Protein AF-A0A556TLK4-F1 (afdb_monomer_lite)

Foldseek 3Di:
DDPVVQLVCCLVVLDQEDAPAPVQDQADDLSVLVSQSHQYYHHHHHAHAEAHCSCLSNCNHAEDANANYAYLAHPQQNLSNLNHAYYHHEQYLPQAHHLNVLNNCNHAYDAHEQNQHQAYHLSVLSNQNHAEYHHEQYAHAAYHLSVLSNCNHAEEEHANYAHAAYHPSLLNNPNHQEYEHANYNHPDDYPSCVVPVVRYPYDYDDDDDDPPDDDDDDAFCDPCRRLVCCCVPQVCSQPQFADDAEAEPVQAAADQPFWFKDWAQPPWDFDDWDDPLQWTKIATDFPDQRGWIDTGPAPGTWHFGMKTKFAAAPVDATDQYHYVNHGAGMKMKGKTFDVVPDVDLSRLLQAQAGIEIEIAGEHEDDDDDDDDGCVSQDDPDQWWKWWQYFDQDPNGHSRYIYTYGPDHHYDYPVRSVVRQQDFSDDPPDPDTHTNHNSYHHHDDNNPIHIHTNDD

InterPro domains:
  IPR001148 Alpha carbonic anhydrase domain [PF00194] (226-363)
  IPR001148 Alpha carbonic anhydrase domain [PF00194] (367-454)
  IPR001148 Alpha carbonic anhydrase domain [PS51144] (217-454)
  IPR001148 Alpha carbonic anhydrase domain [SM01057] (219-454)
  IPR001611 Leucine-rich repeat [PS51450] (152-173)
  IPR003591 Leucine-rich repeat, typical subtype [SM00369] (35-57)
  IPR003591 Leucine-rich repeat, typical subtype [SM00369] (58-80)
  IPR003591 Leucine-rich repeat, typical subtype [SM00369] (81-104)
  IPR003591 Leucine-rich repeat, typical subtype [SM00369] (127-149)
  IPR003591 Leucine-rich repeat, typical subtype [SM00369] (150-172)
  IPR003591 Leucine-rich repeat, typical subtype [SM00369] (173-196)
  IPR018338 Carbonic anhydrase, alpha-class, conserved site [PS00162] (319-335)
  IPR023561 Carbonic anhydrase, alpha-class [PTHR18952] (217-449)
  IPR032675 Leucine-rich repeat domain superfamily [G3DSA:3.80.10.10] (2-214)
  IPR036398 Alpha carbonic anhydrase domain superfamily [G3DSA:3.10.200.10] (215-455)
  IPR036398 Alpha carbonic anhydrase domain superfamily [SSF51069] (217-454)
  IPR055414 Disease resistance R13L4/SHOC-2-like, LRR domain [PF23598] (123-191)

Secondary structure (DSSP, 8-state):
--HHHHHHHHHHTT-SEEE--SS--SS--GGGGG-TT-SEEE--S----S--GGGGG-TT--EEE--SS--SS--TTGGG-TT--EEE--S---SS--GGGGG-TT--EEE-TTS------GGGGG-TT--EEE--SS------GGGGG-TT--EEE--SS------GGGGG-TT--EEE--S---SS--HHHHTTTTS-EEE-----SS--SS------SSTTTSTTTGGGT-GGGG-TT-S--EE-GGG-EE-TT-PPEEEEETT--EEEEEE-SSSEEEEE--SSSSEEEEETT-SS-EEEEEEEEEE--TT----SSEETTB--SEEEEEEEE-TTT-SSHHHHHHSTTSEEEEEEEEEES-----S--GGGGS-S---EEEEEE--SSTT--S-EEEEEESSPEEE-HHHHHHHTT-BSS-TT-SS--B-----PPP---TTPPPEES--

Sequence (455 aa):
MNINDLLDKCQTKKWESLNISHRGLVILPARISQLTNLKKLLLNDNRLILPPEEILHLDQLEELILDQNQLTVLPGNISSLKHLTYLGVNHNPLSVLPDALGELRELRELWAINCGLTSVPASIGKLSKLHKLGLSSNCITTLPPQFGNLKSLQWLNLADNTIENVPENFKSLQSLVFINFNKNSFRKIPKQLTERAGRFSVQSSYCSEEKLRMTGHKWGYGEEDGPSAWHRSYPLAQGARQSPINIVPEEAVYDSRLPAITVSYDNCTSLTISNNGHSVVVEFEDMDDRSVIQGGPLENAYRLKQFHFHWGGKDCNGSEHTVSGKTFVSELHLVHWNAVRYRTFGEAAAAPDGLAVLGIFMEGSIANFKGFNPKCLLPPSLRFWTYPGSLTTPPLLESVTWIVLAEPITVSEKQMAKFRMLLFSAEEEEQRKRMENNFRPPQPLKGRTVRASFK

Structure (mmCIF, N/CA/C/O backbone):
data_AF-A0A556TLK4-F1
#
_entry.id   AF-A0A556TLK4-F1
#
loop_
_atom_site.group_PDB
_atom_site.id
_atom_site.type_symbol
_atom_site.label_atom_id
_atom_site.label_alt_id
_atom_site.label_comp_id
_atom_site.label_asym_id
_atom_site.label_entity_id
_atom_site.label_seq_id
_atom_site.pdbx_PDB_ins_code
_atom_site.Cartn_x
_atom_site.Cartn_y
_atom_site.Cartn_z
_atom_site.occupancy
_atom_site.B_iso_or_equiv
_atom_site.auth_seq_id
_atom_site.auth_comp_id
_atom_site.auth_asym_id
_atom_site.auth_atom_id
_atom_site.pdbx_PDB_model_num
ATOM 1 N N . MET A 1 1 ? -11.690 18.522 27.749 1.00 70.56 1 MET A N 1
ATOM 2 C CA . MET A 1 1 ? -11.682 17.708 28.984 1.00 70.56 1 MET A CA 1
ATOM 3 C C . MET A 1 1 ? -10.242 17.550 29.431 1.00 70.56 1 MET A C 1
ATOM 5 O O . MET A 1 1 ? -9.404 17.238 28.579 1.00 70.56 1 MET A O 1
ATOM 9 N N . ASN A 1 2 ? -9.955 17.849 30.699 1.00 88.56 2 ASN A N 1
ATOM 10 C CA . ASN A 1 2 ? -8.617 17.667 31.257 1.00 88.56 2 ASN A CA 1
ATOM 11 C C . ASN A 1 2 ? -8.307 16.158 31.345 1.00 88.56 2 ASN A C 1
ATOM 13 O O . ASN A 1 2 ? -9.226 15.338 31.362 1.00 88.56 2 ASN A O 1
ATOM 17 N N . ILE A 1 3 ? -7.027 15.780 31.348 1.00 92.38 3 ILE A N 1
ATOM 18 C CA . ILE A 1 3 ? -6.596 14.382 31.425 1.00 92.38 3 ILE A CA 1
ATOM 19 C C . ILE A 1 3 ? -7.119 13.694 32.687 1.00 92.38 3 ILE A C 1
ATOM 21 O O . ILE A 1 3 ? -7.591 12.569 32.595 1.00 92.38 3 ILE A O 1
ATOM 25 N N . ASN A 1 4 ? -7.142 14.384 33.830 1.00 91.81 4 ASN A N 1
ATOM 26 C CA . ASN A 1 4 ? -7.638 13.806 35.082 1.00 91.81 4 ASN A CA 1
ATOM 27 C C . ASN A 1 4 ? -9.108 13.376 34.972 1.00 91.81 4 ASN A C 1
ATOM 29 O O . ASN A 1 4 ? -9.418 12.226 35.268 1.00 91.81 4 ASN A O 1
ATOM 33 N N . ASP A 1 5 ? -9.976 14.228 34.417 1.00 93.69 5 ASP A N 1
ATOM 34 C CA . ASP A 1 5 ? -11.391 13.892 34.206 1.00 93.69 5 ASP A CA 1
ATOM 35 C C . ASP A 1 5 ? -11.570 12.702 33.246 1.00 93.69 5 ASP A C 1
ATOM 37 O O . ASP A 1 5 ? -12.514 11.920 33.375 1.00 93.69 5 ASP A O 1
ATOM 41 N N . LEU A 1 6 ? -10.689 12.571 32.245 1.00 94.69 6 LEU A N 1
ATOM 42 C CA . LEU A 1 6 ? -10.701 11.438 31.317 1.00 94.69 6 LEU A CA 1
ATOM 43 C C . LEU A 1 6 ? -10.299 10.144 32.014 1.00 94.69 6 LEU A C 1
ATOM 45 O O . LEU A 1 6 ? -10.969 9.133 31.820 1.00 94.69 6 LEU A O 1
ATOM 49 N N . LEU A 1 7 ? -9.249 10.178 32.836 1.00 95.75 7 LEU A N 1
ATOM 50 C CA . LEU A 1 7 ? -8.817 9.028 33.628 1.00 95.75 7 LEU A CA 1
ATOM 51 C C . LEU A 1 7 ? -9.905 8.623 34.636 1.00 95.75 7 LEU A C 1
ATOM 53 O O . LEU A 1 7 ? -10.208 7.438 34.756 1.00 95.75 7 LEU A O 1
ATOM 57 N N . ASP A 1 8 ? -10.568 9.589 35.281 1.00 95.06 8 ASP A N 1
ATOM 58 C CA . ASP A 1 8 ? -11.710 9.341 36.171 1.00 95.06 8 ASP A CA 1
ATOM 59 C C . ASP A 1 8 ? -12.872 8.666 35.441 1.00 95.06 8 ASP A C 1
ATOM 61 O O . ASP A 1 8 ? -13.434 7.675 35.915 1.00 95.06 8 ASP A O 1
ATOM 65 N N . LYS A 1 9 ? -13.230 9.162 34.253 1.00 95.50 9 LYS A N 1
ATOM 66 C CA . LYS A 1 9 ? -14.278 8.545 33.430 1.00 95.50 9 LYS A CA 1
ATOM 67 C C . LYS A 1 9 ? -13.886 7.156 32.956 1.00 95.50 9 LYS A C 1
ATOM 69 O O . LYS A 1 9 ? -14.721 6.259 33.005 1.00 95.50 9 LYS A O 1
ATOM 74 N N . CYS A 1 10 ? -12.638 6.974 32.541 1.00 95.81 10 CYS A N 1
ATOM 75 C CA . CYS A 1 10 ? -12.114 5.685 32.112 1.00 95.81 10 CYS A CA 1
ATOM 76 C C . CYS A 1 10 ? -12.209 4.653 33.239 1.00 95.81 10 CYS A C 1
ATOM 78 O O . CYS A 1 10 ? -12.700 3.548 33.015 1.00 95.81 10 CYS A O 1
ATOM 80 N N . GLN A 1 11 ? -11.820 5.037 34.459 1.00 94.50 11 GLN A N 1
ATOM 81 C CA . GLN A 1 11 ? -11.894 4.172 35.632 1.00 94.50 11 GLN A CA 1
ATOM 82 C C . GLN A 1 11 ? -13.344 3.859 36.018 1.00 94.50 11 GLN A C 1
ATOM 84 O O . GLN A 1 11 ? -13.716 2.696 36.165 1.00 94.50 11 GLN A O 1
ATOM 89 N N . THR A 1 12 ? -14.181 4.889 36.170 1.00 95.94 12 THR A N 1
ATOM 90 C CA . THR A 1 12 ? -15.571 4.736 36.640 1.00 95.94 12 THR A CA 1
ATOM 91 C C . THR A 1 12 ? -16.445 3.972 35.653 1.00 95.94 12 THR A C 1
ATOM 93 O O . THR A 1 12 ? -17.288 3.178 36.063 1.00 95.94 12 THR A O 1
ATOM 96 N N . LYS A 1 13 ? -16.232 4.176 34.349 1.00 96.38 13 LYS A N 1
ATOM 97 C CA . LYS A 1 13 ? -16.979 3.498 33.285 1.00 96.38 13 LYS A CA 1
ATOM 98 C C . LYS A 1 13 ? -16.309 2.222 32.779 1.00 96.38 13 LYS A C 1
ATOM 100 O O . LYS A 1 13 ? -16.858 1.608 31.869 1.00 96.38 13 LYS A O 1
ATOM 105 N N . LYS A 1 14 ? -15.155 1.837 33.339 1.00 95.56 14 LYS A N 1
ATOM 106 C CA . LYS A 1 14 ? -14.368 0.661 32.933 1.00 95.56 14 LYS A CA 1
ATOM 107 C C . LYS A 1 14 ? -14.149 0.595 31.419 1.00 95.56 14 LYS A C 1
ATOM 109 O O . LYS A 1 14 ? -14.480 -0.397 30.778 1.00 95.56 14 LYS A O 1
ATOM 114 N N . TRP A 1 15 ? -13.654 1.680 30.830 1.00 97.88 15 TRP A N 1
ATOM 115 C CA . TRP A 1 15 ? -13.387 1.685 29.393 1.00 97.88 15 TRP A CA 1
ATOM 116 C C . TRP A 1 15 ? -12.298 0.677 29.033 1.00 97.88 15 TRP A C 1
ATOM 118 O O . TRP A 1 15 ? -11.305 0.549 29.743 1.00 97.88 15 TRP A O 1
ATOM 128 N N . GLU A 1 16 ? -12.476 0.021 27.888 1.00 98.00 16 GLU A N 1
ATOM 129 C CA . GLU A 1 16 ? -11.464 -0.863 27.302 1.00 98.00 16 GLU A CA 1
ATOM 130 C C . GLU A 1 16 ? -10.518 -0.112 26.355 1.00 98.00 16 GLU A C 1
ATOM 132 O O . GLU A 1 16 ? -9.445 -0.607 26.030 1.00 98.00 16 GLU A O 1
ATOM 137 N N . SER A 1 17 ? -10.884 1.098 25.923 1.00 97.94 17 SER A N 1
ATOM 138 C CA . SER A 1 17 ? -10.077 1.920 25.021 1.00 97.94 17 SER A CA 1
ATOM 139 C C . SER A 1 17 ? -9.966 3.344 25.546 1.00 97.94 17 SER A C 1
ATOM 141 O O . SER A 1 17 ? -10.979 4.003 25.789 1.00 97.94 17 SER A O 1
ATOM 143 N N . LEU A 1 18 ? -8.738 3.845 25.652 1.00 97.69 18 LEU A N 1
ATOM 144 C CA . LEU A 1 18 ? -8.447 5.217 26.049 1.00 97.69 18 LEU A CA 1
ATOM 145 C C . LEU A 1 18 ? -7.561 5.896 25.006 1.00 97.69 18 LEU A C 1
ATOM 147 O O . LEU A 1 18 ? -6.472 5.425 24.688 1.00 97.69 18 LEU A O 1
ATOM 151 N N . ASN A 1 19 ? -8.025 7.045 24.509 1.00 95.94 19 ASN A N 1
ATOM 152 C CA . ASN A 1 19 ? -7.237 7.918 23.650 1.00 95.94 19 ASN A CA 1
ATOM 153 C C . ASN A 1 19 ? -6.859 9.205 24.387 1.00 95.94 19 ASN A C 1
ATOM 155 O O . ASN A 1 19 ? -7.713 10.039 24.699 1.00 95.94 19 ASN A O 1
ATOM 159 N N . ILE A 1 20 ? -5.564 9.363 24.634 1.00 95.81 20 ILE A N 1
ATOM 160 C CA . ILE A 1 20 ? -4.951 10.557 25.219 1.00 95.81 20 ILE A CA 1
ATOM 161 C C . ILE A 1 20 ? -3.826 11.102 24.323 1.00 95.81 20 ILE A C 1
ATOM 163 O O . ILE A 1 20 ? -2.900 11.758 24.798 1.00 95.81 20 ILE A O 1
ATOM 167 N N . SER A 1 21 ? -3.952 10.871 23.015 1.00 93.75 21 SER A N 1
ATOM 168 C CA . SER A 1 21 ? -3.090 11.430 21.968 1.00 93.75 21 SER A CA 1
ATOM 169 C C . SER A 1 21 ? -3.270 12.951 21.833 1.00 93.75 21 SER A C 1
ATOM 171 O O . SER A 1 21 ? -4.322 13.483 22.204 1.00 93.75 21 SER A O 1
ATOM 173 N N . HIS A 1 22 ? -2.275 13.651 21.278 1.00 93.44 22 HIS A N 1
ATOM 174 C CA . HIS A 1 22 ? -2.297 15.100 20.999 1.00 93.44 22 HIS A CA 1
ATOM 175 C C . HIS A 1 22 ? -2.513 15.990 22.235 1.00 93.44 22 HIS A C 1
ATOM 177 O O . HIS A 1 22 ? -3.195 17.017 22.175 1.00 93.44 22 HIS A O 1
ATOM 183 N N . ARG A 1 23 ? -1.965 15.601 23.391 1.00 93.00 23 ARG A N 1
ATOM 184 C CA . ARG A 1 23 ? -2.151 16.329 24.662 1.00 93.00 23 ARG A CA 1
ATOM 185 C C . ARG A 1 23 ? -0.893 17.018 25.170 1.00 93.00 23 ARG A C 1
ATOM 187 O O . ARG A 1 23 ? -0.944 17.654 26.220 1.00 93.00 23 ARG A O 1
ATOM 194 N N . GLY A 1 24 ? 0.214 16.913 24.437 1.00 93.50 24 GLY A N 1
ATOM 195 C CA . GLY A 1 24 ? 1.495 17.495 24.831 1.00 93.50 24 GLY A CA 1
ATOM 196 C C . GLY A 1 24 ? 2.040 16.918 26.139 1.00 93.50 24 GLY A C 1
ATOM 197 O O . GLY A 1 24 ? 2.763 17.616 26.848 1.00 93.50 24 GLY A O 1
ATOM 198 N N . LEU A 1 25 ? 1.674 15.677 26.481 1.00 94.38 25 LEU A N 1
ATOM 199 C CA . LEU A 1 25 ? 2.111 15.022 27.713 1.00 94.38 25 LEU A CA 1
ATOM 200 C C . LEU A 1 25 ? 3.622 14.829 27.690 1.00 94.38 25 LEU A C 1
ATOM 202 O O . LEU A 1 25 ? 4.137 14.190 26.781 1.00 94.38 25 LEU A O 1
ATOM 206 N N . VAL A 1 26 ? 4.316 15.354 28.697 1.00 95.19 26 VAL A N 1
ATOM 207 C CA . VAL A 1 26 ? 5.762 15.130 28.878 1.00 95.19 26 VAL A CA 1
ATOM 208 C C . VAL A 1 26 ? 6.026 13.867 29.702 1.00 95.19 26 VAL A C 1
ATOM 210 O O . VAL A 1 26 ? 7.026 13.181 29.510 1.00 95.19 26 VAL A O 1
ATOM 213 N N . ILE A 1 27 ? 5.098 13.546 30.606 1.00 93.62 27 ILE A N 1
ATOM 214 C CA . ILE A 1 27 ? 5.111 12.368 31.473 1.00 93.62 27 ILE A CA 1
ATOM 215 C C . ILE A 1 27 ? 3.709 11.760 31.446 1.00 93.62 27 ILE A C 1
ATOM 217 O O . ILE A 1 27 ? 2.708 12.484 31.382 1.00 93.62 27 ILE A O 1
ATOM 221 N N . LEU A 1 28 ? 3.637 10.432 31.499 1.00 93.75 28 LEU A N 1
ATOM 222 C CA . LEU A 1 28 ? 2.377 9.718 31.619 1.00 93.75 28 LEU A CA 1
ATOM 223 C C . LEU A 1 28 ? 1.890 9.764 33.080 1.00 93.75 28 LEU A C 1
ATOM 225 O O . LEU A 1 28 ? 2.665 9.459 33.983 1.00 93.75 28 LEU A O 1
ATOM 229 N N . PRO A 1 29 ? 0.633 10.147 33.373 1.00 93.06 29 PRO A N 1
ATOM 230 C CA . PRO A 1 29 ? 0.174 10.207 34.757 1.00 93.06 29 PRO A CA 1
ATOM 231 C C . PRO A 1 29 ? 0.194 8.830 35.436 1.00 93.06 29 PRO A C 1
ATOM 233 O O . PRO A 1 29 ? -0.464 7.909 34.956 1.00 93.06 29 PRO A O 1
ATOM 236 N N . ALA A 1 30 ? 0.833 8.727 36.610 1.00 93.12 30 ALA A N 1
ATOM 237 C CA . ALA A 1 30 ? 0.956 7.497 37.413 1.00 93.12 30 ALA A CA 1
ATOM 238 C C . ALA A 1 30 ? -0.358 6.714 37.578 1.00 93.12 30 ALA A C 1
ATOM 240 O O . ALA A 1 30 ? -0.386 5.483 37.563 1.00 93.12 30 ALA A O 1
ATOM 241 N N . ARG A 1 31 ? -1.476 7.441 37.697 1.00 93.00 31 ARG A N 1
ATOM 242 C CA . ARG A 1 31 ? -2.822 6.885 37.866 1.00 93.00 31 ARG A CA 1
ATOM 243 C C . ARG A 1 31 ? -3.279 6.003 36.701 1.00 93.00 31 ARG A C 1
ATOM 245 O O . ARG A 1 31 ? -4.192 5.205 36.888 1.00 93.00 31 ARG A O 1
ATOM 252 N N . ILE A 1 32 ? -2.657 6.105 35.524 1.00 95.50 32 ILE A N 1
ATOM 253 C CA . ILE A 1 32 ? -2.996 5.245 34.388 1.00 95.50 32 ILE A CA 1
ATOM 254 C C . ILE A 1 32 ? -2.815 3.760 34.721 1.00 95.50 32 ILE A C 1
ATOM 256 O O . ILE A 1 32 ? -3.605 2.950 34.256 1.00 95.50 32 ILE A O 1
ATOM 260 N N . SER A 1 33 ? -1.865 3.421 35.602 1.00 94.69 33 SER A N 1
ATOM 261 C CA . SER A 1 33 ? -1.623 2.052 36.085 1.00 94.69 33 SER A CA 1
ATOM 262 C C . SER A 1 33 ? -2.847 1.399 36.750 1.00 94.69 33 SER A C 1
ATOM 264 O O . SER A 1 33 ? -2.913 0.181 36.860 1.00 94.69 33 SER A O 1
ATOM 266 N N . GLN A 1 34 ? -3.842 2.189 37.174 1.00 94.94 34 GLN A N 1
ATOM 267 C CA . GLN A 1 34 ? -5.069 1.703 37.816 1.00 94.94 34 GLN A CA 1
ATOM 268 C C . GLN A 1 34 ? -6.155 1.280 36.815 1.00 94.94 34 GLN A C 1
ATOM 270 O O . GLN A 1 34 ? -7.136 0.646 37.209 1.00 94.94 34 GLN A O 1
ATOM 275 N N . LEU A 1 35 ? -5.998 1.621 35.531 1.00 96.62 35 LEU A N 1
ATOM 276 C CA . LEU A 1 35 ? -6.993 1.400 34.480 1.00 96.62 35 LEU A CA 1
ATOM 277 C C . LEU A 1 35 ? -6.924 -0.033 33.918 1.00 96.62 35 LEU A C 1
ATOM 279 O O . LEU A 1 35 ? -6.804 -0.244 32.715 1.00 96.62 35 LEU A O 1
ATOM 283 N N . THR A 1 36 ? -7.022 -1.036 34.789 1.00 93.56 36 THR A N 1
ATOM 284 C CA . THR A 1 36 ? -6.738 -2.453 34.482 1.00 93.56 36 THR A CA 1
ATOM 285 C C . THR A 1 36 ? -7.681 -3.121 33.471 1.00 93.56 36 THR A C 1
ATOM 287 O O . THR A 1 36 ? -7.408 -4.234 33.032 1.00 93.56 36 THR A O 1
ATOM 290 N N . ASN A 1 37 ? -8.776 -2.459 33.075 1.00 96.19 37 ASN A N 1
ATOM 291 C CA . ASN A 1 37 ? -9.681 -2.940 32.019 1.00 96.19 37 ASN A CA 1
ATOM 292 C C . ASN A 1 37 ? -9.228 -2.528 30.606 1.00 96.19 37 ASN A C 1
ATOM 294 O O . ASN A 1 37 ? -9.856 -2.932 29.629 1.00 96.19 37 ASN A O 1
ATOM 298 N N . LEU A 1 38 ? -8.187 -1.694 30.482 1.00 98.06 38 LEU A N 1
ATOM 299 C CA . LEU A 1 38 ? -7.735 -1.204 29.185 1.00 98.06 38 LEU A CA 1
ATOM 300 C C . LEU A 1 38 ? -7.138 -2.320 28.329 1.00 98.06 38 LEU A C 1
ATOM 302 O O . LEU A 1 38 ? -6.162 -2.959 28.709 1.00 98.06 38 LEU A O 1
ATOM 306 N N . LYS A 1 39 ? -7.696 -2.451 27.126 1.00 98.50 39 LYS A N 1
ATOM 307 C CA . LYS A 1 39 ? -7.185 -3.252 26.013 1.00 98.50 39 LYS A CA 1
ATOM 308 C C . LYS A 1 39 ? -6.490 -2.394 24.962 1.00 98.50 39 LYS A C 1
ATOM 310 O O . LYS A 1 39 ? -5.569 -2.866 24.311 1.00 98.50 39 LYS A O 1
ATOM 315 N N . LYS A 1 40 ? -6.884 -1.127 24.808 1.00 98.56 40 LYS A N 1
ATOM 316 C CA . LYS A 1 40 ? -6.318 -0.207 23.814 1.00 98.56 40 LYS A CA 1
ATOM 317 C C . LYS A 1 40 ? -5.918 1.125 24.434 1.00 98.56 40 LYS A C 1
ATOM 319 O O . LYS A 1 40 ? -6.746 1.811 25.037 1.00 98.56 40 LYS A O 1
ATOM 324 N N . LEU A 1 41 ? -4.663 1.518 24.239 1.00 98.25 41 LEU A N 1
ATOM 325 C CA . LEU A 1 41 ? -4.121 2.785 24.722 1.00 98.25 41 LEU A CA 1
ATOM 326 C C . LEU A 1 41 ? -3.436 3.551 23.587 1.00 98.25 41 LEU A C 1
ATOM 328 O O . LEU A 1 41 ? -2.429 3.107 23.036 1.00 98.25 41 LEU A O 1
ATOM 332 N N . LEU A 1 42 ? -3.990 4.722 23.258 1.00 96.81 42 LEU A N 1
ATOM 333 C CA . LEU A 1 42 ? -3.451 5.634 22.247 1.00 96.81 42 LEU A CA 1
ATOM 334 C C . LEU A 1 42 ? -2.792 6.840 22.922 1.00 96.81 42 LEU A C 1
ATOM 336 O O . LEU A 1 42 ? -3.463 7.615 23.613 1.00 96.81 42 LEU A O 1
ATOM 340 N N . LEU A 1 43 ? -1.490 6.990 22.695 1.00 96.31 43 LEU A N 1
ATOM 341 C CA . LEU A 1 43 ? -0.611 8.006 23.277 1.00 96.31 43 LEU A CA 1
ATOM 342 C C . LEU A 1 43 ? 0.130 8.831 22.213 1.00 96.31 43 LEU A C 1
ATOM 344 O O . LEU A 1 43 ? 1.120 9.494 22.534 1.00 96.31 43 LEU A O 1
ATOM 348 N N . ASN A 1 44 ? -0.361 8.817 20.974 1.00 92.25 44 ASN A N 1
ATOM 349 C CA . ASN A 1 44 ? 0.312 9.428 19.832 1.00 92.25 44 ASN A CA 1
ATOM 350 C C . ASN A 1 44 ? 0.459 10.944 19.982 1.00 92.25 44 ASN A C 1
ATOM 352 O O . ASN A 1 44 ? -0.356 11.587 20.651 1.00 92.25 44 ASN A O 1
ATOM 356 N N . ASP A 1 45 ? 1.469 11.525 19.339 1.00 91.50 45 ASP A N 1
ATOM 357 C CA . ASP A 1 45 ? 1.636 12.982 19.241 1.00 91.50 45 ASP A CA 1
ATOM 358 C C . ASP A 1 45 ? 1.642 13.669 20.619 1.00 91.50 45 ASP A C 1
ATOM 360 O O . ASP A 1 45 ? 0.928 14.641 20.899 1.00 91.50 45 ASP A O 1
ATOM 364 N N . ASN A 1 46 ? 2.444 13.119 21.523 1.00 94.88 46 ASN A N 1
ATOM 365 C CA . ASN A 1 46 ? 2.732 13.706 22.823 1.00 94.88 46 ASN A CA 1
ATOM 366 C C . ASN A 1 46 ? 4.215 14.118 22.874 1.00 94.88 46 ASN A C 1
ATOM 368 O O . ASN A 1 46 ? 4.863 14.342 21.854 1.00 94.88 46 ASN A O 1
ATOM 372 N N . ARG A 1 47 ? 4.747 14.352 24.070 1.00 95.94 47 ARG A N 1
ATOM 373 C CA . ARG A 1 47 ? 6.138 14.761 24.304 1.00 95.94 47 ARG A CA 1
ATOM 374 C C . ARG A 1 47 ? 6.793 13.843 25.333 1.00 95.94 47 ARG A C 1
ATOM 376 O O . ARG A 1 47 ? 7.613 14.310 26.116 1.00 95.94 47 ARG A O 1
ATOM 383 N N . LEU A 1 48 ? 6.384 12.573 25.384 1.00 95.62 48 LEU A N 1
ATOM 384 C CA . LEU A 1 48 ? 6.902 11.619 26.361 1.00 95.62 48 LEU A CA 1
ATOM 385 C C . LEU A 1 48 ? 8.384 11.379 26.086 1.00 95.62 48 LEU A C 1
ATOM 387 O O . LEU A 1 48 ? 8.735 10.964 24.986 1.00 95.62 48 LEU A O 1
ATOM 391 N N . ILE A 1 49 ? 9.233 11.656 27.074 1.00 91.56 49 ILE A N 1
ATOM 392 C CA . ILE A 1 49 ? 10.693 11.484 26.969 1.00 91.56 49 ILE A CA 1
ATOM 393 C C . ILE A 1 49 ? 11.127 10.192 27.667 1.00 91.56 49 ILE A C 1
ATOM 395 O O . ILE A 1 49 ? 11.944 9.432 27.150 1.00 91.56 49 ILE A O 1
ATOM 399 N N . LEU A 1 50 ? 10.572 9.947 28.856 1.00 89.56 50 LEU A N 1
ATOM 400 C CA . LEU A 1 50 ? 10.886 8.779 29.672 1.00 89.56 50 LEU A CA 1
ATOM 401 C C . LEU A 1 50 ? 10.019 7.579 29.268 1.00 89.56 50 LEU A C 1
ATOM 403 O O . LEU A 1 50 ? 8.846 7.778 28.933 1.00 89.56 50 LEU A O 1
ATOM 407 N N . PRO A 1 51 ? 10.557 6.346 29.340 1.00 87.25 51 PRO A N 1
ATOM 408 C CA . PRO A 1 51 ? 9.769 5.138 29.137 1.00 87.25 51 PRO A CA 1
ATOM 409 C C . PRO A 1 51 ? 8.594 5.123 30.130 1.00 87.25 51 PRO A C 1
ATOM 411 O O . PRO A 1 51 ? 8.822 5.261 31.334 1.00 87.25 51 PRO A O 1
ATOM 414 N N . PRO A 1 52 ? 7.342 4.983 29.663 1.00 88.94 52 PRO A N 1
ATOM 415 C CA . PRO A 1 52 ? 6.181 5.056 30.540 1.00 88.94 52 PRO A CA 1
ATOM 416 C C . PRO A 1 52 ? 5.980 3.729 31.285 1.00 88.94 52 PRO A C 1
ATOM 418 O O . PRO A 1 52 ? 5.155 2.907 30.893 1.00 88.94 52 PRO A O 1
ATOM 421 N N . GLU A 1 53 ? 6.751 3.504 32.352 1.00 93.50 53 GLU A N 1
ATOM 422 C CA . GLU A 1 53 ? 6.717 2.290 33.190 1.00 93.50 53 GLU A CA 1
ATOM 423 C C . GLU A 1 53 ? 5.323 2.007 33.781 1.00 93.50 53 GLU A C 1
ATOM 425 O O . GLU A 1 53 ? 4.972 0.866 34.081 1.00 93.50 53 GLU A O 1
ATOM 430 N N . GLU A 1 54 ? 4.471 3.028 33.900 1.00 94.31 54 GLU A N 1
ATOM 431 C CA . GLU A 1 54 ? 3.096 2.890 34.373 1.00 94.31 54 GLU A CA 1
ATOM 432 C C . GLU A 1 54 ? 2.272 1.911 33.529 1.00 94.31 54 GLU A C 1
ATOM 434 O O . GLU A 1 54 ? 1.407 1.222 34.077 1.00 94.31 54 GLU A O 1
ATOM 439 N N . ILE A 1 55 ? 2.536 1.830 32.217 1.00 95.50 55 ILE A N 1
ATOM 440 C CA . ILE A 1 55 ? 1.780 0.955 31.311 1.00 95.50 55 ILE A CA 1
ATOM 441 C C . ILE A 1 55 ? 1.985 -0.519 31.647 1.00 95.50 55 ILE A C 1
ATOM 443 O O . ILE A 1 55 ? 1.131 -1.327 31.308 1.00 95.50 55 ILE A O 1
ATOM 447 N N . LEU A 1 56 ? 3.085 -0.877 32.318 1.00 94.88 56 LEU A N 1
ATOM 448 C CA . LEU A 1 56 ? 3.444 -2.268 32.588 1.00 94.88 56 LEU A CA 1
ATOM 449 C C . LEU A 1 56 ? 2.469 -2.990 33.523 1.00 94.88 56 LEU A C 1
ATOM 451 O O . LEU A 1 56 ? 2.521 -4.215 33.589 1.00 94.88 56 LEU A O 1
ATOM 455 N N . HIS A 1 57 ? 1.601 -2.242 34.210 1.00 94.88 57 HIS A N 1
ATOM 456 C CA . HIS A 1 57 ? 0.531 -2.749 35.076 1.00 94.88 57 HIS A CA 1
ATOM 457 C C . HIS A 1 57 ? -0.793 -2.981 34.323 1.00 94.88 57 HIS A C 1
ATOM 459 O O . HIS A 1 57 ? -1.788 -3.399 34.915 1.00 94.88 57 HIS A O 1
ATOM 465 N N . LEU A 1 58 ? -0.842 -2.665 33.024 1.00 96.31 58 LEU A N 1
ATOM 466 C CA . LEU A 1 58 ? -2.022 -2.835 32.180 1.00 96.31 58 LEU A CA 1
ATOM 467 C C . LEU A 1 58 ? -2.031 -4.239 31.571 1.00 96.31 58 LEU A C 1
ATOM 469 O O . LEU A 1 58 ? -1.841 -4.422 30.372 1.00 96.31 58 LEU A O 1
ATOM 473 N N . ASP A 1 59 ? -2.262 -5.243 32.414 1.00 91.06 59 ASP A N 1
ATOM 474 C CA . ASP A 1 59 ? -2.128 -6.658 32.043 1.00 91.06 59 ASP A CA 1
ATOM 475 C C . ASP A 1 59 ? -3.057 -7.097 30.897 1.00 91.06 59 ASP A C 1
ATOM 477 O O . ASP A 1 59 ? -2.779 -8.092 30.239 1.00 91.06 59 ASP A O 1
ATOM 481 N N . GLN A 1 60 ? -4.162 -6.383 30.654 1.00 96.50 60 GLN A N 1
ATOM 482 C CA . GLN A 1 60 ? -5.123 -6.676 29.580 1.00 96.50 60 GLN A CA 1
ATOM 483 C C . GLN A 1 60 ? -4.812 -5.952 28.261 1.00 96.50 60 GLN A C 1
ATOM 485 O O . GLN A 1 60 ? -5.596 -6.052 27.321 1.00 96.50 60 GLN A O 1
ATOM 490 N N . LEU A 1 61 ? -3.705 -5.210 28.178 1.00 98.25 61 LEU A N 1
ATOM 491 C CA . LEU A 1 61 ? -3.419 -4.366 27.024 1.00 98.25 61 LEU A CA 1
ATOM 492 C C . LEU A 1 61 ? -3.089 -5.205 25.778 1.00 98.25 61 LEU A C 1
ATOM 494 O O . LEU A 1 61 ? -2.134 -5.981 25.762 1.00 98.25 61 LEU A O 1
ATOM 498 N N . GLU A 1 62 ? -3.874 -5.004 24.723 1.00 98.62 62 GLU A N 1
ATOM 499 C CA . GLU A 1 62 ? -3.783 -5.672 23.420 1.00 98.62 62 GLU A CA 1
ATOM 500 C C . GLU A 1 62 ? -3.200 -4.749 22.339 1.00 98.62 62 GLU A C 1
ATOM 502 O O . GLU A 1 62 ? -2.493 -5.217 21.445 1.00 98.62 62 GLU A O 1
ATOM 507 N N . GLU A 1 63 ? -3.457 -3.441 22.422 1.00 98.62 63 GLU A N 1
ATOM 508 C CA . GLU A 1 63 ? -2.971 -2.435 21.477 1.00 98.62 63 GLU A CA 1
ATOM 509 C C . GLU A 1 63 ? -2.362 -1.233 22.207 1.00 98.62 63 GLU A C 1
ATOM 511 O O . GLU A 1 63 ? -3.030 -0.544 22.985 1.00 98.62 63 GLU A O 1
ATOM 516 N N . LEU A 1 64 ? -1.100 -0.942 21.901 1.00 98.50 64 LEU A N 1
ATOM 517 C CA . LEU A 1 64 ? -0.370 0.207 22.425 1.00 98.50 64 LEU A CA 1
ATOM 518 C C . LEU A 1 64 ? 0.210 1.012 21.266 1.00 98.50 64 LEU A C 1
ATOM 520 O O . LEU A 1 64 ? 0.986 0.482 20.470 1.00 98.50 64 LEU A O 1
ATOM 524 N N . ILE A 1 65 ? -0.146 2.294 21.183 1.00 97.38 65 ILE A N 1
ATOM 525 C CA . ILE A 1 65 ? 0.398 3.197 20.164 1.00 97.38 65 ILE A CA 1
ATOM 526 C C . ILE A 1 65 ? 1.026 4.414 20.845 1.00 97.38 65 ILE A C 1
ATOM 528 O O . ILE A 1 65 ? 0.346 5.167 21.542 1.00 97.38 65 ILE A O 1
ATOM 532 N N . LEU A 1 66 ? 2.336 4.556 20.664 1.00 97.38 66 LEU A N 1
ATOM 533 C CA . LEU A 1 66 ? 3.227 5.562 21.248 1.00 97.38 66 LEU A CA 1
ATOM 534 C C . LEU A 1 66 ? 3.875 6.431 20.158 1.00 97.38 66 LEU A C 1
ATOM 536 O O . LEU A 1 66 ? 4.908 7.059 20.404 1.00 97.38 66 LEU A O 1
ATOM 540 N N . ASP A 1 67 ? 3.303 6.455 18.954 1.00 93.06 67 ASP A N 1
ATOM 541 C CA . ASP A 1 67 ? 3.892 7.123 17.796 1.00 93.06 67 ASP A CA 1
ATOM 542 C C . ASP A 1 67 ? 4.086 8.627 18.059 1.00 93.06 67 ASP A C 1
ATOM 544 O O . ASP A 1 67 ? 3.337 9.236 18.825 1.00 93.06 67 ASP A O 1
ATOM 548 N N . GLN A 1 68 ? 5.082 9.246 17.422 1.00 90.00 68 GLN A N 1
ATOM 549 C CA . GLN A 1 68 ? 5.341 10.690 17.518 1.00 90.00 68 GLN A CA 1
ATOM 550 C C . GLN A 1 68 ? 5.504 11.169 18.973 1.00 90.00 68 GLN A C 1
ATOM 552 O O . GLN A 1 68 ? 4.780 12.038 19.465 1.00 90.00 68 GLN A O 1
ATOM 557 N N . ASN A 1 69 ? 6.461 10.572 19.681 1.00 94.50 69 ASN A N 1
ATOM 558 C CA . ASN A 1 69 ? 6.892 10.991 21.015 1.00 94.50 69 ASN A CA 1
ATOM 559 C C . ASN A 1 69 ? 8.412 11.255 21.009 1.00 94.50 69 ASN A C 1
ATOM 561 O O . ASN A 1 69 ? 9.037 11.387 19.959 1.00 94.50 69 ASN A O 1
ATOM 565 N N . GLN A 1 70 ? 9.022 11.412 22.182 1.00 96.12 70 GLN A N 1
ATOM 566 C CA . GLN A 1 70 ? 10.454 11.688 22.344 1.00 96.12 70 GLN A CA 1
ATOM 567 C C . GLN A 1 70 ? 11.150 10.562 23.119 1.00 96.12 70 GLN A C 1
ATOM 569 O O . GLN A 1 70 ? 12.167 10.795 23.773 1.00 96.12 70 GLN A O 1
ATOM 574 N N . LEU A 1 71 ? 10.596 9.346 23.066 1.00 95.62 71 LEU A N 1
ATOM 575 C CA . LEU A 1 71 ? 11.114 8.205 23.808 1.00 95.62 71 LEU A CA 1
ATOM 576 C C . LEU A 1 71 ? 12.491 7.826 23.274 1.00 95.62 71 LEU A C 1
ATOM 578 O O . LEU A 1 71 ? 12.653 7.544 22.087 1.00 95.62 71 LEU A O 1
ATOM 582 N N . THR A 1 72 ? 13.473 7.778 24.168 1.00 94.25 72 THR A N 1
ATOM 583 C CA . THR A 1 72 ? 14.821 7.291 23.847 1.00 94.25 72 THR A CA 1
ATOM 584 C C . THR A 1 72 ? 14.989 5.803 24.114 1.00 94.25 72 THR A C 1
ATOM 586 O O . THR A 1 72 ? 15.917 5.194 23.601 1.00 94.25 72 THR A O 1
ATOM 589 N N . VAL A 1 73 ? 14.090 5.206 24.898 1.00 94.69 73 VAL A N 1
ATOM 590 C CA . VAL A 1 73 ? 14.026 3.771 25.184 1.00 94.69 73 VAL A CA 1
ATOM 591 C C . VAL A 1 73 ? 12.575 3.361 25.438 1.00 94.69 73 VAL A C 1
ATOM 593 O O . VAL A 1 73 ? 11.752 4.170 25.870 1.00 94.69 73 VAL A O 1
ATOM 596 N N . LEU A 1 74 ? 12.263 2.089 25.194 1.00 95.00 74 LEU A N 1
ATOM 597 C CA . LEU A 1 74 ? 11.025 1.469 25.672 1.00 95.00 74 LEU A CA 1
ATOM 598 C C . LEU A 1 74 ? 11.219 0.911 27.092 1.00 95.00 74 LEU A C 1
ATOM 600 O O . LEU A 1 74 ? 12.359 0.628 27.469 1.00 95.00 74 LEU A O 1
ATOM 604 N N . PRO A 1 75 ? 10.134 0.707 27.866 1.00 91.31 75 PRO A N 1
ATOM 605 C CA . PRO A 1 75 ? 10.215 0.072 29.180 1.00 91.31 75 PRO A CA 1
ATOM 606 C C . PRO A 1 75 ? 10.957 -1.270 29.126 1.00 91.31 75 PRO A C 1
ATOM 608 O O . PRO A 1 75 ? 10.655 -2.127 28.288 1.00 91.31 75 PRO A O 1
ATOM 611 N N . GLY A 1 76 ? 11.916 -1.479 30.032 1.00 82.62 76 GLY A N 1
ATOM 612 C CA . GLY A 1 76 ? 12.795 -2.660 30.008 1.00 82.62 76 GLY A CA 1
ATOM 613 C C . GLY A 1 76 ? 12.054 -3.991 30.191 1.00 82.62 76 GLY A C 1
ATOM 614 O O . GLY A 1 76 ? 12.493 -5.020 29.684 1.00 82.62 76 GLY A O 1
ATOM 615 N N . ASN A 1 77 ? 10.892 -3.953 30.850 1.00 89.81 77 ASN A N 1
ATOM 616 C CA . ASN A 1 77 ? 10.026 -5.101 31.120 1.00 89.81 77 ASN A CA 1
ATOM 617 C C . ASN A 1 77 ? 8.750 -5.104 30.263 1.00 89.81 77 ASN A C 1
ATOM 619 O O . ASN A 1 77 ? 7.732 -5.641 30.694 1.00 89.81 77 ASN A O 1
ATOM 623 N N . ILE A 1 78 ? 8.787 -4.549 29.043 1.00 94.75 78 ILE A N 1
ATOM 624 C CA . ILE A 1 78 ? 7.622 -4.493 28.135 1.00 94.75 78 ILE A CA 1
ATOM 625 C C . ILE A 1 78 ? 6.928 -5.853 27.930 1.00 94.75 78 ILE A C 1
ATOM 627 O O . ILE A 1 78 ? 5.728 -5.905 27.682 1.00 94.75 78 ILE A O 1
ATOM 631 N N . SER A 1 79 ? 7.653 -6.961 28.119 1.00 93.06 79 SER A N 1
ATOM 632 C CA . SER A 1 79 ? 7.128 -8.332 28.141 1.00 93.06 79 SER A CA 1
ATOM 633 C C . SER A 1 79 ? 6.044 -8.611 29.193 1.00 93.06 79 SER A C 1
ATOM 635 O O . SER A 1 79 ? 5.404 -9.660 29.119 1.00 93.06 79 SER A O 1
ATOM 637 N N . SER A 1 80 ? 5.835 -7.735 30.186 1.00 94.69 80 SER A N 1
ATOM 638 C CA . SER A 1 80 ? 4.720 -7.873 31.137 1.00 94.69 80 SER A CA 1
ATOM 639 C C . SER A 1 80 ? 3.359 -7.764 30.444 1.00 94.69 80 SER A C 1
ATOM 641 O O . SER A 1 80 ? 2.398 -8.387 30.892 1.00 94.69 80 SER A O 1
ATOM 643 N N . LEU A 1 81 ? 3.299 -7.068 29.303 1.00 96.62 81 LEU A N 1
ATOM 644 C CA . LEU A 1 81 ? 2.115 -6.897 28.462 1.00 96.62 81 LEU A CA 1
ATOM 645 C C . LEU A 1 81 ? 1.836 -8.162 27.632 1.00 96.62 81 LEU A C 1
ATOM 647 O O . LEU A 1 81 ? 1.899 -8.164 26.405 1.00 96.62 81 LEU A O 1
ATOM 651 N N . LYS A 1 82 ? 1.549 -9.280 28.305 1.00 94.44 82 LYS A N 1
ATOM 652 C CA . LYS A 1 82 ? 1.463 -10.627 27.702 1.00 94.44 82 LYS A CA 1
ATOM 653 C C . LYS A 1 82 ? 0.406 -10.764 26.602 1.00 94.44 82 LYS A C 1
ATOM 655 O O . LYS A 1 82 ? 0.513 -11.673 25.781 1.00 94.44 82 LYS A O 1
ATOM 660 N N . HIS A 1 83 ? -0.597 -9.891 26.603 1.00 97.62 83 HIS A N 1
ATOM 661 C CA . HIS A 1 83 ? -1.700 -9.883 25.645 1.00 97.62 83 HIS A CA 1
ATOM 662 C C . HIS A 1 83 ? -1.469 -8.934 24.461 1.00 97.62 83 HIS A C 1
ATOM 664 O O . HIS A 1 83 ? -2.316 -8.868 23.573 1.00 97.62 83 HIS A O 1
ATOM 670 N N . LEU A 1 84 ? -0.331 -8.231 24.409 1.00 98.44 84 LEU A N 1
ATOM 671 C CA . LEU A 1 84 ? -0.080 -7.223 23.388 1.00 98.44 84 LEU A CA 1
ATOM 672 C C . LEU A 1 84 ? 0.016 -7.857 21.994 1.00 98.44 84 LEU A C 1
ATOM 674 O O . LEU A 1 84 ? 0.862 -8.714 21.735 1.00 98.44 84 LEU A O 1
ATOM 678 N N . THR A 1 85 ? -0.845 -7.400 21.089 1.00 98.62 85 THR A N 1
ATOM 679 C CA . THR A 1 85 ? -0.936 -7.847 19.693 1.00 98.62 85 THR A CA 1
ATOM 680 C C . THR A 1 85 ? -0.472 -6.780 18.702 1.00 98.62 85 THR A C 1
ATOM 682 O O . THR A 1 85 ? 0.025 -7.132 17.630 1.00 98.62 85 THR A O 1
ATOM 685 N N . TYR A 1 86 ? -0.566 -5.501 19.074 1.00 98.62 86 TYR A N 1
ATOM 686 C CA . TYR A 1 86 ? -0.135 -4.361 18.269 1.00 98.62 86 TYR A CA 1
ATOM 687 C C . TYR A 1 86 ? 0.735 -3.416 19.099 1.00 98.62 86 TYR A C 1
ATOM 689 O O . TYR A 1 86 ? 0.310 -2.943 20.157 1.00 98.62 86 TYR A O 1
ATOM 697 N N . LEU A 1 87 ? 1.923 -3.098 18.584 1.00 98.62 87 LEU A N 1
ATOM 698 C CA . LEU A 1 87 ? 2.805 -2.079 19.146 1.00 98.62 87 LEU A CA 1
ATOM 699 C C . LEU A 1 87 ? 3.243 -1.090 18.061 1.00 98.62 87 LEU A C 1
ATOM 701 O O . LEU A 1 87 ? 3.955 -1.465 17.127 1.00 98.62 87 LEU A O 1
ATOM 705 N N . GLY A 1 88 ? 2.842 0.172 18.211 1.00 98.25 88 GLY A N 1
ATOM 706 C CA . GLY A 1 88 ? 3.343 1.299 17.421 1.00 98.25 88 GLY A CA 1
ATOM 707 C C . GLY A 1 88 ? 4.245 2.193 18.261 1.00 98.25 88 GLY A C 1
ATOM 708 O O . GLY A 1 88 ? 3.854 2.609 19.351 1.00 98.25 88 GLY A O 1
ATOM 709 N N . VAL A 1 89 ? 5.460 2.444 17.782 1.00 98.12 89 VAL A N 1
ATOM 710 C CA . VAL A 1 89 ? 6.450 3.331 18.411 1.00 98.12 89 VAL A CA 1
ATOM 711 C C . VAL A 1 89 ? 7.122 4.244 17.380 1.00 98.12 89 VAL A C 1
ATOM 713 O O . VAL A 1 89 ? 8.225 4.735 17.616 1.00 98.12 89 VAL A O 1
ATOM 716 N N . ASN A 1 90 ? 6.475 4.467 16.233 1.00 94.19 90 ASN A N 1
ATOM 717 C CA . ASN A 1 90 ? 7.026 5.226 15.111 1.00 94.19 90 ASN A CA 1
ATOM 718 C C . ASN A 1 90 ? 7.463 6.627 15.553 1.00 94.19 90 ASN A C 1
ATOM 720 O O . ASN A 1 90 ? 6.842 7.226 16.430 1.00 94.19 90 ASN A O 1
ATOM 724 N N . HIS A 1 91 ? 8.490 7.180 14.913 1.00 90.19 91 HIS A N 1
ATOM 725 C CA . HIS A 1 91 ? 8.965 8.537 15.177 1.00 90.19 91 HIS A CA 1
ATOM 726 C C . HIS A 1 91 ? 9.285 8.790 16.661 1.00 90.19 91 HIS A C 1
ATOM 728 O O . HIS A 1 91 ? 8.827 9.757 17.265 1.00 90.19 91 HIS A O 1
ATOM 734 N N . ASN A 1 92 ? 10.079 7.895 17.250 1.00 90.88 92 ASN A N 1
ATOM 735 C CA . ASN A 1 92 ? 10.670 8.049 18.579 1.00 90.88 92 ASN A CA 1
ATOM 736 C C . ASN A 1 92 ? 12.172 7.770 18.492 1.00 90.88 92 ASN A C 1
ATOM 738 O O . ASN A 1 92 ? 12.521 6.744 17.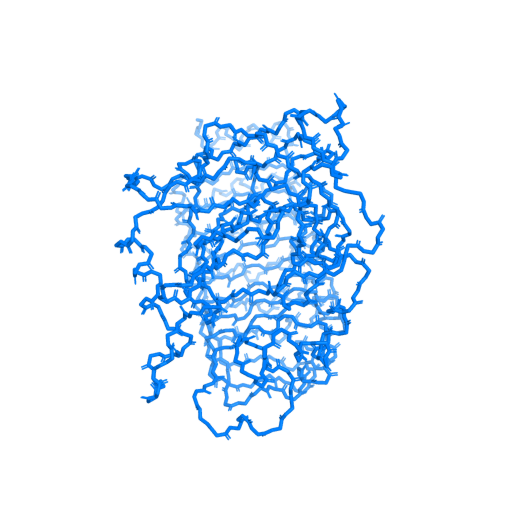918 1.00 90.88 92 ASN A O 1
ATOM 742 N N . PRO A 1 93 ? 13.066 8.587 19.070 1.00 94.69 93 PRO A N 1
ATOM 743 C CA . PRO A 1 93 ? 14.521 8.409 18.978 1.00 94.69 93 PRO A CA 1
ATOM 744 C C . PRO A 1 93 ? 15.065 7.230 19.823 1.00 94.69 93 PRO A C 1
ATOM 746 O O . PRO A 1 93 ? 15.969 7.407 20.635 1.00 94.69 93 PRO A O 1
ATOM 749 N N . LEU A 1 94 ? 14.532 6.019 19.632 1.00 94.69 94 LEU A N 1
ATOM 750 C CA . LEU A 1 94 ? 14.767 4.842 20.474 1.00 94.69 94 LEU A CA 1
ATOM 751 C C . LEU A 1 94 ? 16.182 4.268 20.385 1.00 94.69 94 LEU A C 1
ATOM 753 O O . LEU A 1 94 ? 16.646 3.660 21.343 1.00 94.69 94 LEU A O 1
ATOM 757 N N . SER A 1 95 ? 16.866 4.394 19.244 1.00 91.00 95 SER A N 1
ATOM 758 C CA . SER A 1 95 ? 18.191 3.802 18.941 1.00 91.00 95 SER A CA 1
ATOM 759 C C . SER A 1 95 ? 18.297 2.259 18.969 1.00 91.00 95 SER A C 1
ATOM 761 O O . SER A 1 95 ? 19.045 1.681 18.172 1.00 91.00 95 SER A O 1
ATOM 763 N N . VAL A 1 96 ? 17.528 1.576 19.823 1.00 93.62 96 VAL A N 1
ATOM 764 C CA . VAL A 1 96 ? 17.470 0.122 19.996 1.00 93.62 96 VAL A CA 1
ATOM 765 C C . VAL A 1 96 ? 16.085 -0.316 20.492 1.00 93.62 96 VAL A C 1
ATOM 767 O O . VAL A 1 96 ? 15.393 0.416 21.199 1.00 93.62 96 VAL A O 1
ATOM 770 N N . LEU A 1 97 ? 15.677 -1.537 20.138 1.00 95.81 97 LEU A N 1
ATOM 771 C CA . LEU A 1 97 ? 14.519 -2.209 20.735 1.00 95.81 97 LEU A CA 1
ATOM 772 C C . LEU A 1 97 ? 14.989 -3.127 21.879 1.00 95.81 97 LEU A C 1
ATOM 774 O O . LEU A 1 97 ? 15.987 -3.826 21.700 1.00 95.81 97 LEU A O 1
ATOM 778 N N . PRO A 1 98 ? 14.295 -3.178 23.032 1.00 95.12 98 PRO A N 1
ATOM 779 C CA . PRO A 1 98 ? 14.729 -3.990 24.167 1.00 95.12 98 PRO A CA 1
ATOM 780 C C . PRO A 1 98 ? 14.622 -5.491 23.865 1.00 95.12 98 PRO A C 1
ATOM 782 O O . PRO A 1 98 ? 13.660 -5.939 23.242 1.00 95.12 98 PRO A O 1
ATOM 785 N N . ASP A 1 99 ? 15.552 -6.297 24.388 1.00 95.44 99 ASP A N 1
ATOM 786 C CA . ASP A 1 99 ? 15.533 -7.758 24.203 1.00 95.44 99 ASP A CA 1
ATOM 787 C C . ASP A 1 99 ? 14.237 -8.407 24.716 1.00 95.44 99 ASP A C 1
ATOM 789 O O . ASP A 1 99 ? 13.746 -9.363 24.107 1.00 95.44 99 ASP A O 1
ATOM 793 N N . ALA A 1 100 ? 13.643 -7.858 25.784 1.00 96.19 100 ALA A N 1
ATOM 794 C CA . ALA A 1 100 ? 12.374 -8.312 26.357 1.00 96.19 100 ALA A CA 1
ATOM 795 C C . ALA A 1 100 ? 11.202 -8.273 25.359 1.00 96.19 100 ALA A C 1
ATOM 797 O O . ALA A 1 100 ? 10.246 -9.031 25.514 1.00 96.19 100 ALA A O 1
ATOM 798 N N . LEU A 1 101 ? 11.287 -7.461 24.296 1.00 96.25 101 LEU A N 1
ATOM 799 C CA . LEU A 1 101 ? 10.282 -7.407 23.233 1.00 96.25 101 LEU A CA 1
ATOM 800 C C . LEU A 1 101 ? 9.996 -8.796 22.646 1.00 96.25 101 LEU A C 1
ATOM 802 O O . LEU A 1 101 ? 8.845 -9.118 22.375 1.00 96.25 101 LEU A O 1
ATOM 806 N N . GLY A 1 102 ? 11.023 -9.641 22.500 1.00 95.88 102 GLY A N 1
ATOM 807 C CA . GLY A 1 102 ? 10.886 -10.989 21.945 1.00 95.88 102 GLY A CA 1
ATOM 808 C C . GLY A 1 102 ? 10.016 -11.942 22.773 1.00 95.88 102 GLY A C 1
ATOM 809 O O . GLY A 1 102 ? 9.604 -12.982 22.265 1.00 95.88 102 GLY A O 1
ATOM 810 N N . GLU A 1 103 ? 9.704 -11.614 24.029 1.00 97.19 103 GLU A N 1
ATOM 811 C CA . GLU A 1 103 ? 8.820 -12.428 24.874 1.00 97.19 103 GLU A CA 1
ATOM 812 C C . GLU A 1 103 ? 7.327 -12.091 24.700 1.00 97.19 103 GLU A C 1
ATOM 814 O O . GLU A 1 103 ? 6.474 -12.789 25.251 1.00 97.19 103 GLU A O 1
ATOM 819 N N . LEU A 1 104 ? 6.980 -11.087 23.885 1.00 97.00 104 LEU A N 1
ATOM 820 C CA . LEU A 1 104 ? 5.597 -10.755 23.522 1.00 97.00 104 LEU A CA 1
ATOM 821 C C . LEU A 1 104 ? 5.031 -11.758 22.503 1.00 97.00 104 LEU A C 1
ATOM 823 O O . LEU A 1 104 ? 4.829 -11.452 21.331 1.00 97.00 104 LEU A O 1
ATOM 827 N N . ARG A 1 105 ? 4.782 -12.998 22.934 1.00 94.19 105 ARG A N 1
ATOM 828 C CA . ARG A 1 105 ? 4.414 -14.116 22.038 1.00 94.19 105 ARG A CA 1
ATOM 829 C C . ARG A 1 105 ? 3.094 -13.929 21.285 1.00 94.19 105 ARG A C 1
ATOM 831 O O . ARG A 1 105 ? 2.888 -14.608 20.279 1.00 94.19 105 ARG A O 1
ATOM 838 N N . GLU A 1 106 ? 2.236 -13.023 21.749 1.00 97.62 106 GLU A N 1
ATOM 839 C CA . GLU A 1 106 ? 0.976 -12.649 21.098 1.00 97.62 106 GLU A CA 1
ATOM 840 C C . GLU A 1 106 ? 1.121 -11.525 20.061 1.00 97.62 106 GLU A C 1
ATOM 842 O O . GLU A 1 106 ? 0.170 -11.280 19.319 1.00 97.62 106 GLU A O 1
ATOM 847 N N . LEU A 1 107 ? 2.299 -10.894 19.947 1.00 98.50 107 LEU A N 1
ATOM 848 C CA . LEU A 1 107 ? 2.509 -9.747 19.067 1.00 98.50 107 LEU A CA 1
ATOM 849 C C . LEU A 1 107 ? 2.353 -10.139 17.592 1.00 98.50 107 LEU A C 1
ATOM 851 O O . LEU A 1 107 ? 3.002 -11.065 17.099 1.00 98.50 107 LEU A O 1
ATOM 855 N N . ARG A 1 108 ? 1.486 -9.410 16.885 1.00 98.06 108 ARG A N 1
ATOM 856 C CA . ARG A 1 108 ? 1.132 -9.616 15.470 1.00 98.06 108 ARG A CA 1
ATOM 857 C C . ARG A 1 108 ? 1.661 -8.495 14.591 1.00 98.06 108 ARG A C 1
ATOM 859 O O . ARG A 1 108 ? 2.100 -8.757 13.468 1.00 98.06 108 ARG A O 1
ATOM 866 N N . GLU A 1 109 ? 1.640 -7.270 15.103 1.00 98.38 109 GLU A N 1
ATOM 867 C CA . GLU A 1 109 ? 2.116 -6.080 14.405 1.00 98.38 109 GLU A CA 1
ATOM 868 C C . GLU A 1 109 ? 3.089 -5.285 15.270 1.00 98.38 109 GLU A C 1
ATOM 870 O O . GLU A 1 109 ? 2.805 -4.977 16.429 1.00 98.38 109 GLU A O 1
ATOM 875 N N . LEU A 1 110 ? 4.233 -4.947 14.678 1.00 98.69 110 LEU A N 1
ATOM 876 C CA . LEU A 1 110 ? 5.241 -4.084 15.275 1.00 98.69 110 LEU A CA 1
ATOM 877 C C . LEU A 1 110 ? 5.649 -3.007 14.272 1.00 98.69 110 LEU A C 1
ATOM 879 O O . LEU A 1 110 ? 6.123 -3.319 13.175 1.00 98.69 110 LEU A O 1
ATOM 883 N N . TRP A 1 111 ? 5.504 -1.752 14.681 1.00 97.69 111 TRP A N 1
ATOM 884 C CA . TRP A 1 111 ? 5.835 -0.577 13.887 1.00 97.69 111 TRP A CA 1
ATOM 885 C C . TRP A 1 111 ? 6.842 0.290 14.643 1.00 97.69 111 TRP A C 1
ATOM 887 O O . TRP A 1 111 ? 6.515 0.865 15.677 1.00 97.69 111 TRP A O 1
ATOM 897 N N . ALA A 1 112 ? 8.073 0.353 14.139 1.00 97.50 112 ALA A N 1
ATOM 898 C CA . ALA A 1 112 ? 9.154 1.182 14.668 1.00 97.50 112 ALA A CA 1
ATOM 899 C C . ALA A 1 112 ? 9.863 1.913 13.515 1.00 97.50 112 ALA A C 1
ATOM 901 O O . ALA A 1 112 ? 11.058 1.741 13.267 1.00 97.50 112 ALA A O 1
ATOM 902 N N . ILE A 1 113 ? 9.079 2.673 12.748 1.00 93.31 113 ILE A N 1
ATOM 903 C CA . ILE A 1 113 ? 9.528 3.480 11.610 1.00 93.31 113 ILE A CA 1
ATOM 904 C C . ILE A 1 113 ? 10.150 4.776 12.124 1.00 93.31 113 ILE A C 1
ATOM 906 O O . ILE A 1 113 ? 9.584 5.418 13.005 1.00 93.31 113 ILE A O 1
ATOM 910 N N . ASN A 1 114 ? 11.270 5.199 11.535 1.00 89.06 114 ASN A N 1
ATOM 911 C CA . ASN A 1 114 ? 11.939 6.451 11.899 1.00 89.06 114 ASN A CA 1
ATOM 912 C C . ASN A 1 114 ? 12.270 6.549 13.394 1.00 89.06 114 ASN A C 1
ATOM 914 O O . ASN A 1 114 ? 11.920 7.519 14.066 1.00 89.06 114 ASN A O 1
ATOM 918 N N . CYS A 1 115 ? 12.929 5.512 13.915 1.00 91.56 115 CYS A N 1
ATOM 919 C CA . CYS A 1 115 ? 13.307 5.417 15.322 1.00 91.56 115 CYS A CA 1
ATOM 920 C C . CYS A 1 115 ? 14.818 5.548 15.583 1.00 91.56 115 CYS A C 1
ATOM 922 O O . CYS A 1 115 ? 15.274 5.456 16.725 1.00 91.56 115 CYS A O 1
ATOM 924 N N . GLY A 1 116 ? 15.613 5.719 14.523 1.00 92.81 116 GLY A N 1
ATOM 925 C CA . GLY A 1 116 ? 17.074 5.727 14.598 1.00 92.81 116 GLY A CA 1
ATOM 926 C C . GLY A 1 116 ? 17.679 4.380 15.009 1.00 92.81 116 GLY A C 1
ATOM 927 O O . GLY A 1 116 ? 18.791 4.351 15.531 1.00 92.81 116 GLY A O 1
ATOM 928 N N . LEU A 1 117 ? 16.959 3.266 14.817 1.00 96.31 117 LEU A N 1
ATOM 929 C CA . LEU A 1 117 ? 17.425 1.936 15.218 1.00 96.31 117 LEU A CA 1
ATOM 930 C C . LEU A 1 117 ? 18.700 1.556 14.466 1.00 96.31 117 LEU A C 1
ATOM 932 O O . LEU A 1 117 ? 18.722 1.606 13.242 1.00 96.31 117 LEU A O 1
ATOM 936 N N . THR A 1 118 ? 19.742 1.128 15.176 1.00 94.19 118 THR A N 1
ATOM 937 C CA . THR A 1 118 ? 21.011 0.686 14.554 1.00 94.19 118 THR A CA 1
ATOM 938 C C . THR A 1 118 ? 21.084 -0.826 14.328 1.00 94.19 118 THR A C 1
ATOM 940 O O . THR A 1 118 ? 21.871 -1.317 13.514 1.00 94.19 118 THR A O 1
ATOM 943 N N . SER A 1 119 ? 20.249 -1.581 15.043 1.00 93.69 119 SER A N 1
ATOM 944 C CA . SER A 1 119 ? 20.153 -3.038 14.970 1.00 93.69 119 SER A CA 1
ATOM 945 C C . SER A 1 119 ? 18.765 -3.522 15.399 1.00 93.69 119 SER A C 1
ATOM 947 O O . SER A 1 119 ? 17.975 -2.772 15.976 1.00 93.69 119 SER A O 1
ATOM 949 N N . VAL A 1 120 ? 18.474 -4.794 15.115 1.00 95.75 120 VAL A N 1
ATOM 950 C CA . VAL A 1 120 ? 17.275 -5.496 15.592 1.00 95.75 120 VAL A CA 1
ATOM 951 C C . VAL A 1 120 ? 17.713 -6.578 16.587 1.00 95.75 120 VAL A C 1
ATOM 953 O O . VAL A 1 120 ? 18.599 -7.366 16.240 1.00 95.75 120 VAL A O 1
ATOM 956 N N . PRO A 1 121 ? 17.114 -6.671 17.790 1.00 95.69 121 PRO A N 1
ATOM 957 C CA . PRO A 1 121 ? 17.510 -7.665 18.783 1.00 95.69 121 PRO A CA 1
ATOM 958 C C . PRO A 1 121 ? 17.263 -9.088 18.271 1.00 95.69 121 PRO A C 1
ATOM 960 O O . PRO A 1 121 ? 16.246 -9.373 17.635 1.00 95.69 121 PRO A O 1
ATOM 963 N N . ALA A 1 122 ? 18.166 -10.021 18.587 1.00 97.00 122 ALA A N 1
ATOM 964 C CA . ALA A 1 122 ? 18.032 -11.425 18.179 1.00 97.00 122 ALA A CA 1
ATOM 965 C C . ALA A 1 122 ? 16.753 -12.082 18.730 1.00 97.00 122 ALA A C 1
ATOM 967 O O . ALA A 1 122 ? 16.213 -13.014 18.125 1.00 97.00 122 ALA A O 1
ATOM 968 N N . SER A 1 123 ? 16.237 -11.569 19.851 1.00 97.06 123 SER A N 1
ATOM 969 C CA . SER A 1 123 ? 14.982 -12.009 20.454 1.00 97.06 123 SER A CA 1
ATOM 970 C C . SER A 1 123 ? 13.764 -11.797 19.548 1.00 97.06 123 SER A C 1
ATOM 972 O O . SER A 1 123 ? 12.779 -12.511 19.729 1.00 97.06 123 SER A O 1
ATOM 974 N N . ILE A 1 124 ? 13.836 -10.934 18.521 1.00 96.94 124 ILE A N 1
ATOM 975 C CA . ILE A 1 124 ? 12.749 -10.729 17.549 1.00 96.94 124 ILE A CA 1
ATOM 976 C C . ILE A 1 124 ? 12.269 -12.055 16.945 1.00 96.94 124 ILE A C 1
ATOM 978 O O . ILE A 1 124 ? 11.076 -12.255 16.754 1.00 96.94 124 ILE A O 1
ATOM 982 N N . GLY A 1 125 ? 13.176 -13.015 16.726 1.00 96.31 125 GLY A N 1
ATOM 983 C CA . GLY A 1 125 ? 12.843 -14.320 16.155 1.00 96.31 125 GLY A CA 1
ATOM 984 C C . GLY A 1 125 ? 11.946 -15.202 17.031 1.00 96.31 125 GLY A C 1
ATOM 985 O O . GLY A 1 125 ? 11.490 -16.242 16.563 1.00 96.31 125 GLY A O 1
ATOM 986 N N . LYS A 1 126 ? 11.688 -14.822 18.289 1.00 97.56 126 LYS A N 1
ATOM 987 C CA . LYS A 1 126 ? 10.746 -15.506 19.190 1.00 97.56 126 LYS A CA 1
ATOM 988 C C . LYS A 1 126 ? 9.283 -15.114 18.935 1.00 97.56 126 LYS A C 1
ATOM 990 O O . LYS A 1 126 ? 8.381 -15.831 19.376 1.00 97.56 126 LYS A O 1
ATOM 995 N N . LEU A 1 127 ? 9.031 -14.031 18.192 1.00 97.44 127 LEU A N 1
ATOM 996 C CA . LEU A 1 127 ? 7.695 -13.505 17.892 1.00 97.44 127 LEU A CA 1
ATOM 997 C C . LEU A 1 127 ? 6.969 -14.347 16.831 1.00 97.44 127 LEU A C 1
ATOM 999 O O . LEU A 1 127 ? 6.756 -13.934 15.694 1.00 97.44 127 LEU A O 1
ATOM 1003 N N . SER A 1 128 ? 6.587 -15.569 17.200 1.00 92.88 128 SER A N 1
ATOM 1004 C CA . SER A 1 128 ? 6.022 -16.563 16.276 1.00 92.88 128 SER A CA 1
ATOM 1005 C C . SER A 1 128 ? 4.695 -16.161 15.608 1.00 92.88 128 SER A C 1
ATOM 1007 O O . SER A 1 128 ? 4.381 -16.694 14.543 1.00 92.88 128 SER A O 1
ATOM 1009 N N . LYS A 1 129 ? 3.929 -15.226 16.190 1.00 97.06 129 LYS A N 1
ATOM 1010 C CA . LYS A 1 129 ? 2.655 -14.713 15.651 1.00 97.06 129 LYS A CA 1
ATOM 1011 C C . LYS A 1 129 ? 2.799 -13.421 14.838 1.00 97.06 129 LYS A C 1
ATOM 1013 O O . LYS A 1 129 ? 1.808 -12.967 14.265 1.00 97.06 129 LYS A O 1
ATOM 1018 N N . LEU A 1 130 ? 4.006 -12.860 14.751 1.00 98.19 130 LEU A N 1
ATOM 1019 C CA . LEU A 1 130 ? 4.249 -11.598 14.060 1.00 98.19 130 LEU A CA 1
ATOM 1020 C C . LEU A 1 130 ? 4.013 -11.763 12.558 1.00 98.19 130 LEU A C 1
ATOM 1022 O O . LEU A 1 130 ? 4.703 -12.545 11.903 1.00 98.19 130 LEU A O 1
ATOM 1026 N N . HIS A 1 131 ? 3.049 -11.017 12.020 1.00 91.88 131 HIS A N 1
ATOM 1027 C CA . HIS A 1 131 ? 2.700 -11.036 10.599 1.00 91.88 131 HIS A CA 1
ATOM 1028 C C . HIS A 1 131 ? 3.040 -9.742 9.855 1.00 91.88 131 HIS A C 1
ATOM 1030 O O . HIS A 1 131 ? 3.251 -9.792 8.643 1.00 91.88 131 HIS A O 1
ATOM 1036 N N . LYS A 1 132 ? 3.180 -8.609 10.560 1.00 92.00 132 LYS A N 1
ATOM 1037 C CA . LYS A 1 132 ? 3.619 -7.335 9.976 1.00 92.00 132 LYS A CA 1
ATOM 1038 C C . LYS A 1 132 ? 4.731 -6.720 10.810 1.00 92.00 132 LYS A C 1
ATOM 1040 O O . LYS A 1 132 ? 4.608 -6.618 12.030 1.00 92.00 132 LYS A O 1
ATOM 1045 N N . LEU A 1 133 ? 5.795 -6.304 10.133 1.00 98.06 133 LEU A N 1
ATOM 1046 C CA . LEU A 1 133 ? 6.943 -5.657 10.750 1.00 98.06 133 LEU A CA 1
ATOM 1047 C C . LEU A 1 133 ? 7.383 -4.455 9.909 1.00 98.06 133 LEU A C 1
ATOM 1049 O O . LEU A 1 133 ? 7.858 -4.617 8.783 1.00 98.06 133 LEU A O 1
ATOM 1053 N N . GLY A 1 134 ? 7.215 -3.255 10.462 1.00 95.69 134 GLY A N 1
ATOM 1054 C CA . GLY A 1 134 ? 7.669 -1.999 9.871 1.00 95.69 134 GLY A CA 1
ATOM 1055 C C . GLY A 1 134 ? 8.892 -1.458 10.601 1.00 95.69 134 GLY A C 1
ATOM 1056 O O . GLY A 1 134 ? 8.804 -1.094 11.768 1.00 95.69 134 GLY A O 1
ATOM 1057 N N . LEU A 1 135 ? 10.023 -1.397 9.905 1.00 97.06 135 LEU A N 1
ATOM 1058 C CA . LEU A 1 135 ? 11.321 -0.947 10.417 1.00 97.06 135 LEU A CA 1
ATOM 1059 C C . LEU A 1 135 ? 11.987 0.058 9.462 1.00 97.06 135 LEU A C 1
ATOM 1061 O O . LEU A 1 135 ? 13.210 0.209 9.471 1.00 97.06 135 LEU A O 1
ATOM 1065 N N . SER A 1 136 ? 11.209 0.726 8.608 1.00 89.62 136 SER A N 1
ATOM 1066 C CA . SER A 1 136 ? 11.757 1.643 7.609 1.00 89.62 136 SER A CA 1
ATOM 1067 C C . SER A 1 136 ? 12.299 2.946 8.201 1.00 89.62 136 SER A C 1
ATOM 1069 O O . SER A 1 136 ? 11.903 3.342 9.298 1.00 89.62 136 SER A O 1
ATOM 1071 N N . SER A 1 137 ? 13.165 3.630 7.454 1.00 87.88 137 SER A N 1
ATOM 1072 C CA . SER A 1 137 ? 13.789 4.905 7.838 1.00 87.88 137 SER A CA 1
ATOM 1073 C C . SER A 1 137 ? 14.559 4.802 9.156 1.00 87.88 137 SER A C 1
ATOM 1075 O O . SER A 1 137 ? 14.391 5.613 10.054 1.00 87.88 137 SER A O 1
ATOM 1077 N N . ASN A 1 138 ? 15.380 3.767 9.304 1.00 92.94 138 ASN A N 1
ATOM 1078 C CA . ASN A 1 138 ? 16.250 3.570 10.464 1.00 92.94 138 ASN A CA 1
ATOM 1079 C C . ASN A 1 138 ? 17.725 3.527 10.013 1.00 92.94 138 ASN A C 1
ATOM 1081 O O . ASN A 1 138 ? 18.060 3.832 8.874 1.00 92.94 138 ASN A O 1
ATOM 1085 N N . CYS A 1 139 ? 18.629 3.164 10.919 1.00 94.75 139 CYS A N 1
ATOM 1086 C CA . CYS A 1 139 ? 20.067 3.041 10.676 1.00 94.75 139 CYS A CA 1
ATOM 1087 C C . CYS A 1 139 ? 20.529 1.574 10.777 1.00 94.75 139 CYS A C 1
ATOM 1089 O O . CYS A 1 139 ? 21.654 1.307 11.207 1.00 94.75 139 CYS A O 1
ATOM 1091 N N . ILE A 1 140 ? 19.651 0.614 10.464 1.00 95.94 140 ILE A N 1
ATOM 1092 C CA . ILE A 1 140 ? 19.914 -0.813 10.668 1.00 95.94 140 ILE A CA 1
ATOM 1093 C C . ILE A 1 140 ? 20.971 -1.272 9.666 1.00 95.94 140 ILE A C 1
ATOM 1095 O O . ILE A 1 140 ? 20.762 -1.184 8.461 1.00 95.94 140 ILE A O 1
ATOM 1099 N N . THR A 1 141 ? 22.073 -1.822 10.173 1.00 90.69 141 THR A N 1
ATOM 1100 C CA . THR A 1 141 ? 23.193 -2.318 9.348 1.00 90.69 141 THR A CA 1
ATOM 1101 C C . THR A 1 141 ? 23.122 -3.822 9.083 1.00 90.69 141 THR A C 1
ATOM 1103 O O . THR A 1 141 ? 23.563 -4.309 8.041 1.00 90.69 141 THR A O 1
ATOM 1106 N N . THR A 1 142 ? 22.566 -4.587 10.026 1.00 90.38 142 THR A N 1
ATOM 1107 C CA . THR A 1 142 ? 22.493 -6.051 9.965 1.00 90.38 142 THR A CA 1
ATOM 1108 C C . THR A 1 142 ? 21.189 -6.571 10.562 1.00 90.38 142 THR A C 1
ATOM 1110 O O . THR A 1 142 ? 20.591 -5.948 11.441 1.00 90.38 142 THR A O 1
ATOM 1113 N N . LEU A 1 143 ? 20.746 -7.737 10.084 1.00 93.81 143 LEU A N 1
ATOM 1114 C CA . LEU A 1 143 ? 19.608 -8.468 10.642 1.00 93.81 143 LEU A CA 1
ATOM 1115 C C . LEU A 1 143 ? 20.104 -9.736 11.353 1.00 93.81 143 LEU A C 1
ATOM 1117 O O . LEU A 1 143 ? 20.945 -10.449 10.796 1.00 93.81 143 LEU A O 1
ATOM 1121 N N . PRO A 1 144 ? 19.573 -10.074 12.542 1.00 95.06 144 PRO A N 1
ATOM 1122 C CA . PRO A 1 144 ? 19.991 -11.269 13.268 1.00 95.06 144 PRO A CA 1
ATOM 1123 C C . PRO A 1 144 ? 19.591 -12.555 12.516 1.00 95.06 144 PRO A C 1
ATOM 1125 O O . PRO A 1 144 ? 18.509 -12.603 11.929 1.00 95.06 144 PRO A O 1
ATOM 1128 N N . PRO A 1 145 ? 20.367 -13.655 12.575 1.00 93.81 145 PRO A N 1
ATOM 1129 C CA . PRO A 1 145 ? 19.987 -14.937 11.961 1.00 93.81 145 PRO A CA 1
ATOM 1130 C C . PRO A 1 145 ? 18.614 -15.467 12.406 1.00 93.81 145 PRO A C 1
ATOM 1132 O O . PRO A 1 145 ? 17.919 -16.146 11.646 1.00 93.81 145 PRO A O 1
ATOM 1135 N N . GLN A 1 146 ? 18.201 -15.118 13.626 1.00 96.12 146 GLN A N 1
ATOM 1136 C CA . GLN A 1 146 ? 16.910 -15.450 14.224 1.00 96.12 146 GLN A CA 1
ATOM 1137 C C . GLN A 1 146 ? 15.724 -14.832 13.473 1.00 96.12 146 GLN A C 1
ATOM 1139 O O . GLN A 1 146 ? 14.607 -15.317 13.632 1.00 96.12 146 GLN A O 1
ATOM 1144 N N . PHE A 1 147 ? 15.934 -13.836 12.604 1.00 92.19 147 PHE A N 1
ATOM 1145 C CA . PHE A 1 147 ? 14.877 -13.280 11.755 1.00 92.19 147 PHE A CA 1
ATOM 1146 C C . PHE A 1 147 ? 14.177 -14.372 10.930 1.00 92.19 147 PHE A C 1
ATOM 1148 O O . PHE A 1 147 ? 12.962 -14.350 10.774 1.00 92.19 147 PHE A O 1
ATOM 1155 N N . GLY A 1 148 ? 14.917 -15.401 10.491 1.00 89.81 148 GLY A N 1
ATOM 1156 C CA . GLY A 1 148 ? 14.367 -16.553 9.765 1.00 89.81 148 GLY A CA 1
ATOM 1157 C C . GLY A 1 148 ? 13.375 -17.422 10.559 1.00 89.81 148 GLY A C 1
ATOM 1158 O O . GLY A 1 148 ? 12.725 -18.298 9.976 1.00 89.81 148 GLY A O 1
ATOM 1159 N N . ASN A 1 149 ? 13.234 -17.200 11.870 1.00 94.81 149 ASN A N 1
ATOM 1160 C CA . ASN A 1 149 ? 12.275 -17.899 12.730 1.00 94.81 149 ASN A CA 1
ATOM 1161 C C . ASN A 1 149 ? 10.863 -17.297 12.672 1.00 94.81 149 ASN A C 1
ATOM 1163 O O . ASN A 1 149 ? 9.920 -17.942 13.126 1.00 94.81 149 ASN A O 1
ATOM 1167 N N . LEU A 1 150 ? 10.689 -16.114 12.073 1.00 94.62 150 LEU A N 1
ATOM 1168 C CA . LEU A 1 150 ? 9.400 -15.429 11.941 1.00 94.62 150 LEU A CA 1
ATOM 1169 C C . LEU A 1 150 ? 8.508 -16.092 10.871 1.00 94.62 150 LEU A C 1
ATOM 1171 O O . LEU A 1 150 ? 8.244 -15.537 9.808 1.00 94.62 150 LEU A O 1
ATOM 1175 N N . LYS A 1 151 ? 8.052 -17.325 11.123 1.00 88.00 151 LYS A N 1
ATOM 1176 C CA . LYS A 1 151 ? 7.323 -18.146 10.135 1.00 88.00 151 LYS A CA 1
ATOM 1177 C C . LYS A 1 151 ? 5.985 -17.554 9.698 1.00 88.00 151 LYS A C 1
ATOM 1179 O O . LYS A 1 151 ? 5.560 -17.825 8.577 1.00 88.00 151 LYS A O 1
ATOM 1184 N N . SER A 1 152 ? 5.356 -16.753 10.553 1.00 92.25 152 SER A N 1
ATOM 1185 C CA . SER A 1 152 ? 4.073 -16.094 10.283 1.00 92.25 152 SER A CA 1
ATOM 1186 C C . SER A 1 152 ? 4.218 -14.739 9.589 1.00 92.25 152 SER A C 1
ATOM 1188 O O . SER A 1 152 ? 3.203 -14.134 9.257 1.00 92.25 152 SER A O 1
ATOM 1190 N N . LEU A 1 153 ? 5.446 -14.258 9.357 1.00 94.19 153 LEU A N 1
ATOM 1191 C CA . LEU A 1 153 ? 5.677 -12.929 8.799 1.00 94.19 153 LEU A CA 1
ATOM 1192 C C . LEU A 1 153 ? 5.202 -12.866 7.349 1.00 94.19 153 LEU A C 1
ATOM 1194 O O . LEU A 1 153 ? 5.675 -13.635 6.516 1.00 94.19 153 LEU A O 1
ATOM 1198 N N . GLN A 1 154 ? 4.283 -11.944 7.064 1.00 82.88 154 GLN A N 1
ATOM 1199 C CA . GLN A 1 154 ? 3.659 -11.745 5.754 1.00 82.88 154 GLN A CA 1
ATOM 1200 C C . GLN A 1 154 ? 4.093 -10.432 5.102 1.00 82.88 154 GLN A C 1
ATOM 1202 O O . GLN A 1 154 ? 4.293 -10.382 3.889 1.00 82.88 154 GLN A O 1
ATOM 1207 N N . TRP A 1 155 ? 4.285 -9.383 5.901 1.00 86.44 155 TRP A N 1
ATOM 1208 C CA . TRP A 1 155 ? 4.646 -8.053 5.426 1.00 86.44 155 TRP A CA 1
ATOM 1209 C C . TRP A 1 155 ? 5.862 -7.532 6.183 1.00 86.44 155 TRP A C 1
ATOM 1211 O O . TRP A 1 155 ? 5.849 -7.441 7.413 1.00 86.44 155 TRP A O 1
ATOM 1221 N N . LEU A 1 156 ? 6.912 -7.188 5.443 1.00 90.31 156 LEU A N 1
ATOM 1222 C CA . LEU A 1 156 ? 8.153 -6.669 5.999 1.00 90.31 156 LEU A CA 1
ATOM 1223 C C . LEU A 1 156 ? 8.594 -5.416 5.250 1.00 90.31 156 LEU A C 1
ATOM 1225 O O . LEU A 1 156 ? 8.862 -5.466 4.052 1.00 90.31 156 LEU A O 1
ATOM 1229 N N . ASN A 1 157 ? 8.734 -4.305 5.962 1.00 83.44 157 ASN A N 1
ATOM 1230 C CA . ASN A 1 157 ? 9.314 -3.092 5.405 1.00 83.44 157 ASN A CA 1
ATOM 1231 C C . ASN A 1 157 ? 10.594 -2.726 6.148 1.00 83.44 157 ASN A C 1
ATOM 1233 O O . ASN A 1 157 ? 10.561 -2.376 7.324 1.00 83.44 157 ASN A O 1
ATOM 1237 N N . LEU A 1 158 ? 11.709 -2.809 5.434 1.00 91.00 158 LEU A N 1
ATOM 1238 C CA . LEU A 1 158 ? 13.053 -2.459 5.879 1.00 91.00 158 LEU A CA 1
ATOM 1239 C C . LEU A 1 158 ? 13.636 -1.325 5.032 1.00 91.00 158 LEU A C 1
ATOM 1241 O O . LEU A 1 158 ? 14.844 -1.110 5.062 1.00 91.00 158 LEU A O 1
ATOM 1245 N N . ALA A 1 159 ? 12.810 -0.610 4.264 1.00 82.38 159 ALA A N 1
ATOM 1246 C CA . ALA A 1 159 ? 13.286 0.453 3.395 1.00 82.38 159 ALA A CA 1
ATOM 1247 C C . ALA A 1 159 ? 14.027 1.548 4.168 1.00 82.38 159 ALA A C 1
ATOM 1249 O O . ALA A 1 159 ? 13.709 1.786 5.326 1.00 82.38 159 ALA A O 1
ATOM 1250 N N . ASP A 1 160 ? 14.943 2.255 3.516 1.00 81.06 160 ASP A N 1
ATOM 1251 C CA . ASP A 1 160 ? 15.631 3.417 4.080 1.00 81.06 160 ASP A CA 1
ATOM 1252 C C . ASP A 1 160 ? 16.389 3.038 5.362 1.00 81.06 160 ASP A C 1
ATOM 1254 O O . ASP A 1 160 ? 16.034 3.404 6.476 1.00 81.06 160 ASP A O 1
ATOM 1258 N N . ASN A 1 161 ? 17.382 2.172 5.184 1.00 87.94 161 ASN A N 1
ATOM 1259 C CA . ASN A 1 161 ? 18.273 1.644 6.214 1.00 87.94 161 ASN A CA 1
ATOM 1260 C C . ASN A 1 161 ? 19.689 1.517 5.621 1.00 87.94 161 ASN A C 1
ATOM 1262 O O . ASN A 1 161 ? 19.964 1.994 4.522 1.00 87.94 161 ASN A O 1
ATOM 1266 N N . THR A 1 162 ? 20.622 0.874 6.321 1.00 91.38 162 THR A N 1
ATOM 1267 C CA . THR A 1 162 ? 22.010 0.693 5.862 1.00 91.38 162 THR A CA 1
ATOM 1268 C C . THR A 1 162 ? 22.391 -0.784 5.742 1.00 91.38 162 THR A C 1
ATOM 1270 O O . THR A 1 162 ? 23.560 -1.144 5.875 1.00 91.38 162 THR A O 1
ATOM 1273 N N . ILE A 1 163 ? 21.412 -1.659 5.477 1.00 90.00 163 ILE A N 1
ATOM 1274 C CA . ILE A 1 163 ? 21.613 -3.112 5.460 1.00 90.00 163 ILE A CA 1
ATOM 1275 C C . ILE A 1 163 ? 22.460 -3.517 4.256 1.00 90.00 163 ILE A C 1
ATOM 1277 O O . ILE A 1 163 ? 22.087 -3.275 3.111 1.00 90.00 163 ILE A O 1
ATOM 1281 N N . GLU A 1 164 ? 23.576 -4.199 4.512 1.00 86.44 164 GLU A N 1
ATOM 1282 C CA . GLU A 1 164 ? 24.459 -4.684 3.443 1.00 86.44 164 GLU A CA 1
ATOM 1283 C C . GLU A 1 164 ? 24.104 -6.093 2.956 1.00 86.44 164 GLU A C 1
ATOM 1285 O O . GLU A 1 164 ? 24.301 -6.422 1.785 1.00 86.44 164 GLU A O 1
ATOM 1290 N N . ASN A 1 165 ? 23.618 -6.948 3.860 1.00 84.69 165 ASN A N 1
ATOM 1291 C CA . ASN A 1 165 ? 23.311 -8.354 3.601 1.00 84.69 165 ASN A CA 1
ATOM 1292 C C . ASN A 1 165 ? 22.161 -8.832 4.503 1.00 84.69 165 ASN A C 1
ATOM 1294 O O . ASN A 1 165 ? 21.988 -8.342 5.619 1.00 84.69 165 ASN A O 1
ATOM 1298 N N . VAL A 1 166 ? 21.409 -9.840 4.050 1.00 88.38 166 VAL A N 1
ATOM 1299 C CA . VAL A 1 166 ? 20.441 -10.569 4.893 1.00 88.38 166 VAL A CA 1
ATOM 1300 C C . VAL A 1 166 ? 21.023 -11.924 5.315 1.00 88.38 166 VAL A C 1
ATOM 1302 O O . VAL A 1 166 ? 21.826 -12.499 4.578 1.00 88.38 166 VAL A O 1
ATOM 1305 N N . PRO A 1 167 ? 20.636 -12.461 6.484 1.00 89.25 167 PRO A N 1
ATOM 1306 C CA . PRO A 1 167 ? 21.145 -13.741 6.973 1.00 89.25 167 PRO A CA 1
ATOM 1307 C C . PRO A 1 167 ? 20.685 -14.932 6.117 1.00 89.25 167 PRO A C 1
ATOM 1309 O O . PRO A 1 167 ? 19.590 -14.930 5.562 1.00 89.25 167 PRO A O 1
ATOM 1312 N N . GLU A 1 168 ? 21.460 -16.021 6.096 1.00 85.38 168 GLU A N 1
ATOM 1313 C CA . GLU A 1 168 ? 21.126 -17.249 5.342 1.00 85.38 168 GLU A CA 1
ATOM 1314 C C . GLU A 1 168 ? 19.742 -17.825 5.678 1.00 85.38 168 GLU A C 1
ATOM 1316 O O . GLU A 1 168 ? 19.017 -18.324 4.813 1.00 85.38 168 GLU A O 1
ATOM 1321 N N . ASN A 1 169 ? 19.331 -17.715 6.941 1.00 85.31 169 ASN A N 1
ATOM 1322 C CA . ASN A 1 169 ? 18.063 -18.258 7.421 1.00 85.31 169 ASN A CA 1
ATOM 1323 C C . ASN A 1 169 ? 16.838 -17.491 6.898 1.00 85.31 169 ASN A C 1
ATOM 1325 O O . ASN A 1 169 ? 15.717 -17.983 7.050 1.00 85.31 169 ASN A O 1
ATOM 1329 N N . PHE A 1 170 ? 17.025 -16.337 6.251 1.00 84.44 170 PHE A N 1
ATOM 1330 C CA . PHE A 1 170 ? 15.955 -15.503 5.697 1.00 84.44 170 PHE A CA 1
ATOM 1331 C C . PHE A 1 170 ? 15.116 -16.232 4.634 1.00 84.44 170 PHE A C 1
ATOM 1333 O O . PHE A 1 170 ? 13.910 -16.004 4.533 1.00 84.44 170 PHE A O 1
ATOM 1340 N N . LYS A 1 171 ? 15.702 -17.222 3.938 1.00 80.25 171 LYS A N 1
ATOM 1341 C CA . LYS A 1 171 ? 14.983 -18.136 3.024 1.00 80.25 171 LYS A CA 1
ATOM 1342 C C . LYS A 1 171 ? 13.813 -18.879 3.684 1.00 80.25 171 LYS A C 1
ATOM 1344 O O . LYS A 1 171 ? 12.906 -19.362 3.012 1.00 80.25 171 LYS A O 1
ATOM 1349 N N . SER A 1 172 ? 13.822 -18.963 5.014 1.00 85.38 172 SER A N 1
ATOM 1350 C CA . SER A 1 172 ? 12.863 -19.730 5.805 1.00 85.38 172 SER A CA 1
ATOM 1351 C C . SER A 1 172 ? 11.586 -18.960 6.174 1.00 85.38 172 SER A C 1
ATOM 1353 O O . SER A 1 172 ? 10.737 -19.527 6.869 1.00 85.38 172 SER A O 1
ATOM 1355 N N . LEU A 1 173 ? 11.444 -17.699 5.743 1.00 85.00 173 LEU A N 1
ATOM 1356 C CA . LEU A 1 173 ? 10.258 -16.851 5.939 1.00 85.00 173 LEU A CA 1
ATOM 1357 C C . LEU A 1 173 ? 9.126 -17.252 4.984 1.00 85.00 173 LEU A C 1
ATOM 1359 O O . LEU A 1 173 ? 8.857 -16.593 3.980 1.00 85.00 173 LEU A O 1
ATOM 1363 N N . GLN A 1 174 ? 8.493 -18.396 5.237 1.00 77.62 174 GLN A N 1
ATOM 1364 C CA . GLN A 1 174 ? 7.638 -19.042 4.240 1.00 77.62 174 GLN A CA 1
ATOM 1365 C C . GLN A 1 174 ? 6.356 -18.276 3.892 1.00 77.62 174 GLN A C 1
ATOM 1367 O O . GLN A 1 174 ? 5.933 -18.352 2.737 1.00 77.62 174 GLN A O 1
ATOM 1372 N N . SER A 1 175 ? 5.810 -17.526 4.848 1.00 81.12 175 SER A N 1
ATOM 1373 C CA . SER A 1 175 ? 4.548 -16.787 4.718 1.00 81.12 175 SER A CA 1
ATOM 1374 C C . SER A 1 175 ? 4.698 -15.388 4.126 1.00 81.12 175 SER A C 1
ATOM 1376 O O . SER A 1 175 ? 3.694 -14.709 3.946 1.00 81.12 175 SER A O 1
ATOM 1378 N N . LEU A 1 176 ? 5.922 -14.944 3.837 1.00 78.25 176 LEU A N 1
ATOM 1379 C CA . LEU A 1 176 ? 6.172 -13.574 3.411 1.00 78.25 176 LEU A CA 1
ATOM 1380 C C . LEU A 1 176 ? 5.577 -13.334 2.009 1.00 78.25 176 LEU A C 1
ATOM 1382 O O . LEU A 1 176 ? 5.772 -14.144 1.104 1.00 78.25 176 LEU A O 1
ATOM 1386 N N . VAL A 1 177 ? 4.854 -12.224 1.851 1.00 73.50 177 VAL A N 1
ATOM 1387 C CA . VAL A 1 177 ? 4.155 -11.800 0.619 1.00 73.50 177 VAL A CA 1
ATOM 1388 C C . VAL A 1 177 ? 4.655 -10.432 0.157 1.00 73.50 177 VAL A C 1
ATOM 1390 O O . VAL A 1 177 ? 4.818 -10.184 -1.033 1.00 73.50 177 VAL A O 1
ATOM 1393 N N . PHE A 1 178 ? 4.951 -9.541 1.100 1.00 71.75 178 PHE A N 1
ATOM 1394 C CA . PHE A 1 178 ? 5.483 -8.218 0.810 1.00 71.75 178 PHE A CA 1
ATOM 1395 C C . PHE A 1 178 ? 6.827 -8.023 1.494 1.00 71.75 178 PHE A C 1
ATOM 1397 O O . PHE A 1 178 ? 6.976 -8.307 2.687 1.00 71.75 178 PHE A O 1
ATOM 1404 N N . ILE A 1 179 ? 7.785 -7.494 0.737 1.00 79.56 179 ILE A N 1
ATOM 1405 C CA . ILE A 1 179 ? 9.090 -7.127 1.259 1.00 79.56 179 ILE A CA 1
ATOM 1406 C C . ILE A 1 179 ? 9.608 -5.855 0.596 1.00 79.56 179 ILE A C 1
ATOM 1408 O O . ILE A 1 179 ? 9.676 -5.769 -0.626 1.00 79.56 179 ILE A O 1
ATOM 1412 N N . ASN A 1 180 ? 10.001 -4.877 1.403 1.00 71.50 180 ASN A N 1
ATOM 1413 C CA . ASN A 1 180 ? 10.588 -3.638 0.910 1.00 71.50 180 ASN A CA 1
ATOM 1414 C C . ASN A 1 180 ? 11.991 -3.450 1.488 1.00 71.50 180 ASN A C 1
ATOM 1416 O O . ASN A 1 180 ? 12.163 -3.388 2.704 1.00 71.50 180 ASN A O 1
ATOM 1420 N N . PHE A 1 181 ? 12.975 -3.367 0.598 1.00 80.00 181 PHE A N 1
ATOM 1421 C CA . PHE A 1 181 ? 14.391 -3.156 0.891 1.00 80.00 181 PHE A CA 1
ATOM 1422 C C . PHE A 1 181 ? 14.939 -1.917 0.175 1.00 80.00 181 PHE A C 1
ATOM 1424 O O . PHE A 1 181 ? 16.153 -1.774 0.032 1.00 80.00 181 PHE A O 1
ATOM 1431 N N . ASN A 1 182 ? 14.072 -1.023 -0.307 1.00 74.62 182 ASN A N 1
ATOM 1432 C CA . ASN A 1 182 ? 14.501 0.220 -0.942 1.00 74.62 182 ASN A CA 1
ATOM 1433 C C . ASN A 1 182 ? 15.484 0.973 -0.044 1.00 74.62 182 ASN A C 1
ATOM 1435 O O . ASN A 1 182 ? 15.390 0.894 1.172 1.00 74.62 182 ASN A O 1
ATOM 1439 N N . LYS A 1 183 ? 16.420 1.710 -0.634 1.00 70.56 183 LYS A N 1
ATOM 1440 C CA . LYS A 1 183 ? 17.374 2.581 0.063 1.00 70.56 183 LYS A CA 1
ATOM 1441 C C . LYS A 1 183 ? 18.125 1.854 1.195 1.00 70.56 183 LYS A C 1
ATOM 1443 O O . LYS A 1 183 ? 18.056 2.262 2.343 1.00 70.56 183 LYS A O 1
ATOM 1448 N N . ASN A 1 184 ? 18.783 0.738 0.874 1.00 80.44 184 ASN A N 1
ATOM 1449 C CA . ASN A 1 184 ? 19.649 -0.038 1.777 1.00 80.44 184 ASN A CA 1
ATOM 1450 C C . ASN A 1 184 ? 20.941 -0.415 1.075 1.00 80.44 184 ASN A C 1
ATOM 1452 O O . ASN A 1 184 ? 20.857 -0.812 -0.072 1.00 80.44 184 ASN A O 1
ATOM 1456 N N . SER A 1 185 ? 22.074 -0.452 1.766 1.00 81.62 185 SER A N 1
ATOM 1457 C CA . SER A 1 185 ? 23.429 -0.681 1.229 1.00 81.62 185 SER A CA 1
ATOM 1458 C C . SER A 1 185 ? 23.736 -2.064 0.603 1.00 81.62 185 SER A C 1
ATOM 1460 O O . SER A 1 185 ? 24.886 -2.513 0.621 1.00 81.62 185 SER A O 1
ATOM 1462 N N . PHE A 1 186 ? 22.755 -2.777 0.047 1.00 71.50 186 PHE A N 1
ATOM 1463 C CA . PHE A 1 186 ? 22.959 -4.078 -0.583 1.00 71.50 186 PHE A CA 1
ATOM 1464 C C . PHE A 1 186 ? 23.877 -3.973 -1.801 1.00 71.50 186 PHE A C 1
ATOM 1466 O O . PHE A 1 186 ? 23.563 -3.323 -2.795 1.00 71.50 186 PHE A O 1
ATOM 1473 N N . ARG A 1 187 ? 24.988 -4.717 -1.775 1.00 64.88 187 ARG A N 1
ATOM 1474 C CA . ARG A 1 187 ? 25.887 -4.839 -2.939 1.00 64.88 187 ARG A CA 1
ATOM 1475 C C . ARG A 1 187 ? 25.321 -5.748 -4.030 1.00 64.88 187 ARG A C 1
ATOM 1477 O O . ARG A 1 187 ? 25.729 -5.664 -5.183 1.00 64.88 187 ARG A O 1
ATOM 1484 N N . LYS A 1 188 ? 24.456 -6.692 -3.648 1.00 60.12 188 LYS A N 1
ATOM 1485 C CA . LYS A 1 188 ? 23.800 -7.674 -4.522 1.00 60.12 188 LYS A CA 1
ATOM 1486 C C . LYS A 1 188 ? 22.428 -7.997 -3.952 1.00 60.12 188 LYS A C 1
ATOM 1488 O O . LYS A 1 188 ? 22.269 -8.003 -2.733 1.00 60.12 188 LYS A O 1
ATOM 1493 N N . ILE A 1 189 ? 21.478 -8.355 -4.818 1.00 56.81 189 ILE A N 1
ATOM 1494 C CA . ILE A 1 189 ? 20.210 -8.935 -4.366 1.00 56.81 189 ILE A CA 1
ATOM 1495 C C . ILE A 1 189 ? 20.537 -10.211 -3.580 1.00 56.81 189 ILE A C 1
ATOM 1497 O O . ILE A 1 189 ? 21.212 -11.098 -4.118 1.00 56.81 189 ILE A O 1
ATOM 1501 N N . PRO A 1 190 ? 20.087 -10.329 -2.323 1.00 63.00 190 PRO A N 1
ATOM 1502 C CA . PRO A 1 190 ? 20.344 -11.530 -1.558 1.00 63.00 190 PRO A CA 1
ATOM 1503 C C . PRO A 1 190 ? 19.761 -12.774 -2.220 1.00 63.00 190 PRO A C 1
ATOM 1505 O O . PRO A 1 190 ? 18.572 -12.825 -2.541 1.00 63.00 190 PRO A O 1
ATOM 1508 N N . LYS A 1 191 ? 20.590 -13.810 -2.391 1.00 67.00 191 LYS A N 1
ATOM 1509 C CA . LYS A 1 191 ? 20.185 -15.073 -3.033 1.00 67.00 191 LYS A CA 1
ATOM 1510 C C . LYS A 1 191 ? 18.997 -15.734 -2.327 1.00 67.00 191 LYS A C 1
ATOM 1512 O O . LYS A 1 191 ? 18.155 -16.368 -2.957 1.00 67.00 191 LYS A O 1
ATOM 1517 N N . GLN A 1 192 ? 18.898 -15.502 -1.021 1.00 67.75 192 GLN A N 1
ATOM 1518 C CA . GLN A 1 192 ? 17.812 -15.937 -0.149 1.00 67.75 192 GLN A CA 1
ATOM 1519 C C . GLN A 1 192 ? 16.443 -15.348 -0.552 1.00 67.75 192 GLN A C 1
ATOM 1521 O O . GLN A 1 192 ? 15.415 -15.880 -0.137 1.00 67.75 192 GLN A O 1
ATOM 1526 N N . LEU A 1 193 ? 16.417 -14.273 -1.356 1.00 60.09 193 LEU A N 1
ATOM 1527 C CA . LEU A 1 193 ? 15.212 -13.643 -1.910 1.00 60.09 193 LEU A CA 1
ATOM 1528 C C . LEU A 1 193 ? 14.925 -14.085 -3.357 1.00 60.09 193 LEU A C 1
ATOM 1530 O O . LEU A 1 193 ? 13.762 -14.191 -3.746 1.00 60.09 193 LEU A O 1
ATOM 1534 N N . THR A 1 194 ? 15.963 -14.374 -4.155 1.00 50.28 194 THR A N 1
ATOM 1535 C CA . THR A 1 194 ? 15.825 -14.709 -5.587 1.00 50.28 194 THR A CA 1
ATOM 1536 C C . THR A 1 194 ? 15.166 -16.063 -5.849 1.00 50.28 194 THR A C 1
ATOM 1538 O O . THR A 1 194 ? 14.475 -16.210 -6.850 1.00 50.28 194 THR A O 1
ATOM 1541 N N . GLU A 1 195 ? 15.286 -17.035 -4.940 1.00 47.12 195 GLU A N 1
ATOM 1542 C CA . GLU A 1 195 ? 14.660 -18.366 -5.090 1.00 47.12 195 GLU A CA 1
ATOM 1543 C C . GLU A 1 195 ? 13.119 -18.338 -5.006 1.00 47.12 195 GLU A C 1
ATOM 1545 O O . GLU A 1 195 ? 12.455 -19.354 -5.205 1.00 47.12 195 GLU A O 1
ATOM 1550 N N . ARG A 1 196 ? 12.521 -17.182 -4.691 1.00 48.09 196 ARG A N 1
ATOM 1551 C CA . ARG A 1 196 ? 11.089 -17.050 -4.379 1.00 48.09 196 ARG A CA 1
ATOM 1552 C C . ARG A 1 196 ? 10.420 -15.841 -5.056 1.00 48.09 196 ARG A C 1
ATOM 1554 O O . ARG A 1 196 ? 9.284 -15.505 -4.724 1.00 48.09 196 ARG A O 1
ATOM 1561 N N . ALA A 1 197 ? 11.087 -15.223 -6.037 1.00 39.66 197 ALA A N 1
ATOM 1562 C CA . ALA A 1 197 ? 10.693 -13.979 -6.717 1.00 39.66 197 ALA A CA 1
ATOM 1563 C C . ALA A 1 197 ? 9.313 -13.996 -7.420 1.00 39.66 197 ALA A C 1
ATOM 1565 O O . ALA A 1 197 ? 8.806 -12.943 -7.788 1.00 39.66 197 ALA A O 1
ATOM 1566 N N . GLY A 1 198 ? 8.650 -15.152 -7.541 1.00 36.06 198 GLY A N 1
ATOM 1567 C CA . GLY A 1 198 ? 7.255 -15.246 -7.997 1.00 36.06 198 GLY A CA 1
ATOM 1568 C C . GLY A 1 198 ? 6.193 -14.833 -6.962 1.00 36.06 198 GLY A C 1
ATOM 1569 O O . GLY A 1 198 ? 5.012 -14.824 -7.295 1.00 36.06 198 GLY A O 1
ATOM 1570 N N . ARG A 1 199 ? 6.575 -14.526 -5.710 1.00 36.16 199 ARG A N 1
ATOM 1571 C CA . ARG A 1 199 ? 5.649 -14.148 -4.616 1.00 36.16 199 ARG A CA 1
ATOM 1572 C C . ARG A 1 199 ? 5.943 -12.802 -3.951 1.00 36.16 199 ARG A C 1
ATOM 1574 O O . ARG A 1 199 ? 5.213 -12.425 -3.045 1.00 36.16 199 ARG A O 1
ATOM 1581 N N . PHE A 1 200 ? 6.992 -12.097 -4.369 1.00 39.41 200 PHE A N 1
ATOM 1582 C CA . PHE A 1 200 ? 7.482 -10.902 -3.685 1.00 39.41 200 PHE A CA 1
ATOM 1583 C C . PHE A 1 200 ? 7.458 -9.680 -4.596 1.00 39.41 200 PHE A C 1
ATOM 1585 O O . PHE A 1 200 ? 8.097 -9.678 -5.645 1.00 39.41 200 PHE A O 1
ATOM 1592 N N . SER A 1 201 ? 6.816 -8.597 -4.158 1.00 38.19 201 SER A N 1
ATOM 1593 C CA . SER A 1 201 ? 7.089 -7.259 -4.688 1.00 38.19 201 SER A CA 1
ATOM 1594 C C . SER A 1 201 ? 8.382 -6.733 -4.058 1.00 38.19 201 SER A C 1
ATOM 1596 O O . SER A 1 201 ? 8.329 -5.930 -3.131 1.00 38.19 201 SER A O 1
ATOM 1598 N N . VAL A 1 202 ? 9.544 -7.230 -4.493 1.00 40.31 202 VAL A N 1
ATOM 1599 C CA . VAL A 1 202 ? 10.836 -6.700 -4.030 1.00 40.31 202 VAL A CA 1
ATOM 1600 C C . VAL A 1 202 ? 11.025 -5.320 -4.650 1.00 40.31 202 VAL A C 1
ATOM 1602 O O . VAL A 1 202 ? 11.371 -5.209 -5.822 1.00 40.31 202 VAL A O 1
ATOM 1605 N N . GLN A 1 203 ? 10.808 -4.266 -3.870 1.00 41.06 203 GLN A N 1
ATOM 1606 C CA . GLN A 1 203 ? 11.359 -2.959 -4.199 1.00 41.06 203 GLN A CA 1
ATOM 1607 C C . GLN A 1 203 ? 12.707 -2.854 -3.472 1.00 41.06 203 GLN A C 1
ATOM 1609 O O . GLN A 1 203 ? 12.766 -2.888 -2.242 1.00 41.06 203 GLN A O 1
ATOM 1614 N N . SER A 1 204 ? 13.798 -2.838 -4.235 1.00 36.62 204 SER A N 1
ATOM 1615 C CA . SER A 1 204 ? 15.153 -2.535 -3.772 1.00 36.62 204 SER A CA 1
ATOM 1616 C C . SER A 1 204 ? 15.710 -1.457 -4.694 1.00 36.62 204 SER A C 1
ATOM 1618 O O . SER A 1 204 ? 15.523 -1.532 -5.906 1.00 36.62 204 SER A O 1
ATOM 1620 N N . SER A 1 205 ? 16.388 -0.461 -4.129 1.00 32.75 205 SER A N 1
ATOM 1621 C CA . SER A 1 205 ? 17.008 0.627 -4.885 1.00 32.75 205 SER A CA 1
ATOM 1622 C C . SER A 1 205 ? 18.519 0.652 -4.635 1.00 32.75 205 SER A C 1
ATOM 1624 O O . SER A 1 205 ? 19.000 1.527 -3.931 1.00 32.75 205 SER A O 1
ATOM 1626 N N . TYR A 1 206 ? 19.244 -0.336 -5.159 1.00 32.97 206 TYR A N 1
ATOM 1627 C CA . TYR A 1 206 ? 20.697 -0.333 -5.422 1.00 32.97 206 TYR A CA 1
ATOM 1628 C C . TYR A 1 206 ? 20.902 -1.237 -6.650 1.00 32.97 206 TYR A C 1
ATOM 1630 O O . TYR A 1 206 ? 20.277 -2.290 -6.729 1.00 32.97 206 TYR A O 1
ATOM 1638 N N . CYS A 1 207 ? 21.725 -0.954 -7.652 1.00 26.44 207 CYS A N 1
ATOM 1639 C CA . CYS A 1 207 ? 22.671 0.117 -7.938 1.00 26.44 207 CYS A CA 1
ATOM 1640 C C . CYS A 1 207 ? 22.877 0.074 -9.466 1.00 26.44 207 CYS A C 1
ATOM 1642 O O . CYS A 1 207 ? 22.692 -0.980 -10.087 1.00 26.44 207 CYS A O 1
ATOM 1644 N N . SER A 1 208 ? 23.260 1.196 -10.059 1.00 33.50 208 SER A N 1
ATOM 1645 C CA . SER A 1 208 ? 23.846 1.285 -11.393 1.00 33.50 208 SER A CA 1
ATOM 1646 C C . SER A 1 208 ? 24.979 0.255 -11.586 1.00 33.50 208 SER A C 1
ATOM 1648 O O . SER A 1 208 ? 25.784 0.008 -10.693 1.00 33.50 208 SER A O 1
ATOM 1650 N N . GLU A 1 209 ? 24.989 -0.324 -12.791 1.00 37.22 209 GLU A N 1
ATOM 1651 C CA . GLU A 1 209 ? 26.139 -0.922 -13.484 1.00 37.22 209 GLU A CA 1
ATOM 1652 C C . GLU A 1 209 ? 26.634 -2.335 -13.079 1.00 37.22 209 GLU A C 1
ATOM 1654 O O . GLU A 1 209 ? 26.904 -2.682 -11.937 1.00 37.22 209 GLU A O 1
ATOM 1659 N N . GLU A 1 210 ? 26.761 -3.180 -14.112 1.00 27.16 210 GLU A N 1
ATOM 1660 C CA . GLU A 1 210 ? 27.462 -4.478 -14.139 1.00 27.16 210 GLU A CA 1
ATOM 1661 C C . GLU A 1 210 ? 26.818 -5.745 -13.539 1.00 27.16 210 GLU A C 1
ATOM 1663 O O . GLU A 1 210 ? 27.520 -6.656 -13.096 1.00 27.16 210 GLU A O 1
ATOM 1668 N N . LYS A 1 211 ? 25.495 -5.915 -1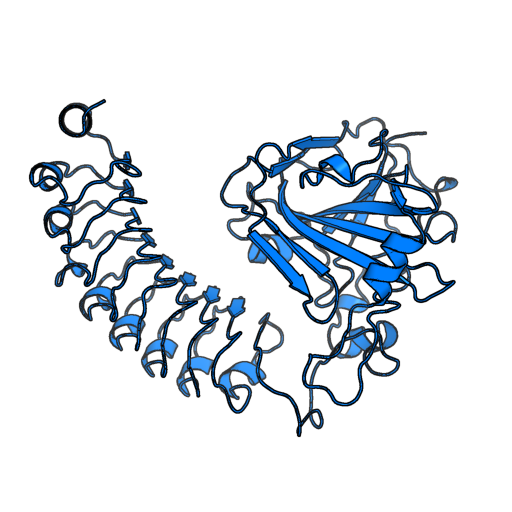3.685 1.00 28.78 211 LYS A N 1
ATOM 1669 C CA . LYS A 1 211 ? 24.895 -7.194 -14.155 1.00 28.78 211 LYS A CA 1
ATOM 1670 C C . LYS A 1 211 ? 23.392 -7.068 -14.428 1.00 28.78 211 LYS A C 1
ATOM 1672 O O . LYS A 1 211 ? 22.558 -7.735 -13.831 1.00 28.78 211 LYS A O 1
ATOM 1677 N N . LEU A 1 212 ? 23.077 -6.337 -15.497 1.00 28.38 212 LEU A N 1
ATOM 1678 C CA . LEU A 1 212 ? 21.893 -6.587 -16.332 1.00 28.38 212 LEU A CA 1
ATOM 1679 C C . LEU A 1 212 ? 22.090 -7.813 -17.258 1.00 28.38 212 LEU A C 1
ATOM 1681 O O . LEU A 1 212 ? 21.438 -7.962 -18.285 1.00 28.38 212 LEU A O 1
ATOM 1685 N N . ARG A 1 213 ? 23.028 -8.698 -16.901 1.00 27.98 213 ARG A N 1
ATOM 1686 C CA . ARG A 1 213 ? 23.311 -9.969 -17.562 1.00 27.98 213 ARG A CA 1
ATOM 1687 C C . ARG A 1 213 ? 23.040 -11.058 -16.527 1.00 27.98 213 ARG A C 1
ATOM 1689 O O . ARG A 1 213 ? 23.804 -11.166 -15.573 1.00 27.98 213 ARG A O 1
ATOM 1696 N N . MET A 1 214 ? 21.985 -11.845 -16.761 1.00 25.38 214 MET A N 1
ATOM 1697 C CA . MET A 1 214 ? 21.470 -13.003 -15.996 1.00 25.38 214 MET A CA 1
ATOM 1698 C C . MET A 1 214 ? 20.212 -12.721 -15.131 1.00 25.38 214 MET A C 1
ATOM 1700 O O . MET A 1 214 ? 20.311 -12.459 -13.941 1.00 25.38 214 MET A O 1
ATOM 1704 N N . THR A 1 215 ? 19.031 -12.839 -15.766 1.00 34.94 215 THR A N 1
ATOM 1705 C CA . THR A 1 215 ? 17.784 -13.475 -15.255 1.00 34.94 215 THR A CA 1
ATOM 1706 C C . THR A 1 215 ? 17.291 -13.133 -13.834 1.00 34.94 215 THR A C 1
ATOM 1708 O O . THR A 1 215 ? 17.864 -13.598 -12.855 1.00 34.94 215 THR A O 1
ATOM 1711 N N . GLY A 1 216 ? 16.152 -12.463 -13.630 1.00 35.72 216 GLY A N 1
ATOM 1712 C CA . GLY A 1 216 ? 15.129 -11.957 -14.558 1.00 35.72 216 GLY A CA 1
ATOM 1713 C C . GLY A 1 216 ? 13.810 -11.863 -13.777 1.00 35.72 216 GLY A C 1
ATOM 1714 O O . GLY A 1 216 ? 13.433 -12.815 -13.117 1.00 35.72 216 GLY A O 1
ATOM 1715 N N . HIS A 1 217 ? 13.097 -10.745 -13.754 1.00 46.38 217 HIS A N 1
ATOM 1716 C CA . HIS A 1 217 ? 12.519 -10.191 -14.964 1.00 46.38 217 HIS A CA 1
ATOM 1717 C C . HIS A 1 217 ? 12.437 -8.665 -14.894 1.00 46.38 217 HIS A C 1
ATOM 1719 O O . HIS A 1 217 ? 11.654 -8.099 -14.137 1.00 46.38 217 HIS A O 1
ATOM 1725 N N . LYS A 1 218 ? 13.269 -8.012 -15.706 1.00 66.06 218 LYS A N 1
ATOM 1726 C CA . LYS A 1 218 ? 13.151 -6.591 -16.013 1.00 66.06 218 LYS A CA 1
ATOM 1727 C C . LYS A 1 218 ? 11.975 -6.440 -16.973 1.00 66.06 218 LYS A C 1
ATOM 1729 O O . LYS A 1 218 ? 11.945 -7.119 -17.999 1.00 66.06 218 LYS A O 1
ATOM 1734 N N . TRP A 1 219 ? 11.009 -5.609 -16.614 1.00 75.12 219 TRP A N 1
ATOM 1735 C CA . TRP A 1 219 ? 9.947 -5.191 -17.516 1.00 75.12 219 TRP A CA 1
ATOM 1736 C C . TRP A 1 219 ? 10.021 -3.677 -17.672 1.00 75.12 219 TRP A C 1
ATOM 1738 O O . TRP A 1 219 ? 10.436 -2.958 -16.764 1.00 75.12 219 TRP A O 1
ATOM 1748 N N . GLY A 1 220 ? 9.648 -3.206 -18.845 1.00 82.38 220 GLY A N 1
ATOM 1749 C CA . GLY A 1 220 ? 9.632 -1.804 -19.204 1.00 82.38 220 GLY A CA 1
ATOM 1750 C C . GLY A 1 220 ? 8.729 -1.607 -20.409 1.00 82.38 220 GLY A C 1
ATOM 1751 O O . GLY A 1 220 ? 7.794 -2.376 -20.632 1.00 82.38 220 GLY A O 1
ATOM 1752 N N . TYR A 1 221 ? 9.029 -0.575 -21.185 1.00 79.75 221 TYR A N 1
ATOM 1753 C CA . TYR A 1 221 ? 8.338 -0.253 -22.435 1.00 79.75 221 TYR A CA 1
ATOM 1754 C C . TYR A 1 221 ? 9.324 -0.172 -23.613 1.00 79.75 221 TYR A C 1
ATOM 1756 O O . TYR A 1 221 ? 9.050 0.472 -24.621 1.00 79.75 221 TYR A O 1
ATOM 1764 N N . GLY A 1 222 ? 10.515 -0.768 -23.470 1.00 79.94 222 GLY A N 1
ATOM 1765 C CA . GLY A 1 222 ? 11.483 -0.903 -24.554 1.00 79.94 222 GLY A CA 1
ATOM 1766 C C . GLY A 1 222 ? 11.158 -2.078 -25.475 1.00 79.94 222 GLY A C 1
ATOM 1767 O O . GLY A 1 222 ? 10.231 -2.846 -25.235 1.00 79.94 222 GLY A O 1
ATOM 1768 N N . GLU A 1 223 ? 11.945 -2.238 -26.536 1.00 75.62 223 GLU A N 1
ATOM 1769 C CA . GLU A 1 223 ? 11.733 -3.308 -27.521 1.00 75.62 223 GLU A CA 1
ATOM 1770 C C . GLU A 1 223 ? 11.902 -4.714 -26.918 1.00 75.62 223 GLU A C 1
ATOM 1772 O O . GLU A 1 223 ? 11.155 -5.630 -27.258 1.00 75.62 223 GLU A O 1
ATOM 1777 N N . GLU A 1 224 ? 12.850 -4.885 -25.991 1.00 77.19 224 GLU A N 1
ATOM 1778 C CA . GLU A 1 224 ? 13.190 -6.194 -25.415 1.00 77.19 224 GLU A CA 1
ATOM 1779 C C . GLU A 1 224 ? 12.418 -6.533 -24.129 1.00 77.19 224 GLU A C 1
ATOM 1781 O O . GLU A 1 224 ? 12.179 -7.709 -23.842 1.00 77.19 224 GLU A O 1
ATOM 1786 N N . ASP A 1 225 ? 12.025 -5.516 -23.358 1.00 79.81 225 ASP A N 1
ATOM 1787 C CA . ASP A 1 225 ? 11.374 -5.641 -22.046 1.00 79.81 225 ASP A CA 1
ATOM 1788 C C . ASP A 1 225 ? 9.922 -5.126 -22.030 1.00 79.81 225 ASP A C 1
ATOM 1790 O O . ASP A 1 225 ? 9.295 -5.050 -20.970 1.00 79.81 225 ASP A O 1
ATOM 1794 N N . GLY A 1 226 ? 9.383 -4.799 -23.208 1.00 83.25 226 GLY A N 1
ATOM 1795 C CA . GLY A 1 226 ? 8.064 -4.214 -23.420 1.00 83.25 226 GLY A CA 1
ATOM 1796 C C . GLY A 1 226 ? 6.874 -5.169 -23.259 1.00 83.25 226 GLY A C 1
ATOM 1797 O O . GLY A 1 226 ? 7.045 -6.381 -23.085 1.00 83.25 226 GLY A O 1
ATOM 1798 N N . PRO A 1 227 ? 5.638 -4.646 -23.390 1.00 87.50 227 PRO A N 1
ATOM 1799 C CA . PRO A 1 227 ? 4.389 -5.397 -23.234 1.00 87.50 227 PRO A CA 1
ATOM 1800 C C . PRO A 1 227 ? 4.304 -6.735 -23.976 1.00 87.50 227 PRO A C 1
ATOM 1802 O O . PRO A 1 227 ? 3.723 -7.695 -23.466 1.00 87.50 227 PRO A O 1
ATOM 1805 N N . SER A 1 228 ? 4.898 -6.825 -25.169 1.00 89.12 228 SER A N 1
ATOM 1806 C CA . SER A 1 228 ? 4.937 -8.052 -25.973 1.00 89.12 228 SER A CA 1
ATOM 1807 C C . SER A 1 228 ? 5.749 -9.175 -25.313 1.00 89.12 228 SER A C 1
ATOM 1809 O O . SER A 1 228 ? 5.457 -10.350 -25.536 1.00 89.12 228 SER A O 1
ATOM 1811 N N . ALA A 1 229 ? 6.725 -8.840 -24.466 1.00 87.00 229 ALA A N 1
ATOM 1812 C CA . ALA A 1 229 ? 7.618 -9.777 -23.792 1.00 87.00 229 ALA A CA 1
ATOM 1813 C C . ALA A 1 229 ? 7.187 -10.120 -22.355 1.00 87.00 229 ALA A C 1
ATOM 1815 O O . ALA A 1 229 ? 7.638 -11.135 -21.823 1.00 87.00 229 ALA A O 1
ATOM 1816 N N . TRP A 1 230 ? 6.291 -9.340 -21.733 1.00 84.44 230 TRP A N 1
ATOM 1817 C CA . TRP A 1 230 ? 5.927 -9.500 -20.315 1.00 84.44 230 TRP A CA 1
ATOM 1818 C C . TRP A 1 230 ? 5.416 -10.901 -19.954 1.00 84.44 230 TRP A C 1
ATOM 1820 O O . TRP A 1 230 ? 5.704 -11.393 -18.866 1.00 84.44 230 TRP A O 1
ATOM 1830 N N . HIS A 1 231 ? 4.719 -11.585 -20.866 1.00 79.94 231 HIS A N 1
ATOM 1831 C CA . HIS A 1 231 ? 4.185 -12.936 -20.637 1.00 79.94 231 HIS A CA 1
ATOM 1832 C C . HIS A 1 231 ? 5.254 -13.989 -20.303 1.00 79.94 231 HIS A C 1
ATOM 1834 O O . HIS A 1 231 ? 4.945 -14.979 -19.646 1.00 79.94 231 HIS A O 1
ATOM 1840 N N . ARG A 1 232 ? 6.512 -13.770 -20.712 1.00 82.56 232 ARG A N 1
ATOM 1841 C CA . ARG A 1 232 ? 7.646 -14.664 -20.410 1.00 82.56 232 ARG A CA 1
ATOM 1842 C C . ARG A 1 232 ? 7.938 -14.748 -18.910 1.00 82.56 232 ARG A C 1
ATOM 1844 O O . ARG A 1 232 ? 8.519 -15.717 -18.439 1.00 82.56 232 ARG A O 1
ATOM 1851 N N . SER A 1 233 ? 7.548 -13.704 -18.195 1.00 73.38 233 SER A N 1
ATOM 1852 C CA . SER A 1 233 ? 7.913 -13.409 -16.813 1.00 73.38 233 SER A CA 1
ATOM 1853 C C . SER A 1 233 ? 6.702 -13.336 -15.897 1.00 73.38 233 SER A C 1
ATOM 1855 O O . SER A 1 233 ? 6.762 -13.685 -14.722 1.00 73.38 233 SER A O 1
ATOM 1857 N N . TYR A 1 234 ? 5.589 -12.894 -16.470 1.00 77.50 234 TYR A N 1
ATOM 1858 C CA . TYR A 1 234 ? 4.304 -12.718 -15.828 1.00 77.50 234 TYR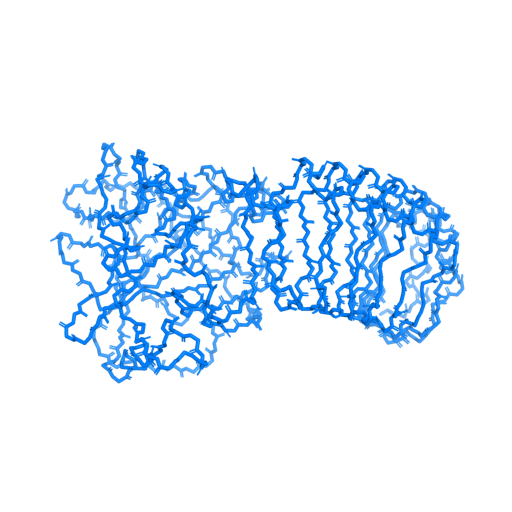 A CA 1
ATOM 1859 C C . TYR A 1 234 ? 3.275 -13.464 -16.680 1.00 77.50 234 TYR A C 1
ATOM 1861 O O . TYR A 1 234 ? 2.625 -12.845 -17.521 1.00 77.50 234 TYR A O 1
ATOM 1869 N N . PRO A 1 235 ? 3.113 -14.791 -16.508 1.00 77.00 235 PRO A N 1
ATOM 1870 C CA . PRO A 1 235 ? 2.221 -15.596 -17.351 1.00 77.00 235 PRO A CA 1
ATOM 1871 C C . PRO A 1 235 ? 0.773 -15.084 -17.384 1.00 77.00 235 PRO A C 1
ATOM 1873 O O . PRO A 1 235 ? 0.082 -15.221 -18.394 1.00 77.00 235 PRO A O 1
ATOM 1876 N N . LEU A 1 236 ? 0.333 -14.408 -16.313 1.00 83.31 236 LEU A N 1
ATOM 1877 C CA . LEU A 1 236 ? -0.964 -13.728 -16.245 1.00 83.31 236 LEU A CA 1
ATOM 1878 C C . LEU A 1 236 ? -1.152 -12.653 -17.322 1.00 83.31 236 LEU A C 1
ATOM 1880 O O . LEU A 1 236 ? -2.291 -12.325 -17.627 1.00 83.31 236 LEU A O 1
ATOM 1884 N N . ALA A 1 237 ? -0.090 -12.175 -17.978 1.00 80.88 237 ALA A N 1
ATOM 1885 C CA . ALA A 1 237 ? -0.187 -11.279 -19.129 1.00 80.88 237 ALA A CA 1
ATOM 1886 C C . ALA A 1 237 ? -1.065 -11.829 -20.265 1.00 80.88 237 ALA A C 1
ATOM 1888 O O . ALA A 1 237 ? -1.562 -11.043 -21.067 1.00 80.88 237 ALA A O 1
ATOM 1889 N N . GLN A 1 238 ? -1.256 -13.152 -20.336 1.00 88.00 238 GLN A N 1
ATOM 1890 C CA . GLN A 1 238 ? -2.136 -13.831 -21.296 1.00 88.00 238 GLN A CA 1
ATOM 1891 C C . GLN A 1 238 ? -3.474 -14.286 -20.684 1.00 88.00 238 GLN A C 1
ATOM 1893 O O . GLN A 1 238 ? -4.222 -15.045 -21.312 1.00 88.00 238 GLN A O 1
ATOM 1898 N N . GLY A 1 239 ? -3.789 -13.814 -19.476 1.00 85.00 239 GLY A N 1
ATOM 1899 C CA . GLY A 1 239 ? -4.984 -14.142 -18.704 1.00 85.00 239 GLY A CA 1
ATOM 1900 C C . GLY A 1 239 ? -6.306 -13.831 -19.414 1.00 85.00 239 GLY A C 1
ATOM 1901 O O . GLY A 1 239 ? -6.356 -13.264 -20.513 1.00 85.00 239 GLY A O 1
ATOM 1902 N N . ALA A 1 240 ? -7.410 -14.289 -18.827 1.00 90.50 240 ALA A N 1
ATOM 1903 C CA . ALA A 1 240 ? -8.730 -14.242 -19.455 1.00 90.50 240 ALA A CA 1
ATOM 1904 C C . ALA A 1 240 ? -9.371 -12.844 -19.425 1.00 90.50 240 ALA A C 1
ATOM 1906 O O . ALA A 1 240 ? -10.220 -12.541 -20.260 1.00 90.50 240 ALA A O 1
ATOM 1907 N N . ARG A 1 241 ? -8.955 -11.984 -18.494 1.00 93.19 241 ARG A N 1
ATOM 1908 C CA . ARG A 1 241 ? -9.540 -10.663 -18.243 1.00 93.19 241 ARG A CA 1
ATOM 1909 C C . ARG A 1 241 ? -8.475 -9.571 -18.141 1.00 93.19 241 ARG A C 1
ATOM 1911 O O . ARG A 1 241 ? -8.553 -8.696 -17.287 1.00 93.19 241 ARG A O 1
ATOM 1918 N N . GLN A 1 242 ? -7.497 -9.599 -19.041 1.00 96.81 242 GLN A N 1
ATOM 1919 C CA . GLN A 1 242 ? -6.447 -8.583 -19.106 1.00 96.81 242 GLN A CA 1
ATOM 1920 C C . GLN A 1 242 ? -6.964 -7.210 -19.569 1.00 96.81 242 GLN A C 1
ATOM 1922 O O . GLN A 1 242 ? -7.948 -7.117 -20.310 1.00 96.81 242 GLN A O 1
ATOM 1927 N N . SER A 1 243 ? -6.276 -6.162 -19.125 1.00 95.88 243 SER A N 1
ATOM 1928 C CA . SER A 1 243 ? -6.511 -4.749 -19.451 1.00 95.88 243 SER A CA 1
ATOM 1929 C C . SER A 1 243 ? -5.240 -4.107 -20.040 1.00 95.88 243 SER A C 1
ATOM 1931 O O . SER A 1 243 ? -4.141 -4.626 -19.797 1.00 95.88 243 SER A O 1
ATOM 1933 N N . PRO A 1 244 ? -5.343 -2.992 -20.787 1.00 97.12 244 PRO A N 1
ATOM 1934 C CA . PRO A 1 244 ? -6.570 -2.272 -21.162 1.00 97.12 244 PRO A CA 1
ATOM 1935 C C . PRO A 1 244 ? -7.361 -2.999 -22.264 1.00 97.12 244 PRO A C 1
ATOM 1937 O O . PRO A 1 244 ? -6.933 -4.045 -22.751 1.00 97.12 244 PRO A O 1
ATOM 1940 N N . ILE A 1 245 ? -8.513 -2.459 -22.667 1.00 96.75 245 ILE A N 1
ATOM 1941 C CA . ILE A 1 245 ? -9.317 -2.950 -23.803 1.00 96.75 245 ILE A CA 1
ATOM 1942 C C . ILE A 1 245 ? -9.704 -1.801 -24.745 1.00 96.75 245 ILE A C 1
ATOM 1944 O O . ILE A 1 245 ? -9.668 -0.630 -24.363 1.00 96.75 245 ILE A O 1
ATOM 1948 N N . ASN A 1 246 ? -10.116 -2.148 -25.965 1.00 96.56 246 ASN A N 1
ATOM 1949 C CA . ASN A 1 246 ? -10.864 -1.238 -26.830 1.00 96.56 246 ASN A CA 1
ATOM 1950 C C . ASN A 1 246 ? -12.345 -1.277 -26.438 1.00 96.56 246 ASN A C 1
ATOM 1952 O O . ASN A 1 246 ? -12.970 -2.336 -26.484 1.00 96.56 246 ASN A O 1
ATOM 1956 N N . ILE A 1 247 ? -12.888 -0.133 -26.041 1.00 93.75 247 ILE A N 1
ATOM 1957 C CA . ILE A 1 247 ? -14.300 0.054 -25.721 1.00 93.75 247 ILE A CA 1
ATOM 1958 C C . ILE A 1 247 ? -15.021 0.402 -27.020 1.00 93.75 247 ILE A C 1
ATOM 1960 O O . ILE A 1 247 ? -14.712 1.413 -27.641 1.00 93.75 247 ILE A O 1
ATOM 1964 N N . VAL A 1 248 ? -15.991 -0.413 -27.425 1.00 95.44 248 VAL A N 1
ATOM 1965 C CA . VAL A 1 248 ? -16.867 -0.136 -28.573 1.00 95.44 248 VAL A CA 1
ATOM 1966 C C . VAL A 1 248 ? -18.227 0.288 -28.009 1.00 95.44 248 VAL A C 1
ATOM 1968 O O . VAL A 1 248 ? -18.946 -0.574 -27.501 1.00 95.44 248 VAL A O 1
ATOM 1971 N N . PRO A 1 249 ? -18.573 1.592 -27.992 1.00 92.75 249 PRO A N 1
ATOM 1972 C CA . PRO A 1 249 ? -19.791 2.090 -27.351 1.00 92.75 249 PRO A CA 1
ATOM 1973 C C . PRO A 1 249 ? -21.069 1.411 -27.845 1.00 92.75 249 PRO A C 1
ATOM 1975 O O . PRO A 1 249 ? -21.966 1.166 -27.047 1.00 92.75 249 PRO A O 1
ATOM 1978 N N . GLU A 1 250 ? -21.131 1.054 -29.127 1.00 91.06 250 GLU A N 1
ATOM 1979 C CA . GLU A 1 250 ? -22.278 0.391 -29.752 1.00 91.06 250 GLU A CA 1
ATOM 1980 C C . GLU A 1 250 ? -22.473 -1.056 -29.264 1.00 91.06 250 GLU A C 1
ATOM 1982 O O . GLU A 1 250 ? -23.583 -1.583 -29.314 1.00 91.06 250 GLU A O 1
ATOM 1987 N N . GLU A 1 251 ? -21.409 -1.695 -28.769 1.00 93.81 251 GLU A N 1
ATOM 1988 C CA . GLU A 1 251 ? -21.442 -3.034 -28.164 1.00 93.81 251 GLU A CA 1
ATOM 1989 C C . GLU A 1 251 ? -21.611 -2.981 -26.635 1.00 93.81 251 GLU A C 1
ATOM 1991 O O . GLU A 1 251 ? -21.828 -4.012 -25.990 1.00 93.81 251 GLU A O 1
ATOM 1996 N N . ALA A 1 252 ? -21.508 -1.792 -26.029 1.00 93.38 252 ALA A N 1
ATOM 1997 C CA . ALA A 1 252 ? -21.653 -1.627 -24.592 1.00 93.38 252 ALA A CA 1
ATOM 1998 C C . ALA A 1 252 ? -23.121 -1.784 -24.172 1.00 93.38 252 ALA A C 1
ATOM 2000 O O . ALA A 1 252 ? -24.034 -1.161 -24.713 1.00 93.38 252 ALA A O 1
ATOM 2001 N N . VAL A 1 253 ? -23.357 -2.599 -23.146 1.00 95.75 253 VAL A N 1
ATOM 2002 C CA . VAL A 1 253 ? -24.711 -2.871 -22.657 1.00 95.75 253 VAL A CA 1
ATOM 2003 C C . VAL A 1 253 ? -25.101 -1.812 -21.634 1.00 95.75 253 VAL A C 1
ATOM 2005 O O . VAL A 1 253 ? -24.534 -1.761 -20.540 1.00 95.75 253 VAL A O 1
ATOM 2008 N N . TYR A 1 254 ? -26.086 -0.976 -21.961 1.00 94.69 254 TYR A N 1
ATOM 2009 C CA . TYR A 1 254 ? -26.680 -0.066 -20.983 1.00 94.69 254 TYR A CA 1
ATOM 2010 C C . TYR A 1 254 ? -27.298 -0.861 -19.823 1.00 94.69 254 TYR A C 1
ATOM 2012 O O . TYR A 1 254 ? -28.204 -1.670 -20.027 1.00 94.69 254 TYR A O 1
ATOM 2020 N N . ASP A 1 255 ? -26.824 -0.618 -18.600 1.00 92.88 255 ASP A N 1
ATOM 2021 C CA . ASP A 1 255 ? -27.332 -1.266 -17.389 1.00 92.88 255 ASP A CA 1
ATOM 2022 C C . ASP A 1 255 ? -27.987 -0.218 -16.487 1.00 92.88 255 ASP A C 1
ATOM 2024 O O . ASP A 1 255 ? -27.325 0.467 -15.708 1.00 92.88 255 ASP A O 1
ATOM 2028 N N . SER A 1 256 ? -29.315 -0.107 -16.574 1.00 91.25 256 SER A N 1
ATOM 2029 C CA . SER A 1 256 ? -30.101 0.862 -15.798 1.00 91.25 256 SER A CA 1
ATOM 2030 C C . SER A 1 256 ? -30.066 0.626 -14.285 1.00 91.25 256 SER A C 1
ATOM 2032 O O . SER A 1 256 ? -30.581 1.447 -13.532 1.00 91.25 256 SER A O 1
ATOM 2034 N N . ARG A 1 257 ? -29.510 -0.505 -13.831 1.00 92.88 257 ARG A N 1
ATOM 2035 C CA . ARG A 1 257 ? -29.363 -0.835 -12.407 1.00 92.88 257 ARG A CA 1
ATOM 2036 C C . ARG A 1 257 ? -28.061 -0.304 -11.818 1.00 92.88 257 ARG A C 1
ATOM 2038 O O . ARG A 1 257 ? -27.897 -0.395 -10.608 1.00 92.88 257 ARG A O 1
ATOM 2045 N N . LEU A 1 258 ? -27.136 0.212 -12.634 1.00 92.00 258 LEU A N 1
ATOM 2046 C CA . LEU A 1 258 ? -25.910 0.830 -12.138 1.00 92.00 258 LEU A CA 1
ATOM 2047 C C . LEU A 1 258 ? -26.246 2.169 -11.456 1.00 92.00 258 LEU A C 1
ATOM 2049 O O . LEU A 1 258 ? -26.661 3.101 -12.149 1.00 92.00 258 LEU A O 1
ATOM 2053 N N . PRO A 1 259 ? -26.071 2.302 -10.126 1.00 91.88 259 PRO A N 1
ATOM 2054 C CA . PRO A 1 259 ? -26.204 3.594 -9.467 1.00 91.88 259 PRO A CA 1
ATOM 2055 C C . PRO A 1 259 ? -25.115 4.562 -9.944 1.00 91.88 259 PRO A C 1
ATOM 2057 O O . PRO A 1 259 ? -24.087 4.161 -10.490 1.00 91.88 259 PRO A O 1
ATOM 2060 N N . ALA A 1 260 ? -25.308 5.857 -9.701 1.00 93.69 260 ALA A N 1
ATOM 2061 C CA . ALA A 1 260 ? -24.252 6.836 -9.929 1.00 93.69 260 ALA A CA 1
ATOM 2062 C C . ALA A 1 260 ? -23.023 6.523 -9.055 1.00 93.69 260 ALA A C 1
ATOM 2064 O O . ALA A 1 260 ? -23.159 6.065 -7.916 1.00 93.69 260 ALA A O 1
ATOM 2065 N N . ILE A 1 261 ? -21.825 6.788 -9.576 1.00 94.31 261 ILE A N 1
ATOM 2066 C CA . ILE A 1 261 ? -20.613 6.793 -8.753 1.00 94.31 261 ILE A CA 1
ATOM 2067 C C . ILE A 1 261 ? -20.559 8.084 -7.936 1.00 94.31 261 ILE A C 1
ATOM 2069 O O . ILE A 1 261 ? -20.944 9.153 -8.408 1.00 94.31 261 ILE A O 1
ATOM 2073 N N . THR A 1 262 ? -20.075 7.986 -6.705 1.00 93.12 262 THR A N 1
ATOM 2074 C CA . THR A 1 262 ? -19.807 9.128 -5.831 1.00 93.12 262 THR A CA 1
ATOM 2075 C C . THR A 1 262 ? -18.361 9.070 -5.378 1.00 93.12 262 THR A C 1
ATOM 2077 O O . THR A 1 262 ? -17.862 8.014 -4.988 1.00 93.12 262 THR A O 1
ATOM 2080 N N . VAL A 1 263 ? -17.702 10.221 -5.422 1.00 91.44 263 VAL A N 1
ATOM 2081 C CA . VAL A 1 263 ? -16.298 10.374 -5.063 1.00 91.44 263 VAL A CA 1
ATOM 2082 C C . VAL A 1 263 ? -16.187 11.411 -3.951 1.00 91.44 263 VAL A C 1
ATOM 2084 O O . VAL A 1 263 ? -16.606 12.558 -4.124 1.00 91.44 263 VAL A O 1
ATOM 2087 N N . SER A 1 264 ? -15.620 11.000 -2.819 1.00 89.69 264 SER A N 1
ATOM 2088 C CA . SER A 1 264 ? -15.329 11.863 -1.676 1.00 89.69 264 SER A CA 1
ATOM 2089 C C . SER A 1 264 ? -13.825 11.885 -1.469 1.00 89.69 264 SER A C 1
ATOM 2091 O O . SER A 1 264 ? -13.263 10.888 -1.036 1.00 89.69 264 SER A O 1
ATOM 2093 N N . TYR A 1 265 ? -13.182 13.007 -1.790 1.00 86.50 265 TYR A N 1
ATOM 2094 C CA . TYR A 1 265 ? -11.744 13.237 -1.588 1.00 86.50 265 TYR A CA 1
ATOM 2095 C C . TYR A 1 265 ? -11.519 14.433 -0.652 1.00 86.50 265 TYR A C 1
ATOM 2097 O O . TYR A 1 265 ? -10.601 15.232 -0.837 1.00 86.50 265 TYR A O 1
ATOM 2105 N N . ASP A 1 266 ? -12.413 14.625 0.316 1.00 64.50 266 ASP A N 1
ATOM 2106 C CA . ASP A 1 266 ? -12.336 15.752 1.240 1.00 64.50 266 ASP A CA 1
ATOM 2107 C C . ASP A 1 266 ? -11.179 15.529 2.228 1.00 64.50 266 ASP A C 1
ATOM 2109 O O . ASP A 1 266 ? -11.047 14.461 2.824 1.00 64.50 266 ASP A O 1
ATOM 2113 N N . ASN A 1 267 ? -10.319 16.541 2.402 1.00 60.19 267 ASN A N 1
ATOM 2114 C CA . ASN A 1 267 ? -9.121 16.478 3.255 1.00 60.19 267 ASN A CA 1
ATOM 2115 C C . ASN A 1 267 ? -8.143 15.335 2.912 1.00 60.19 267 ASN A C 1
ATOM 2117 O O . ASN A 1 267 ? -7.506 14.781 3.809 1.00 60.19 267 ASN A O 1
ATOM 2121 N N . CYS A 1 268 ? -8.017 14.979 1.632 1.00 60.31 268 CYS A N 1
ATOM 2122 C CA . CYS A 1 268 ? -7.041 13.998 1.166 1.00 60.31 268 CYS A CA 1
ATOM 2123 C C . CYS A 1 268 ? -5.598 14.447 1.478 1.00 60.31 268 CYS A C 1
ATOM 2125 O O . CYS A 1 268 ? -5.111 15.440 0.930 1.00 60.31 268 CYS A O 1
ATOM 2127 N N . THR A 1 269 ? -4.905 13.701 2.346 1.00 62.69 269 THR A N 1
ATOM 2128 C CA . THR A 1 269 ? -3.489 13.920 2.671 1.00 62.69 269 THR A CA 1
ATOM 2129 C C . THR A 1 269 ? -2.625 13.234 1.614 1.00 62.69 269 THR A C 1
ATOM 2131 O O . THR A 1 269 ? -2.380 12.028 1.683 1.00 62.69 269 THR A O 1
ATOM 2134 N N . SER A 1 270 ? -2.177 13.978 0.601 1.00 64.19 270 SER A N 1
ATOM 2135 C CA . SER A 1 270 ? -1.131 13.484 -0.299 1.00 64.19 270 SER A CA 1
ATOM 2136 C C . SER A 1 270 ? 0.166 13.308 0.491 1.00 64.19 270 SER A C 1
ATOM 2138 O O . SER A 1 270 ? 0.610 14.253 1.144 1.00 64.19 270 SER A O 1
ATOM 2140 N N . LEU A 1 271 ? 0.768 12.124 0.427 1.00 59.31 271 LEU A N 1
ATOM 2141 C CA . LEU A 1 271 ? 1.982 11.788 1.168 1.00 59.31 271 LEU A CA 1
ATOM 2142 C C . LEU A 1 271 ? 3.231 12.149 0.367 1.00 59.31 271 LEU A C 1
ATOM 2144 O O . LEU A 1 271 ? 4.079 12.911 0.825 1.00 59.31 271 LEU A O 1
ATOM 2148 N N . THR A 1 272 ? 3.344 11.596 -0.839 1.00 50.62 272 THR A N 1
ATOM 2149 C CA . THR A 1 272 ? 4.539 11.720 -1.675 1.00 50.62 272 THR A CA 1
ATOM 2150 C C . THR A 1 272 ? 4.168 11.832 -3.149 1.00 50.62 272 THR A C 1
ATOM 2152 O O . THR A 1 272 ? 3.132 11.334 -3.589 1.00 50.62 272 THR A O 1
ATOM 2155 N N . ILE A 1 273 ? 5.041 12.484 -3.918 1.00 59.19 273 ILE A N 1
ATOM 2156 C CA . ILE A 1 273 ? 5.085 12.401 -5.377 1.00 59.19 273 ILE A CA 1
ATOM 2157 C C . ILE A 1 273 ? 6.429 11.783 -5.757 1.00 59.19 273 ILE A C 1
ATOM 2159 O O . ILE A 1 273 ? 7.474 12.238 -5.291 1.00 59.19 273 ILE A O 1
ATOM 2163 N N . SER A 1 274 ? 6.415 10.733 -6.571 1.00 51.06 274 SER A N 1
ATOM 2164 C CA . SER A 1 274 ? 7.632 10.022 -6.968 1.00 51.06 274 SER A CA 1
ATOM 2165 C C . SER A 1 274 ? 7.619 9.655 -8.448 1.00 51.06 274 SER A C 1
ATOM 2167 O O . SER A 1 274 ? 6.566 9.429 -9.040 1.00 51.06 274 SER A O 1
ATOM 2169 N N . ASN A 1 275 ? 8.805 9.606 -9.054 1.00 57.53 275 ASN A N 1
ATOM 2170 C CA . ASN A 1 275 ? 9.032 8.923 -10.323 1.00 57.53 275 ASN A CA 1
ATOM 2171 C C . ASN A 1 275 ? 9.591 7.536 -9.989 1.00 57.53 275 ASN A C 1
ATOM 2173 O O . ASN A 1 275 ? 10.684 7.436 -9.436 1.00 57.53 275 ASN A O 1
ATOM 2177 N N . ASN A 1 276 ? 8.842 6.478 -10.293 1.00 61.25 276 ASN A N 1
ATOM 2178 C CA . ASN A 1 276 ? 9.233 5.103 -9.966 1.00 61.25 276 ASN A CA 1
ATOM 2179 C C . ASN A 1 276 ? 9.958 4.382 -11.116 1.00 61.25 276 ASN A C 1
ATOM 2181 O O . ASN A 1 276 ? 10.043 3.156 -11.107 1.00 61.25 276 ASN A O 1
ATOM 2185 N N . GLY A 1 277 ? 10.418 5.121 -12.130 1.00 58.50 277 GLY A N 1
ATOM 2186 C CA . GLY A 1 277 ? 11.024 4.555 -13.335 1.00 58.50 277 GLY A CA 1
ATOM 2187 C C . GLY A 1 277 ? 10.010 4.007 -14.344 1.00 58.50 277 GLY A C 1
ATOM 2188 O O . GLY A 1 277 ? 10.418 3.463 -15.363 1.00 58.50 277 GLY A O 1
ATOM 2189 N N . HIS A 1 278 ? 8.702 4.164 -14.104 1.00 64.88 278 HIS A N 1
ATOM 2190 C CA . HIS A 1 278 ? 7.634 3.725 -15.015 1.00 64.88 278 HIS A CA 1
ATOM 2191 C C . HIS A 1 278 ? 6.489 4.745 -15.172 1.00 64.88 278 HIS A C 1
ATOM 2193 O O . HIS A 1 278 ? 5.818 4.749 -16.203 1.00 64.88 278 HIS A O 1
ATOM 2199 N N . SER A 1 279 ? 6.262 5.605 -14.174 1.00 72.44 279 SER A N 1
ATOM 2200 C CA . SER A 1 279 ? 5.315 6.728 -14.190 1.00 72.44 279 SER A CA 1
ATOM 2201 C C . SER A 1 279 ? 5.678 7.753 -13.101 1.00 72.44 279 SER A C 1
ATOM 2203 O O . SER A 1 279 ? 6.506 7.489 -12.226 1.00 72.44 279 SER A O 1
ATOM 2205 N N . VAL A 1 280 ? 4.995 8.902 -13.105 1.00 68.88 280 VAL A N 1
ATOM 2206 C CA . VAL A 1 280 ? 4.766 9.695 -11.886 1.00 68.88 280 VAL A CA 1
ATOM 2207 C C . VAL A 1 280 ? 3.658 9.042 -11.071 1.00 68.88 280 VAL A C 1
ATOM 2209 O O . VAL A 1 280 ? 2.605 8.722 -11.625 1.00 68.88 280 VAL A O 1
ATOM 2212 N N . VAL A 1 281 ? 3.881 8.865 -9.774 1.00 69.44 281 VAL A N 1
ATOM 2213 C CA . VAL A 1 281 ? 2.908 8.322 -8.825 1.00 69.44 281 VAL A CA 1
ATOM 2214 C C . VAL A 1 281 ? 2.725 9.317 -7.687 1.00 69.44 281 VAL A C 1
ATOM 2216 O O . VAL A 1 281 ? 3.710 9.825 -7.148 1.00 69.44 281 VAL A O 1
ATOM 2219 N N . VAL A 1 282 ? 1.473 9.587 -7.320 1.00 72.56 282 VAL A N 1
ATOM 2220 C CA . VAL A 1 282 ? 1.131 10.329 -6.101 1.00 72.56 282 VAL A CA 1
ATOM 2221 C C . VAL A 1 282 ? 0.415 9.401 -5.137 1.00 72.56 282 VAL A C 1
ATOM 2223 O O . VAL A 1 282 ? -0.599 8.810 -5.500 1.00 72.56 282 VAL A O 1
ATOM 2226 N N . GLU A 1 283 ? 0.932 9.283 -3.918 1.00 71.81 283 GLU A N 1
ATOM 2227 C CA . GLU A 1 283 ? 0.387 8.412 -2.872 1.00 71.81 283 GLU A CA 1
ATOM 2228 C C . GLU A 1 283 ? -0.450 9.197 -1.859 1.00 71.81 283 GLU A C 1
ATOM 2230 O O . GLU A 1 283 ? -0.162 10.359 -1.561 1.00 71.81 283 GLU A O 1
ATOM 2235 N N . PHE A 1 284 ? -1.469 8.544 -1.303 1.00 73.94 284 PHE A N 1
ATOM 2236 C CA . PHE A 1 284 ? -2.381 9.112 -0.311 1.00 73.94 284 PHE A CA 1
ATOM 2237 C C . PHE A 1 284 ? -2.407 8.272 0.963 1.00 73.94 284 PHE A C 1
ATOM 2239 O O . PHE A 1 284 ? -2.172 7.062 0.943 1.00 73.94 284 PHE A O 1
ATOM 2246 N N . GLU A 1 285 ? -2.720 8.934 2.074 1.00 77.00 285 GLU A N 1
ATOM 2247 C CA . GLU A 1 285 ? -3.068 8.267 3.325 1.00 77.00 285 GLU A CA 1
ATOM 2248 C C . GLU A 1 285 ? -4.384 7.484 3.165 1.00 77.00 285 GLU A C 1
ATOM 2250 O O . GLU A 1 285 ? -5.409 8.052 2.796 1.00 77.00 285 GLU A O 1
ATOM 2255 N N . ASP A 1 286 ? -4.356 6.181 3.457 1.00 82.00 286 ASP A N 1
ATOM 2256 C CA . ASP A 1 286 ? -5.481 5.249 3.277 1.00 82.00 286 ASP A CA 1
ATOM 2257 C C . ASP A 1 286 ? -5.885 4.520 4.575 1.00 82.00 286 ASP A C 1
ATOM 2259 O O . ASP A 1 286 ? -6.499 3.446 4.555 1.00 82.00 286 ASP A O 1
ATOM 2263 N N . MET A 1 287 ? -5.544 5.111 5.725 1.00 79.38 287 MET A N 1
ATOM 2264 C CA . MET A 1 287 ? -5.829 4.551 7.053 1.00 79.38 287 MET A CA 1
ATOM 2265 C C . MET A 1 287 ? -7.312 4.647 7.443 1.00 79.38 287 MET A C 1
ATOM 2267 O O . MET A 1 287 ? -7.788 3.847 8.252 1.00 79.38 287 MET A O 1
ATOM 2271 N N . ASP A 1 288 ? -8.059 5.568 6.834 1.00 80.75 288 ASP A N 1
ATOM 2272 C CA . ASP A 1 288 ? -9.478 5.813 7.093 1.00 80.75 288 ASP A CA 1
ATOM 2273 C C . ASP A 1 288 ? -10.288 6.014 5.796 1.00 80.75 288 ASP A C 1
ATOM 2275 O O . ASP A 1 288 ? -9.764 5.913 4.686 1.00 80.75 288 ASP A O 1
ATOM 2279 N N . ASP A 1 289 ? -11.592 6.259 5.941 1.00 84.38 289 ASP A N 1
ATOM 2280 C CA . ASP A 1 289 ? -12.548 6.343 4.830 1.00 84.38 289 ASP A CA 1
ATOM 2281 C C . ASP A 1 289 ? -12.767 7.782 4.314 1.00 84.38 289 ASP A C 1
ATOM 2283 O O . ASP A 1 289 ? -13.774 8.058 3.662 1.00 84.38 289 ASP A O 1
ATOM 2287 N N . ARG A 1 290 ? -11.856 8.731 4.591 1.00 81.81 290 ARG A N 1
ATOM 2288 C CA . ARG A 1 290 ? -12.005 10.130 4.129 1.00 81.81 290 ARG A CA 1
ATOM 2289 C C . ARG A 1 290 ? -11.911 10.274 2.608 1.00 81.81 290 ARG A C 1
ATOM 2291 O O . ARG A 1 290 ? -12.603 11.111 2.029 1.00 81.81 290 ARG A O 1
ATOM 2298 N N . SER A 1 291 ? -11.054 9.470 1.976 1.00 90.12 291 SER A N 1
ATOM 2299 C CA . SER A 1 291 ? -10.796 9.494 0.530 1.00 90.12 291 SER A CA 1
ATOM 2300 C C . SER A 1 291 ? -11.276 8.203 -0.128 1.00 90.12 291 SER A C 1
ATOM 2302 O O . SER A 1 291 ? -10.538 7.220 -0.175 1.00 90.12 291 SER A O 1
ATOM 2304 N N . VAL A 1 292 ? -12.515 8.186 -0.625 1.00 93.94 292 VAL A N 1
ATOM 2305 C CA . VAL A 1 292 ? -13.170 6.976 -1.143 1.00 93.94 292 VAL A CA 1
ATOM 2306 C C . VAL A 1 292 ? -13.942 7.198 -2.443 1.00 93.94 292 VAL A C 1
ATOM 2308 O O . VAL A 1 292 ? -14.455 8.285 -2.722 1.00 93.94 292 VAL A O 1
ATOM 2311 N N . ILE A 1 293 ? -14.080 6.115 -3.208 1.00 95.62 293 ILE A N 1
ATOM 2312 C CA . ILE A 1 293 ? -15.067 5.958 -4.280 1.00 95.62 293 ILE A CA 1
ATOM 2313 C C . ILE A 1 293 ? -16.121 4.930 -3.857 1.00 95.62 293 ILE A C 1
ATOM 2315 O O . ILE A 1 293 ? -15.795 3.921 -3.233 1.00 95.62 293 ILE A O 1
ATOM 2319 N N . GLN A 1 294 ? -17.384 5.178 -4.194 1.00 95.56 294 GLN A N 1
ATOM 2320 C CA . GLN A 1 294 ? -18.496 4.257 -3.943 1.00 95.56 294 GLN A CA 1
ATOM 2321 C C . GLN A 1 294 ? -19.593 4.402 -5.007 1.00 95.56 294 GLN A C 1
ATOM 2323 O O . GLN A 1 294 ? -19.584 5.348 -5.798 1.00 95.56 294 GLN A O 1
ATOM 2328 N N . GLY A 1 295 ? -20.566 3.490 -5.009 1.00 94.94 295 GLY A N 1
ATOM 2329 C CA . GLY A 1 295 ? -21.617 3.447 -6.027 1.00 94.94 295 GLY A CA 1
ATOM 2330 C C . GLY A 1 295 ? -21.124 2.838 -7.343 1.00 94.94 295 GLY A C 1
ATOM 2331 O O . GLY A 1 295 ? -20.109 2.141 -7.385 1.00 94.94 295 GLY A O 1
ATOM 2332 N N . GLY A 1 296 ? -21.853 3.066 -8.436 1.00 94.81 296 GLY A N 1
ATOM 2333 C CA . GLY A 1 296 ? -21.606 2.358 -9.693 1.00 94.81 296 GLY A CA 1
ATOM 2334 C C . GLY A 1 296 ? -21.636 0.832 -9.524 1.00 94.81 296 GLY A C 1
ATOM 2335 O O . GLY A 1 296 ? -22.575 0.302 -8.934 1.00 94.81 296 GLY A O 1
ATOM 2336 N N . PRO A 1 297 ? -20.641 0.097 -10.046 1.00 94.94 297 PRO A N 1
ATOM 2337 C CA . PRO A 1 297 ? -20.580 -1.360 -9.932 1.00 94.94 297 PRO A CA 1
ATOM 2338 C C . PRO A 1 297 ? -20.061 -1.859 -8.571 1.00 94.94 297 PRO A C 1
ATOM 2340 O O . PRO A 1 297 ? -19.939 -3.069 -8.401 1.00 94.94 297 PRO A O 1
ATOM 2343 N N . LEU A 1 298 ? -19.688 -0.966 -7.647 1.00 96.25 298 LEU A N 1
ATOM 2344 C CA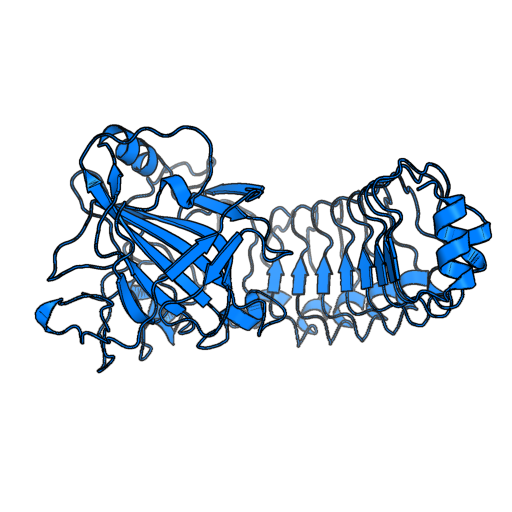 . LEU A 1 298 ? -19.020 -1.324 -6.396 1.00 96.25 298 LEU A CA 1
ATOM 2345 C C . LEU A 1 298 ? -20.039 -1.681 -5.313 1.00 96.25 298 LEU A C 1
ATOM 2347 O O . LEU A 1 298 ? -21.029 -0.978 -5.120 1.00 96.25 298 LEU A O 1
ATOM 2351 N N . GLU A 1 299 ? -19.768 -2.753 -4.572 1.00 92.75 299 GLU A N 1
ATOM 2352 C CA . GLU A 1 299 ? -20.648 -3.208 -3.488 1.00 92.75 299 GLU A CA 1
ATOM 2353 C C . GLU A 1 299 ? -20.572 -2.316 -2.238 1.00 92.75 299 GLU A C 1
ATOM 2355 O O . GLU A 1 299 ? -21.503 -2.271 -1.436 1.00 92.75 299 GLU A O 1
ATOM 2360 N N . ASN A 1 300 ? -19.451 -1.621 -2.053 1.00 94.56 300 ASN A N 1
ATOM 2361 C CA . ASN A 1 300 ? -19.132 -0.791 -0.896 1.00 94.56 300 ASN A CA 1
ATOM 2362 C C . ASN A 1 300 ? -18.110 0.300 -1.275 1.00 94.56 300 ASN A C 1
ATOM 2364 O O . ASN A 1 300 ? -17.786 0.482 -2.449 1.00 94.56 300 ASN A O 1
ATOM 2368 N N . ALA A 1 301 ? -17.638 1.063 -0.285 1.00 94.94 301 ALA A N 1
ATOM 2369 C CA . ALA A 1 301 ? -16.639 2.109 -0.479 1.00 94.94 301 ALA A CA 1
ATOM 2370 C C . ALA A 1 301 ? -15.213 1.539 -0.595 1.00 94.94 301 ALA A C 1
ATOM 2372 O O . ALA A 1 301 ? -14.826 0.643 0.157 1.00 94.94 301 ALA A O 1
ATOM 2373 N N . TYR A 1 302 ? -14.425 2.094 -1.519 1.00 97.06 302 TYR A N 1
ATOM 2374 C CA . TYR A 1 302 ? -13.027 1.732 -1.767 1.00 97.06 302 TYR A CA 1
ATOM 2375 C C . TYR A 1 302 ? -12.130 2.938 -1.493 1.00 97.06 302 TYR A C 1
ATOM 2377 O O . TYR A 1 302 ? -12.379 4.024 -2.019 1.00 97.06 302 TYR A O 1
ATOM 2385 N N . ARG A 1 303 ? -11.066 2.747 -0.707 1.00 94.88 303 ARG A N 1
ATOM 2386 C CA . ARG A 1 303 ? -10.136 3.814 -0.302 1.00 94.88 303 ARG A CA 1
ATOM 2387 C C . ARG A 1 303 ? -9.148 4.142 -1.406 1.00 94.88 303 ARG A C 1
ATOM 2389 O O . ARG A 1 303 ? -8.558 3.226 -1.973 1.00 94.88 303 ARG A O 1
ATOM 2396 N N . LEU A 1 304 ? -8.944 5.428 -1.685 1.00 93.62 304 LEU A N 1
ATOM 2397 C CA . LEU A 1 304 ? -7.925 5.919 -2.613 1.00 93.62 304 LEU A CA 1
ATOM 2398 C C . LEU A 1 304 ? -6.532 5.602 -2.060 1.00 93.62 304 LEU A C 1
ATOM 2400 O O . LEU A 1 304 ? -6.206 5.998 -0.947 1.00 93.62 304 LEU A O 1
ATOM 2404 N N . LYS A 1 305 ? -5.707 4.914 -2.852 1.00 87.62 305 LYS A N 1
ATOM 2405 C CA . LYS A 1 305 ? -4.321 4.596 -2.489 1.00 87.62 305 LYS A CA 1
ATOM 2406 C C . LYS A 1 305 ? -3.324 5.536 -3.149 1.00 87.62 305 LYS A C 1
ATOM 2408 O O . LYS A 1 305 ? -2.406 6.042 -2.511 1.00 87.62 305 LYS A O 1
ATOM 2413 N N . GLN A 1 306 ? -3.477 5.700 -4.455 1.00 86.38 306 GLN A N 1
ATOM 2414 C CA . GLN A 1 306 ? -2.560 6.450 -5.299 1.00 86.38 306 GLN A CA 1
ATOM 2415 C C . GLN A 1 306 ? -3.232 6.822 -6.614 1.00 86.38 306 GLN A C 1
ATOM 2417 O O . GLN A 1 306 ? -4.264 6.247 -6.974 1.00 86.38 306 GLN A O 1
ATOM 2422 N N . PHE A 1 307 ? -2.616 7.738 -7.352 1.00 88.06 307 PHE A N 1
ATOM 2423 C CA . PHE A 1 307 ? -2.859 7.837 -8.783 1.00 88.06 307 PHE A CA 1
ATOM 2424 C C . PHE A 1 307 ? -1.559 7.933 -9.584 1.00 88.06 307 PHE A C 1
ATOM 2426 O O . PHE A 1 307 ? -0.513 8.332 -9.066 1.00 88.06 307 PHE A O 1
ATOM 2433 N N . HIS A 1 308 ? -1.649 7.601 -10.870 1.00 85.44 308 HIS A N 1
ATOM 2434 C CA . HIS A 1 308 ? -0.551 7.677 -11.835 1.00 85.44 308 HIS A CA 1
ATOM 2435 C C . HIS A 1 308 ? -1.073 7.939 -13.256 1.00 85.44 308 HIS A C 1
ATOM 2437 O O . HIS A 1 308 ? -2.285 7.965 -13.477 1.00 85.44 308 HIS A O 1
ATOM 2443 N N . PHE A 1 309 ? -0.164 8.154 -14.213 1.00 85.75 309 PHE A N 1
ATOM 2444 C CA . PHE A 1 309 ? -0.503 8.522 -15.590 1.00 85.75 309 PHE A CA 1
ATOM 2445 C C . PHE A 1 309 ? 0.206 7.633 -16.612 1.00 85.75 309 PHE A C 1
ATOM 2447 O O . PHE A 1 309 ? 1.339 7.202 -16.404 1.00 85.75 309 PHE A O 1
ATOM 2454 N N . HIS A 1 310 ? -0.423 7.469 -17.768 1.00 79.88 310 HIS A N 1
ATOM 2455 C CA . HIS A 1 310 ? 0.159 6.861 -18.960 1.00 79.88 310 HIS A CA 1
ATOM 2456 C C . HIS A 1 310 ? 0.100 7.860 -20.109 1.00 79.88 310 HIS A C 1
ATOM 2458 O O . HIS A 1 310 ? -0.924 8.510 -20.304 1.00 79.88 310 HIS A O 1
ATOM 2464 N N . TRP A 1 311 ? 1.193 8.025 -20.853 1.00 82.12 311 TRP A N 1
ATOM 2465 C CA . TRP A 1 311 ? 1.283 9.005 -21.930 1.00 82.12 311 TRP A CA 1
ATOM 2466 C C . TRP A 1 311 ? 2.175 8.551 -23.087 1.00 82.12 311 TRP A C 1
ATOM 2468 O O . TRP A 1 311 ? 3.043 7.682 -22.977 1.00 82.12 311 TRP A O 1
ATOM 2478 N N . GLY A 1 312 ? 1.951 9.190 -24.233 1.00 70.94 312 GLY A N 1
ATOM 2479 C CA . GLY A 1 312 ? 2.657 8.933 -25.477 1.00 70.94 312 GLY A CA 1
ATOM 2480 C C . GLY A 1 312 ? 3.830 9.886 -25.667 1.00 70.94 312 GLY A C 1
ATOM 2481 O O . GLY A 1 312 ? 3.915 10.952 -25.042 1.00 70.94 312 GLY A O 1
ATOM 2482 N N . GLY A 1 313 ? 4.729 9.506 -26.569 1.00 68.69 313 GLY A N 1
ATOM 2483 C CA . GLY A 1 313 ? 5.784 10.375 -27.076 1.00 68.69 313 GLY A CA 1
ATOM 2484 C C . GLY A 1 313 ? 5.238 11.630 -27.762 1.00 68.69 313 GLY A C 1
ATOM 2485 O O . GLY A 1 313 ? 4.030 11.877 -27.836 1.00 68.69 313 GLY A O 1
ATOM 2486 N N . LYS A 1 314 ? 6.148 12.473 -28.243 1.00 63.44 314 LYS A N 1
ATOM 2487 C CA . LYS A 1 314 ? 5.764 13.676 -28.989 1.00 63.44 314 LYS A CA 1
ATOM 2488 C C . LYS A 1 314 ? 4.957 13.291 -30.239 1.00 63.44 314 LYS A C 1
ATOM 2490 O O . LYS A 1 314 ? 5.329 12.350 -30.929 1.00 63.44 314 LYS A O 1
ATOM 2495 N N . ASP A 1 315 ? 3.866 14.016 -30.498 1.00 61.53 315 ASP A N 1
ATOM 2496 C CA . ASP A 1 315 ? 2.946 13.796 -31.628 1.00 61.53 315 ASP A CA 1
ATOM 2497 C C . ASP A 1 315 ? 2.245 12.415 -31.629 1.00 61.53 315 ASP A C 1
ATOM 2499 O O . ASP A 1 315 ? 1.554 12.060 -32.583 1.00 61.53 315 ASP A O 1
ATOM 2503 N N . CYS A 1 316 ? 2.362 11.665 -30.525 1.00 71.94 316 CYS A N 1
ATOM 2504 C CA . CYS A 1 316 ? 1.704 10.384 -30.296 1.00 71.94 316 CYS A CA 1
ATOM 2505 C C . CYS A 1 316 ? 0.680 10.484 -29.159 1.00 71.94 316 CYS A C 1
ATOM 2507 O O . CYS A 1 316 ? 0.889 11.167 -28.150 1.00 71.94 316 CYS A O 1
ATOM 2509 N N . ASN A 1 317 ? -0.406 9.730 -29.304 1.00 79.19 317 ASN A N 1
ATOM 2510 C CA . ASN A 1 317 ? -1.344 9.462 -28.220 1.00 79.19 317 ASN A CA 1
ATOM 2511 C C . ASN A 1 317 ? -0.781 8.397 -27.263 1.00 79.19 317 ASN A C 1
ATOM 2513 O O . ASN A 1 317 ? 0.126 7.647 -27.622 1.00 79.19 317 ASN A O 1
ATOM 2517 N N . GLY A 1 318 ? -1.306 8.362 -26.040 1.00 82.06 318 GLY A N 1
ATOM 2518 C CA . GLY A 1 318 ? -0.744 7.611 -24.921 1.00 82.06 318 GLY A CA 1
ATOM 2519 C C . GLY A 1 318 ? -1.727 6.951 -23.971 1.00 82.06 318 GLY A C 1
ATOM 2520 O O . GLY A 1 318 ? -1.281 6.390 -22.974 1.00 82.06 318 GLY A O 1
ATOM 2521 N N . SER A 1 319 ? -3.032 7.050 -24.228 1.00 87.75 319 SER A N 1
ATOM 2522 C CA . SER A 1 319 ? -4.014 6.314 -23.438 1.00 87.75 319 SER A CA 1
ATOM 2523 C C . SER A 1 319 ? -3.834 4.807 -23.598 1.00 87.75 319 SER A C 1
ATOM 2525 O O . SER A 1 319 ? -3.476 4.320 -24.672 1.00 87.75 319 SER A O 1
ATOM 2527 N N . GLU A 1 320 ? -4.105 4.071 -22.526 1.00 91.06 320 GLU A N 1
ATOM 2528 C CA . GLU A 1 320 ? -4.061 2.613 -22.526 1.00 91.06 320 GLU A CA 1
ATOM 2529 C C . GLU A 1 320 ? -5.360 2.064 -23.133 1.00 91.06 320 GLU A C 1
ATOM 2531 O O . GLU A 1 320 ? -5.347 1.250 -24.063 1.00 91.06 320 GLU A O 1
ATOM 2536 N N . HIS A 1 321 ? -6.503 2.552 -22.648 1.00 94.81 321 HIS A N 1
ATOM 2537 C CA . HIS A 1 321 ? -7.800 2.278 -23.248 1.00 94.81 321 HIS A CA 1
ATOM 2538 C C . HIS A 1 321 ? -7.984 3.053 -24.555 1.00 94.81 321 HIS A C 1
ATOM 2540 O O . HIS A 1 321 ? -7.386 4.106 -24.805 1.00 94.81 321 HIS A O 1
ATOM 2546 N N . THR A 1 322 ? -8.867 2.520 -25.395 1.00 88.06 322 THR A N 1
ATOM 2547 C CA . THR A 1 322 ? -9.319 3.164 -26.633 1.00 88.06 322 THR A CA 1
ATOM 2548 C C . THR A 1 322 ? -10.836 3.142 -26.711 1.00 88.06 322 THR A C 1
ATOM 2550 O O . THR A 1 322 ? -11.466 2.273 -26.111 1.00 88.06 322 THR A O 1
ATOM 2553 N N . VAL A 1 323 ? -11.421 4.100 -27.430 1.00 90.44 323 VAL A N 1
ATOM 2554 C CA . VAL A 1 323 ? -12.867 4.163 -27.689 1.00 90.44 323 VAL A CA 1
ATOM 2555 C C . VAL A 1 323 ? -13.089 4.106 -29.195 1.00 90.44 323 VAL A C 1
ATOM 2557 O O . VAL A 1 323 ? -12.672 5.013 -29.911 1.00 90.44 323 VAL A O 1
ATOM 2560 N N . SER A 1 324 ? -13.684 3.023 -29.691 1.00 91.25 324 SER A N 1
ATOM 2561 C CA . SER A 1 324 ? -13.823 2.729 -31.127 1.00 91.25 324 SER A CA 1
ATOM 2562 C C . SER A 1 324 ? -12.494 2.862 -31.885 1.00 91.25 324 SER A C 1
ATOM 2564 O O . SER A 1 324 ? -12.425 3.437 -32.968 1.00 91.25 324 SER A O 1
ATOM 2566 N N . GLY A 1 325 ? -11.404 2.381 -31.278 1.00 86.12 325 GLY A N 1
ATOM 2567 C CA . GLY A 1 325 ? -10.041 2.480 -31.807 1.00 86.12 325 GLY A CA 1
ATOM 2568 C C . GLY A 1 325 ? -9.385 3.861 -31.670 1.00 86.12 325 GLY A C 1
ATOM 2569 O O . GLY A 1 325 ? -8.193 3.989 -31.945 1.00 86.12 325 GLY A O 1
ATOM 2570 N N . LYS A 1 326 ? -10.110 4.891 -31.213 1.00 86.19 326 LYS A N 1
ATOM 2571 C CA . LYS A 1 326 ? -9.547 6.218 -30.937 1.00 86.19 326 LYS A CA 1
ATOM 2572 C C . LYS A 1 326 ? -8.741 6.194 -29.639 1.00 86.19 326 LYS A C 1
ATOM 2574 O O . LYS A 1 326 ? -9.219 5.726 -28.606 1.00 86.19 326 LYS A O 1
ATOM 2579 N N . THR A 1 327 ? -7.532 6.739 -29.703 1.00 86.38 327 THR A N 1
ATOM 2580 C CA . THR A 1 327 ? -6.625 6.958 -28.570 1.00 86.38 327 THR A CA 1
ATOM 2581 C C . THR A 1 327 ? -6.674 8.419 -28.102 1.00 86.38 327 THR A C 1
ATOM 2583 O O . THR A 1 327 ? -7.078 9.311 -28.853 1.00 86.38 327 THR A O 1
ATOM 2586 N N . PHE A 1 328 ? -6.239 8.665 -26.866 1.00 82.44 328 PHE A N 1
ATOM 2587 C CA . PHE A 1 328 ? -6.150 9.987 -26.237 1.00 82.44 328 PHE A CA 1
ATOM 2588 C C . PHE A 1 328 ? -4.706 10.306 -25.841 1.00 82.44 328 PHE A C 1
ATOM 2590 O O . PHE A 1 328 ? -3.857 9.418 -25.803 1.00 82.44 328 PHE A O 1
ATOM 2597 N N . VAL A 1 329 ? -4.399 11.573 -25.553 1.00 81.25 329 VAL A N 1
ATOM 2598 C CA . VAL A 1 329 ? -3.011 12.032 -25.343 1.00 81.25 329 VAL A CA 1
ATOM 2599 C C . VAL A 1 329 ? -2.382 11.400 -24.096 1.00 81.25 329 VAL A C 1
ATOM 2601 O O . VAL A 1 329 ? -1.182 11.118 -24.071 1.00 81.25 329 VAL A O 1
ATOM 2604 N N . SER A 1 330 ? -3.201 11.166 -23.074 1.00 85.81 330 SER A N 1
ATOM 2605 C CA . SER A 1 330 ? -2.817 10.563 -21.802 1.00 85.81 330 SER A CA 1
ATOM 2606 C C . SER A 1 330 ? -4.033 9.904 -21.149 1.00 85.81 330 SER A C 1
ATOM 2608 O O . SER A 1 330 ? -5.179 10.214 -21.495 1.00 85.81 330 SER A O 1
ATOM 2610 N N . GLU A 1 331 ? -3.785 9.016 -20.197 1.00 90.38 331 GLU A N 1
ATOM 2611 C CA . GLU A 1 331 ? -4.799 8.420 -19.333 1.00 90.38 331 GLU A CA 1
ATOM 2612 C C . GLU A 1 331 ? -4.341 8.461 -17.872 1.00 90.38 331 GLU A C 1
ATOM 2614 O O . GLU A 1 331 ? -3.202 8.126 -17.546 1.00 90.38 331 GLU A O 1
ATOM 2619 N N . LEU A 1 332 ? -5.229 8.917 -16.990 1.00 91.75 332 LEU A N 1
ATOM 2620 C CA . LEU A 1 332 ? -5.033 8.981 -15.544 1.00 91.75 332 LEU A CA 1
ATOM 2621 C C . LEU A 1 332 ? -5.754 7.810 -14.879 1.00 91.75 332 LEU A C 1
ATOM 2623 O O . LEU A 1 332 ? -6.934 7.577 -15.138 1.00 91.75 332 LEU A O 1
ATOM 2627 N N . HIS A 1 333 ? -5.064 7.137 -13.963 1.00 95.69 333 HIS A N 1
ATOM 2628 C CA . HIS A 1 333 ? -5.618 6.077 -13.129 1.00 95.69 333 HIS A CA 1
ATOM 2629 C C . HIS A 1 333 ? -5.618 6.478 -11.661 1.00 95.69 333 HIS A C 1
ATOM 2631 O O . HIS A 1 333 ? -4.550 6.624 -11.070 1.00 95.69 333 HIS A O 1
ATOM 2637 N N . LEU A 1 334 ? -6.801 6.575 -11.048 1.00 94.38 334 LEU A N 1
ATOM 2638 C CA . LEU A 1 334 ? -6.944 6.661 -9.594 1.00 94.38 334 LEU A CA 1
ATOM 2639 C C . LEU A 1 334 ? -7.240 5.263 -9.047 1.00 94.38 334 LEU A C 1
ATOM 2641 O O . LEU A 1 334 ? -8.286 4.675 -9.341 1.00 94.38 334 LEU A O 1
ATOM 2645 N N . VAL A 1 335 ? -6.312 4.727 -8.258 1.00 95.06 335 VAL A N 1
ATOM 2646 C CA . VAL A 1 335 ? -6.356 3.351 -7.760 1.00 95.06 335 VAL A CA 1
ATOM 2647 C C . VAL A 1 335 ? -6.918 3.320 -6.350 1.00 95.06 335 VAL A C 1
ATOM 2649 O O . VAL A 1 335 ? -6.382 3.956 -5.442 1.00 95.06 335 VAL A O 1
ATOM 2652 N N . HIS A 1 336 ? -7.971 2.528 -6.170 1.00 97.25 336 HIS A N 1
ATOM 2653 C CA . HIS A 1 336 ? -8.656 2.344 -4.900 1.00 97.25 336 HIS A CA 1
ATOM 2654 C C . HIS A 1 336 ? -8.693 0.866 -4.501 1.00 97.25 336 HIS A C 1
ATOM 2656 O O . HIS A 1 336 ? -8.607 -0.015 -5.360 1.00 97.25 336 HIS A O 1
ATOM 2662 N N . TRP A 1 337 ? -8.860 0.582 -3.208 1.00 95.56 337 TRP A N 1
ATOM 2663 C CA . TRP A 1 337 ? -8.912 -0.787 -2.686 1.00 95.56 337 TRP A CA 1
ATOM 2664 C C . TRP A 1 337 ? -10.029 -1.012 -1.659 1.00 95.56 337 TRP A C 1
ATOM 2666 O O . TRP A 1 337 ? -10.427 -0.094 -0.938 1.00 95.56 337 TRP A O 1
ATOM 2676 N N . ASN A 1 338 ? -10.543 -2.245 -1.597 1.00 94.94 338 ASN A N 1
ATOM 2677 C CA . ASN A 1 338 ? -11.662 -2.634 -0.735 1.00 94.94 338 ASN A CA 1
ATOM 2678 C C . ASN A 1 338 ? -11.201 -2.900 0.706 1.00 94.94 338 ASN A C 1
ATOM 2680 O O . ASN A 1 338 ? -11.089 -4.048 1.140 1.00 94.94 338 ASN A O 1
ATOM 2684 N N . ALA A 1 339 ? -10.949 -1.829 1.455 1.00 91.19 339 ALA A N 1
ATOM 2685 C CA . ALA A 1 339 ? -10.551 -1.905 2.862 1.00 91.19 339 ALA A CA 1
ATOM 2686 C C . ALA A 1 339 ? -11.669 -2.406 3.799 1.00 91.19 339 ALA A C 1
ATOM 2688 O O . ALA A 1 339 ? -11.415 -2.744 4.951 1.00 91.19 339 ALA A O 1
ATOM 2689 N N . VAL A 1 340 ? -12.913 -2.469 3.311 1.00 91.56 340 VAL A N 1
ATOM 2690 C CA . VAL A 1 340 ? -14.041 -3.048 4.052 1.00 91.56 340 VAL A CA 1
ATOM 2691 C C . VAL A 1 340 ? -13.975 -4.581 4.037 1.00 91.56 340 VAL A C 1
ATOM 2693 O O . VAL A 1 340 ? -14.347 -5.216 5.022 1.00 91.56 340 VAL A O 1
ATOM 2696 N N . ARG A 1 341 ? -13.505 -5.191 2.937 1.00 85.00 341 ARG A N 1
ATOM 2697 C CA . ARG A 1 341 ? -13.382 -6.655 2.795 1.00 85.00 341 ARG A CA 1
ATOM 2698 C C . ARG A 1 341 ? -12.002 -7.200 3.134 1.00 85.00 341 ARG A C 1
ATOM 2700 O O . ARG A 1 341 ? -11.906 -8.302 3.671 1.00 85.00 341 ARG A O 1
ATOM 2707 N N . TYR A 1 342 ? -10.950 -6.458 2.808 1.00 76.06 342 TYR A N 1
ATOM 2708 C CA . TYR A 1 342 ? -9.569 -6.915 2.935 1.00 76.06 342 TYR A CA 1
ATOM 2709 C C . TYR A 1 342 ? -8.819 -6.079 3.954 1.00 76.06 342 TYR A C 1
ATOM 2711 O O . TYR A 1 342 ? -9.032 -4.875 4.068 1.00 76.06 342 TYR A O 1
ATOM 2719 N N . ARG A 1 343 ? -7.904 -6.711 4.693 1.00 76.69 343 ARG A N 1
ATOM 2720 C CA . ARG A 1 343 ? -7.168 -6.032 5.768 1.00 76.69 343 ARG A CA 1
ATOM 2721 C C . ARG A 1 343 ? -6.005 -5.209 5.242 1.00 76.69 343 ARG A C 1
ATOM 2723 O O . ARG A 1 343 ? -5.506 -4.330 5.940 1.00 76.69 343 ARG A O 1
ATOM 2730 N N . THR A 1 344 ? -5.521 -5.533 4.046 1.00 71.38 344 THR A N 1
ATOM 2731 C CA . THR A 1 344 ? -4.384 -4.859 3.423 1.00 71.38 344 THR A CA 1
ATOM 2732 C C . THR A 1 344 ? -4.599 -4.672 1.928 1.00 71.38 344 THR A C 1
ATOM 2734 O O . THR A 1 344 ? -5.280 -5.468 1.279 1.00 71.38 344 THR A O 1
ATOM 2737 N N . PHE A 1 345 ? -3.939 -3.659 1.362 1.00 71.25 345 PHE A N 1
ATOM 2738 C CA . PHE A 1 345 ? -3.903 -3.448 -0.085 1.00 71.25 345 PHE A CA 1
ATOM 2739 C C . PHE A 1 345 ? -3.378 -4.681 -0.837 1.00 71.25 345 PHE A C 1
ATOM 2741 O O . PHE A 1 345 ? -3.880 -5.002 -1.905 1.00 71.25 345 PHE A O 1
ATOM 2748 N N . GLY A 1 346 ? -2.391 -5.396 -0.282 1.00 67.06 346 GLY A N 1
ATOM 2749 C CA . GLY A 1 346 ? -1.826 -6.598 -0.907 1.00 67.06 346 GLY A CA 1
ATOM 2750 C C . GLY A 1 346 ? -2.819 -7.761 -0.987 1.00 67.06 346 GLY A C 1
ATOM 2751 O O . GLY A 1 346 ? -2.924 -8.399 -2.031 1.00 67.06 346 GLY A O 1
ATOM 2752 N N . GLU A 1 347 ? -3.585 -8.000 0.084 1.00 67.94 347 GLU A N 1
ATOM 2753 C CA . GLU A 1 347 ? -4.686 -8.976 0.076 1.00 67.94 347 GLU A CA 1
ATOM 2754 C C . GLU A 1 347 ? -5.750 -8.594 -0.956 1.00 67.94 347 GLU A C 1
ATOM 2756 O O . GLU A 1 347 ? -6.166 -9.433 -1.753 1.00 67.94 347 GLU A O 1
ATOM 2761 N N . ALA A 1 348 ? -6.136 -7.316 -0.985 1.00 70.25 348 ALA A N 1
ATOM 2762 C CA . ALA A 1 348 ? -7.102 -6.800 -1.945 1.00 70.25 348 ALA A CA 1
ATOM 2763 C C . ALA A 1 348 ? -6.600 -6.944 -3.392 1.00 70.25 348 ALA A C 1
ATOM 2765 O O . ALA A 1 348 ? -7.318 -7.425 -4.262 1.00 70.25 348 ALA A O 1
ATOM 2766 N N . ALA A 1 349 ? -5.339 -6.609 -3.663 1.00 70.00 349 ALA A N 1
ATOM 2767 C CA . ALA A 1 349 ? -4.747 -6.716 -4.993 1.00 70.00 349 ALA A CA 1
ATOM 2768 C C . ALA A 1 349 ? -4.695 -8.158 -5.521 1.00 70.00 349 ALA A C 1
ATOM 2770 O O . ALA A 1 349 ? -4.682 -8.358 -6.736 1.00 70.00 349 ALA A O 1
ATOM 2771 N N . ALA A 1 350 ? -4.684 -9.155 -4.634 1.00 69.62 350 ALA A N 1
ATOM 2772 C CA . ALA A 1 350 ? -4.746 -10.567 -4.993 1.00 69.62 350 ALA A CA 1
ATOM 2773 C C . ALA A 1 350 ? -6.184 -11.089 -5.187 1.00 69.62 350 ALA A C 1
ATOM 2775 O O . ALA A 1 350 ? -6.359 -12.201 -5.688 1.00 69.62 350 ALA A O 1
ATOM 2776 N N . ALA A 1 351 ? -7.205 -10.315 -4.806 1.00 70.25 351 ALA A N 1
ATOM 2777 C CA . ALA A 1 351 ? -8.602 -10.725 -4.840 1.00 70.25 351 ALA A CA 1
ATOM 2778 C C . ALA A 1 351 ? -9.365 -10.150 -6.056 1.00 70.25 351 ALA A C 1
ATOM 2780 O O . ALA A 1 351 ? -9.133 -9.002 -6.430 1.00 70.25 351 ALA A O 1
ATOM 2781 N N . PRO A 1 352 ? -10.303 -10.894 -6.677 1.00 79.38 352 PRO A N 1
ATOM 2782 C CA . PRO A 1 352 ? -10.968 -10.494 -7.929 1.00 79.38 352 PRO A CA 1
ATOM 2783 C C . PRO A 1 352 ? -11.731 -9.158 -7.910 1.00 79.38 352 PRO A C 1
ATOM 2785 O O . PRO A 1 352 ? -11.894 -8.543 -8.969 1.00 79.38 352 PRO A O 1
ATOM 2788 N N . ASP A 1 353 ? -12.220 -8.758 -6.736 1.00 88.50 353 ASP A N 1
ATOM 2789 C CA . ASP A 1 353 ? -12.994 -7.550 -6.432 1.00 88.50 353 ASP A CA 1
ATOM 2790 C C . ASP A 1 353 ? -12.244 -6.601 -5.485 1.00 88.50 353 ASP A C 1
ATOM 2792 O O . ASP A 1 353 ? -12.822 -5.640 -4.979 1.00 88.50 353 ASP A O 1
ATOM 2796 N N . GLY A 1 354 ? -10.962 -6.845 -5.210 1.00 86.06 354 GLY A N 1
ATOM 2797 C CA . GLY A 1 354 ? -10.250 -6.064 -4.207 1.00 86.06 354 GLY A CA 1
ATOM 2798 C C . GLY A 1 354 ? -9.816 -4.679 -4.675 1.00 86.06 354 GLY A C 1
ATOM 2799 O O . GLY A 1 354 ? -9.619 -3.814 -3.822 1.00 86.06 354 GLY A O 1
ATOM 2800 N N . LEU A 1 355 ? -9.733 -4.419 -5.987 1.00 94.62 355 LEU A N 1
ATOM 2801 C CA . LEU A 1 355 ? -9.356 -3.111 -6.531 1.00 94.62 355 LEU A CA 1
ATOM 2802 C C . LEU A 1 355 ? -10.454 -2.487 -7.401 1.00 94.62 355 LEU A C 1
ATOM 2804 O O . LEU A 1 355 ? -11.129 -3.164 -8.181 1.00 94.62 355 LEU A O 1
ATOM 2808 N N . ALA A 1 356 ? -10.554 -1.162 -7.326 1.00 97.50 356 ALA A N 1
ATOM 2809 C CA . ALA A 1 356 ? -11.352 -0.339 -8.227 1.00 97.50 356 ALA A CA 1
ATOM 2810 C C . ALA A 1 356 ? -10.466 0.758 -8.828 1.00 97.50 356 ALA A C 1
ATOM 2812 O O . ALA A 1 356 ? -9.799 1.494 -8.096 1.00 97.50 356 ALA A O 1
ATOM 2813 N N . VAL A 1 357 ? -10.447 0.868 -10.157 1.00 97.50 357 VAL A N 1
ATOM 2814 C CA . VAL A 1 357 ? -9.653 1.888 -10.857 1.00 97.50 357 VAL A CA 1
ATOM 2815 C C . VAL A 1 357 ? -10.582 2.810 -11.629 1.00 97.50 357 VAL A C 1
ATOM 2817 O O . VAL A 1 357 ? -11.357 2.356 -12.473 1.00 97.50 357 VAL A O 1
ATOM 2820 N N . LEU A 1 358 ? -10.492 4.105 -11.318 1.00 96.12 358 LEU A N 1
ATOM 2821 C CA . LEU A 1 358 ? -11.156 5.167 -12.064 1.00 96.12 358 LEU A CA 1
ATOM 2822 C C . LEU A 1 358 ? -10.200 5.655 -13.159 1.00 96.12 358 LEU A C 1
ATOM 2824 O O . LEU A 1 358 ? -9.183 6.280 -12.850 1.00 96.12 358 LEU A O 1
ATOM 2828 N N . GLY A 1 359 ? -10.513 5.319 -14.411 1.00 94.25 359 GLY A N 1
ATOM 2829 C CA . GLY A 1 359 ? -9.761 5.706 -15.604 1.00 94.25 359 GLY A CA 1
ATOM 2830 C C . GLY A 1 359 ? -10.339 6.963 -16.248 1.00 94.25 359 GLY A C 1
ATOM 2831 O O . GLY A 1 359 ? -11.551 7.050 -16.465 1.00 94.25 359 GLY A O 1
ATOM 2832 N N . ILE A 1 360 ? -9.481 7.942 -16.534 1.00 93.19 360 ILE A N 1
ATOM 2833 C CA . ILE A 1 360 ? -9.871 9.250 -17.074 1.00 93.19 360 ILE A CA 1
ATOM 2834 C C . ILE A 1 360 ? -8.981 9.585 -18.268 1.00 93.19 360 ILE A C 1
ATOM 2836 O O . ILE A 1 360 ? -7.764 9.723 -18.129 1.00 93.19 360 ILE A O 1
ATOM 2840 N N . PHE A 1 361 ? -9.591 9.748 -19.441 1.00 88.69 361 PHE A N 1
ATOM 2841 C CA . PHE A 1 361 ? -8.891 10.194 -20.642 1.00 88.69 361 PHE A CA 1
ATOM 2842 C C . PHE A 1 361 ? -8.536 11.681 -20.571 1.00 88.69 361 PHE A C 1
ATOM 2844 O O . PHE A 1 361 ? -9.290 12.488 -20.027 1.00 88.69 361 PHE A O 1
ATOM 2851 N N . MET A 1 362 ? -7.413 12.053 -21.185 1.00 81.25 362 MET A N 1
ATOM 2852 C CA . MET A 1 362 ? -7.017 13.448 -21.364 1.00 81.25 362 MET A CA 1
ATOM 2853 C C . MET A 1 362 ? -6.922 13.823 -22.845 1.00 81.25 362 MET A C 1
ATOM 2855 O O . MET A 1 362 ? -6.219 13.168 -23.620 1.00 81.25 362 MET A O 1
ATOM 2859 N N . GLU A 1 363 ? -7.569 14.920 -23.228 1.00 78.56 363 GLU A N 1
ATOM 2860 C CA . GLU A 1 363 ? -7.519 15.493 -24.578 1.00 78.56 363 GLU A CA 1
ATOM 2861 C C . GLU A 1 363 ? -7.029 16.950 -24.582 1.00 78.56 363 GLU A C 1
ATOM 2863 O O . GLU A 1 363 ? -6.914 17.583 -23.540 1.00 78.56 363 GLU A O 1
ATOM 2868 N N . GLY A 1 364 ? -6.649 17.490 -25.741 1.00 63.66 364 GLY A N 1
ATOM 2869 C CA . GLY A 1 364 ? -5.990 18.800 -25.831 1.00 63.66 364 GLY A CA 1
ATOM 2870 C C . GLY A 1 364 ? -6.850 20.011 -25.410 1.00 63.66 364 GLY A C 1
ATOM 2871 O O . GLY A 1 364 ? -8.050 20.039 -25.665 1.00 63.66 364 GLY A O 1
ATOM 2872 N N . SER A 1 365 ? -6.176 21.045 -24.866 1.00 45.91 365 SER A N 1
ATOM 2873 C CA . SER A 1 365 ? -6.568 22.451 -24.544 1.00 45.91 365 SER A CA 1
ATOM 2874 C C . SER A 1 365 ? -6.502 22.842 -23.043 1.00 45.91 365 SER A C 1
ATOM 2876 O O . SER A 1 365 ? -6.219 22.013 -22.187 1.00 45.91 365 SER A O 1
ATOM 2878 N N . ILE A 1 366 ? -6.549 24.153 -22.738 1.00 44.34 366 ILE A N 1
ATOM 2879 C CA . ILE A 1 366 ? -6.022 24.784 -21.501 1.00 44.34 366 ILE A CA 1
ATOM 2880 C C . ILE A 1 366 ? -6.762 24.324 -20.231 1.00 44.34 366 ILE A C 1
ATOM 2882 O O . ILE A 1 366 ? -7.952 24.580 -20.092 1.00 44.34 366 ILE A O 1
ATOM 2886 N N . ALA A 1 367 ? -6.026 23.798 -19.244 1.00 47.53 367 ALA A N 1
ATOM 2887 C CA . ALA A 1 367 ? -6.531 23.560 -17.889 1.00 47.53 367 ALA A CA 1
ATOM 2888 C C . ALA A 1 367 ? -5.730 24.320 -16.825 1.00 47.53 367 ALA A C 1
ATOM 2890 O O . ALA A 1 367 ? -4.498 24.388 -16.871 1.00 47.53 367 ALA A O 1
ATOM 2891 N N . ASN A 1 368 ? -6.446 24.882 -15.849 1.00 45.94 368 ASN A N 1
ATOM 2892 C CA . ASN A 1 368 ? -5.889 25.649 -14.739 1.00 45.94 368 ASN A CA 1
ATOM 2893 C C . ASN A 1 368 ? -5.720 24.736 -13.514 1.00 45.94 368 ASN A C 1
ATOM 2895 O O . ASN A 1 368 ? -6.663 24.055 -13.125 1.00 45.94 368 ASN A O 1
ATOM 2899 N N . PHE A 1 369 ? -4.534 24.726 -12.903 1.00 46.12 369 PHE A N 1
ATOM 2900 C CA . PHE A 1 369 ? -4.201 23.822 -11.797 1.00 46.12 369 PHE A CA 1
ATOM 2901 C C . PHE A 1 369 ? -3.778 24.630 -10.564 1.00 46.12 369 PHE A C 1
ATOM 2903 O O . PHE A 1 369 ? -2.696 25.219 -10.557 1.00 46.12 369 PHE A O 1
ATOM 2910 N N . LYS A 1 370 ? -4.626 24.692 -9.527 1.00 37.53 370 LYS A N 1
ATOM 2911 C CA . LYS A 1 370 ? -4.298 25.281 -8.214 1.00 37.53 370 LYS A CA 1
ATOM 2912 C C . LYS A 1 370 ? -5.036 24.535 -7.096 1.00 37.53 370 LYS A C 1
ATOM 2914 O O . LYS A 1 370 ? -6.245 24.369 -7.188 1.00 37.53 370 LYS A O 1
ATOM 2919 N N . GLY A 1 371 ? -4.307 24.149 -6.042 1.00 42.44 371 GLY A N 1
ATOM 2920 C CA . GLY A 1 371 ? -4.825 23.399 -4.886 1.00 42.44 371 GLY A CA 1
ATOM 2921 C C . GLY A 1 371 ? -5.016 21.912 -5.201 1.00 42.44 371 GLY A C 1
ATOM 2922 O O . GLY A 1 371 ? -5.882 21.548 -5.990 1.00 42.44 371 GLY A O 1
ATOM 2923 N N . PHE A 1 372 ? -4.180 21.041 -4.630 1.00 57.59 372 PHE A N 1
ATOM 2924 C CA . PHE A 1 372 ? -4.158 19.623 -4.991 1.00 57.59 372 PHE A CA 1
ATOM 2925 C C . PHE A 1 372 ? -5.249 18.836 -4.255 1.00 57.59 372 PHE A C 1
ATOM 2927 O O . PHE A 1 372 ? -5.048 18.332 -3.156 1.00 57.59 372 PHE A O 1
ATOM 2934 N N . ASN A 1 373 ? -6.418 18.748 -4.880 1.00 65.81 373 ASN A N 1
ATOM 2935 C CA . ASN A 1 373 ? -7.457 17.775 -4.566 1.00 65.81 373 ASN A CA 1
ATOM 2936 C C . ASN A 1 373 ? -7.716 16.984 -5.857 1.00 65.81 373 ASN A C 1
ATOM 2938 O O . ASN A 1 373 ? -8.077 17.624 -6.844 1.00 65.81 373 ASN A O 1
ATOM 2942 N N . PRO A 1 374 ? -7.578 15.643 -5.898 1.00 72.25 374 PRO A N 1
ATOM 2943 C CA . PRO A 1 374 ? -7.760 14.859 -7.127 1.00 72.25 374 PRO A CA 1
ATOM 2944 C C . PRO A 1 374 ? -9.117 15.069 -7.807 1.00 72.25 374 PRO A C 1
ATOM 2946 O O . PRO A 1 374 ? -9.246 14.854 -9.008 1.00 72.25 374 PRO A O 1
ATOM 2949 N N . LYS A 1 375 ? -10.122 15.562 -7.072 1.00 79.00 375 LYS A N 1
ATOM 2950 C CA . LYS A 1 375 ? -11.427 15.959 -7.610 1.00 79.00 375 LYS A CA 1
ATOM 2951 C C . LYS A 1 375 ? -11.321 17.030 -8.701 1.00 79.00 375 LYS A C 1
ATOM 2953 O O . LYS A 1 375 ? -12.181 17.079 -9.571 1.00 79.00 375 LYS A O 1
ATOM 2958 N N . CYS A 1 376 ? -10.272 17.861 -8.695 1.00 77.06 376 CYS A N 1
ATOM 2959 C CA . CYS A 1 376 ? -10.031 18.851 -9.750 1.00 77.06 376 CYS A CA 1
ATOM 2960 C C . CYS A 1 376 ? -9.636 18.230 -11.102 1.00 77.06 376 CYS A C 1
ATOM 2962 O O . CYS A 1 376 ? -9.613 18.941 -12.103 1.00 77.06 376 CYS A O 1
ATOM 2964 N N . LEU A 1 377 ? -9.344 16.924 -11.135 1.00 79.31 377 LEU A N 1
ATOM 2965 C CA . LEU A 1 377 ? -9.040 16.143 -12.337 1.00 79.31 377 LEU A CA 1
ATOM 2966 C C . LEU A 1 377 ? -10.237 15.299 -12.811 1.00 79.31 377 LEU A C 1
ATOM 2968 O O . LEU A 1 377 ? -10.070 14.444 -13.677 1.00 79.31 377 LEU A O 1
ATOM 2972 N N . LEU A 1 378 ? -11.431 15.505 -12.247 1.00 85.25 378 LEU A N 1
ATOM 2973 C CA . LEU A 1 378 ? -12.652 14.861 -12.728 1.00 85.25 378 LEU A CA 1
ATOM 2974 C C . LEU A 1 378 ? -13.339 15.733 -13.795 1.00 85.25 378 LEU A C 1
ATOM 2976 O O . LEU A 1 378 ? -13.390 16.956 -13.635 1.00 85.25 378 LEU A O 1
ATOM 2980 N N . PRO A 1 379 ? -13.901 15.130 -14.856 1.00 85.94 379 PRO A N 1
ATOM 2981 C CA . PRO A 1 379 ? -14.753 15.837 -15.806 1.00 85.94 379 PRO A CA 1
ATOM 2982 C C . PRO A 1 379 ? -16.092 16.251 -15.158 1.00 85.94 379 PRO A C 1
ATOM 2984 O O . PRO A 1 379 ? -16.470 15.715 -14.109 1.00 85.94 379 PRO A O 1
ATOM 2987 N N . PRO A 1 380 ? -16.851 17.173 -15.782 1.00 85.75 380 PRO A N 1
ATOM 2988 C CA . PRO A 1 380 ? -18.181 17.560 -15.310 1.00 85.75 380 PRO A CA 1
ATOM 2989 C C . PRO A 1 380 ? -19.174 16.389 -15.233 1.00 85.75 380 PRO A C 1
ATOM 2991 O O . PRO A 1 380 ? -19.964 16.321 -14.289 1.00 85.75 380 PRO A O 1
ATOM 2994 N N . SER A 1 381 ? -19.150 15.462 -16.201 1.00 91.25 381 SER A N 1
ATOM 2995 C CA . SER A 1 381 ? -19.984 14.259 -16.196 1.00 91.25 381 SER A CA 1
ATOM 2996 C C . SER A 1 381 ? -19.229 13.029 -15.703 1.00 91.25 381 SER A C 1
ATOM 2998 O O . SER A 1 381 ? -18.200 12.642 -16.243 1.00 91.25 381 SER A O 1
ATOM 3000 N N . LEU A 1 382 ? -19.820 12.323 -14.739 1.00 93.75 382 LEU A N 1
ATOM 3001 C CA . LEU A 1 382 ? -19.306 11.046 -14.234 1.00 93.75 382 LEU A CA 1
ATOM 3002 C C . LEU A 1 382 ? -19.953 9.827 -14.908 1.00 93.75 382 LEU A C 1
ATOM 3004 O O . LEU A 1 382 ? -19.996 8.748 -14.325 1.00 93.75 382 LEU A O 1
ATOM 3008 N N . ARG A 1 383 ? -20.496 9.981 -16.120 1.00 94.88 383 ARG A N 1
ATOM 3009 C CA . ARG A 1 383 ? -20.954 8.847 -16.937 1.00 94.88 383 ARG A CA 1
ATOM 3010 C C . ARG A 1 383 ? -19.786 7.910 -17.233 1.00 94.88 383 ARG A C 1
ATOM 3012 O O . ARG A 1 383 ? -18.709 8.384 -17.583 1.00 94.88 383 ARG A O 1
ATOM 3019 N N . PHE A 1 384 ? -20.000 6.600 -17.150 1.00 97.06 384 PHE A N 1
ATOM 3020 C CA . PHE A 1 384 ? -18.899 5.641 -17.222 1.00 97.06 384 PHE A CA 1
ATOM 3021 C C . PHE A 1 384 ? -19.247 4.343 -17.953 1.00 97.06 384 PHE A C 1
ATOM 3023 O O . PHE A 1 384 ? -20.408 3.928 -18.023 1.00 97.06 384 PHE A O 1
ATOM 3030 N N . TRP A 1 385 ? -18.202 3.677 -18.440 1.00 97.94 385 TRP A N 1
ATOM 3031 C CA . TRP A 1 385 ? -18.204 2.255 -18.765 1.00 97.94 385 TRP A CA 1
ATOM 3032 C C . TRP A 1 385 ? -17.563 1.448 -17.638 1.00 97.94 385 TRP A C 1
ATOM 3034 O O . TRP A 1 385 ? -16.668 1.933 -16.945 1.00 97.94 385 TRP A O 1
ATOM 3044 N N . THR A 1 386 ? -17.992 0.201 -17.453 1.00 97.69 386 THR A N 1
ATOM 3045 C CA . THR A 1 386 ? -17.406 -0.701 -16.459 1.00 97.69 386 THR A CA 1
ATOM 3046 C C . THR A 1 386 ? -17.292 -2.137 -16.950 1.00 97.69 386 THR A C 1
ATOM 3048 O O . THR A 1 386 ? -18.171 -2.643 -17.651 1.00 97.69 386 THR A O 1
ATOM 3051 N N . TYR A 1 387 ? -16.199 -2.798 -16.566 1.00 97.56 387 TYR A N 1
ATOM 3052 C CA . TYR A 1 387 ? -15.928 -4.199 -16.873 1.00 97.56 387 TYR A CA 1
ATOM 3053 C C . TYR A 1 387 ? -14.900 -4.798 -15.884 1.00 97.56 387 TYR A C 1
ATOM 3055 O O . TYR A 1 387 ? -14.099 -4.060 -15.299 1.00 97.56 387 TYR A O 1
ATOM 3063 N N . PRO A 1 388 ? -14.885 -6.130 -15.682 1.00 95.19 388 PRO A N 1
ATOM 3064 C CA . PRO A 1 388 ? -13.838 -6.802 -14.916 1.00 95.19 388 PRO A CA 1
ATOM 3065 C C . PRO A 1 388 ? -12.546 -6.928 -15.739 1.00 95.19 388 PRO A C 1
ATOM 3067 O O . PRO A 1 388 ? -12.534 -7.475 -16.848 1.00 95.19 388 PRO A O 1
ATOM 3070 N N . GLY A 1 389 ? -11.438 -6.452 -15.181 1.00 93.69 389 GLY A N 1
ATOM 3071 C CA . GLY A 1 389 ? -10.141 -6.393 -15.848 1.00 93.69 389 GLY A CA 1
ATOM 3072 C C . GLY A 1 389 ? -8.964 -6.773 -14.954 1.00 93.69 389 GLY A C 1
ATOM 3073 O O . GLY A 1 389 ? -9.130 -7.474 -13.947 1.00 93.69 389 GLY A O 1
ATOM 3074 N N . SER A 1 390 ? -7.782 -6.293 -15.335 1.00 89.00 390 SER A N 1
ATOM 3075 C CA . SER A 1 390 ? -6.520 -6.478 -14.618 1.00 89.00 390 SER A CA 1
ATOM 3076 C C . SER A 1 390 ? -5.811 -5.150 -14.361 1.00 89.00 390 SER A C 1
ATOM 3078 O O . SER A 1 390 ? -6.212 -4.110 -14.887 1.00 89.00 390 SER A O 1
ATOM 3080 N N . LEU A 1 391 ? -4.714 -5.199 -13.603 1.00 80.31 391 LEU A N 1
ATOM 3081 C CA . LEU A 1 391 ? -3.666 -4.180 -13.690 1.00 80.31 391 LEU A CA 1
ATOM 3082 C C . LEU A 1 391 ? -3.070 -4.167 -15.107 1.00 80.31 391 LEU A C 1
ATOM 3084 O O . LEU A 1 391 ? -2.978 -5.218 -15.752 1.00 80.31 391 LEU A O 1
ATOM 3088 N N . THR A 1 392 ? -2.653 -2.998 -15.584 1.00 89.62 392 THR A N 1
ATOM 3089 C CA . THR A 1 392 ? -2.031 -2.817 -16.909 1.00 89.62 392 THR A CA 1
ATOM 3090 C C . THR A 1 392 ? -0.509 -2.882 -16.873 1.00 89.62 392 THR A C 1
ATOM 3092 O O . THR A 1 392 ? 0.128 -2.908 -17.919 1.00 89.62 392 THR A O 1
ATOM 3095 N N . THR A 1 393 ? 0.076 -3.004 -15.683 1.00 80.38 393 THR A N 1
ATOM 3096 C CA . THR A 1 393 ? 1.504 -3.236 -15.463 1.00 80.38 393 THR A CA 1
ATOM 3097 C C . THR A 1 393 ? 1.730 -4.525 -14.667 1.00 80.38 393 THR A C 1
ATOM 3099 O O . THR A 1 393 ? 0.854 -4.953 -13.901 1.00 80.38 393 THR A O 1
ATOM 3102 N N . PRO A 1 394 ? 2.880 -5.201 -14.843 1.00 78.88 394 PRO A N 1
ATOM 3103 C CA . PRO A 1 394 ? 3.283 -6.321 -13.999 1.00 78.88 394 PRO A CA 1
ATOM 3104 C C . PRO A 1 394 ? 3.093 -6.050 -12.500 1.00 78.88 394 PRO A C 1
ATOM 3106 O O . PRO A 1 394 ? 3.493 -4.991 -12.019 1.00 78.88 394 PRO A O 1
ATOM 3109 N N . PRO A 1 395 ? 2.478 -6.987 -11.746 1.00 83.62 395 PRO A N 1
ATOM 3110 C CA . PRO A 1 395 ? 2.266 -8.400 -12.093 1.00 83.62 395 PRO A CA 1
ATOM 3111 C C . PRO A 1 395 ? 0.975 -8.742 -12.870 1.00 83.62 395 PRO A C 1
ATOM 3113 O O . PRO A 1 395 ? 0.694 -9.925 -13.050 1.00 83.62 395 PRO A O 1
ATOM 3116 N N . LEU A 1 396 ? 0.215 -7.753 -13.365 1.00 80.81 396 LEU A N 1
ATOM 3117 C CA . LEU A 1 396 ? -0.956 -7.953 -14.246 1.00 80.81 396 LEU A CA 1
ATOM 3118 C C . LEU A 1 396 ? -2.105 -8.754 -13.606 1.00 80.81 396 LEU A C 1
ATOM 3120 O O . LEU A 1 396 ? -2.816 -9.504 -14.282 1.00 80.81 396 LEU A O 1
ATOM 3124 N N . LEU A 1 397 ? -2.283 -8.596 -12.292 1.00 72.62 397 LEU A N 1
ATOM 3125 C CA . LEU A 1 397 ? -3.305 -9.306 -11.522 1.00 72.62 397 LEU A CA 1
ATOM 3126 C C . LEU A 1 397 ? -4.712 -8.947 -12.002 1.00 72.62 397 LEU A C 1
ATOM 3128 O O . LEU A 1 397 ? -5.043 -7.780 -12.209 1.00 72.62 397 LEU A O 1
ATOM 3132 N N . GLU A 1 398 ? -5.540 -9.974 -12.156 1.00 87.12 398 GLU A N 1
ATOM 3133 C CA . GLU A 1 398 ? -6.920 -9.914 -12.642 1.00 87.12 398 GLU A CA 1
ATOM 3134 C C . GLU A 1 398 ? -7.911 -9.566 -11.517 1.00 87.12 398 GLU A C 1
ATOM 3136 O O . GLU A 1 398 ? -8.877 -10.283 -11.259 1.00 87.12 398 GLU A O 1
ATOM 3141 N N . SER A 1 399 ? -7.635 -8.462 -10.824 1.00 84.12 399 SER A N 1
ATOM 3142 C CA . SER A 1 399 ? -8.285 -8.035 -9.575 1.00 84.12 399 SER A CA 1
ATOM 3143 C C . SER A 1 399 ? -8.988 -6.679 -9.661 1.00 84.12 399 SER A C 1
ATOM 3145 O O . SER A 1 399 ? -9.432 -6.136 -8.650 1.00 84.12 399 SER A O 1
ATOM 3147 N N . VAL A 1 400 ? -9.082 -6.110 -10.867 1.00 87.62 400 VAL A N 1
ATOM 3148 C CA . VAL A 1 400 ? -9.571 -4.741 -11.070 1.00 87.62 400 VAL A CA 1
ATOM 3149 C C . VAL A 1 400 ? -11.008 -4.735 -11.576 1.00 87.62 400 VAL A C 1
ATOM 3151 O O . VAL A 1 400 ? -11.3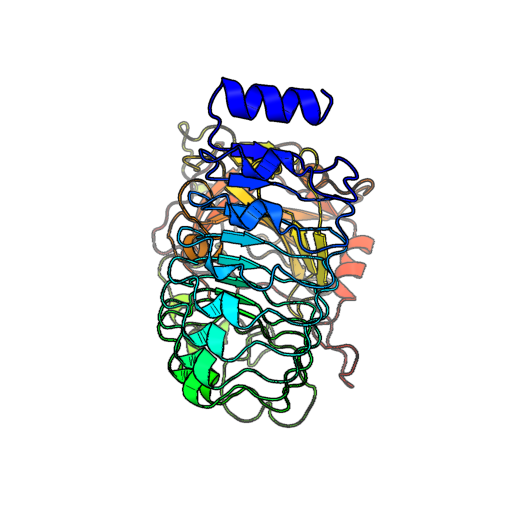12 -5.352 -12.600 1.00 87.62 400 VAL A O 1
ATOM 3154 N N . THR A 1 401 ? -11.872 -3.976 -10.903 1.00 96.38 401 THR A N 1
ATOM 3155 C CA . THR A 1 401 ? -13.125 -3.469 -11.480 1.00 96.38 401 THR A CA 1
ATOM 3156 C C . THR A 1 401 ? -12.855 -2.104 -12.103 1.00 96.38 401 THR A C 1
ATOM 3158 O O . THR A 1 401 ? -12.577 -1.137 -11.393 1.00 96.38 401 THR A O 1
ATOM 3161 N N . TRP A 1 402 ? -12.903 -2.024 -13.433 1.00 97.62 402 TRP A N 1
ATOM 3162 C CA . TRP A 1 402 ? -12.664 -0.773 -14.151 1.00 97.62 402 TRP A CA 1
ATOM 3163 C C . TRP A 1 402 ? -13.912 0.102 -14.164 1.00 97.62 402 TRP A C 1
ATOM 3165 O O . TRP A 1 402 ? -15.020 -0.390 -14.392 1.00 97.62 402 TRP A O 1
ATOM 3175 N N . ILE A 1 403 ? -13.714 1.402 -13.959 1.00 97.31 403 ILE A N 1
ATOM 3176 C CA . ILE A 1 403 ? -14.699 2.464 -14.164 1.00 97.31 403 ILE A CA 1
ATOM 3177 C C . ILE A 1 403 ? -14.016 3.502 -15.058 1.00 97.31 403 ILE A C 1
ATOM 3179 O O . ILE A 1 403 ? -13.154 4.240 -14.595 1.00 97.31 403 ILE A O 1
ATOM 3183 N N . VAL A 1 404 ? -14.351 3.527 -16.347 1.00 96.50 404 VAL A N 1
ATOM 3184 C CA . VAL A 1 404 ? -13.736 4.435 -17.330 1.00 96.50 404 VAL A CA 1
ATOM 3185 C C . VAL A 1 404 ? -14.728 5.541 -17.655 1.00 96.50 404 VAL A C 1
ATOM 3187 O O . VAL A 1 404 ? -15.826 5.251 -18.136 1.00 96.50 404 VAL A O 1
ATOM 3190 N N . LEU A 1 405 ? -14.372 6.794 -17.366 1.00 93.94 405 LEU A N 1
ATOM 3191 C CA . LEU A 1 405 ? -15.256 7.934 -17.610 1.00 93.94 405 LEU A CA 1
ATOM 3192 C C . LEU A 1 405 ? -15.401 8.203 -19.111 1.00 93.94 405 LEU A C 1
ATOM 3194 O O . LEU A 1 405 ? -14.433 8.163 -19.866 1.00 93.94 405 LEU A O 1
ATOM 3198 N N . ALA A 1 406 ? -16.636 8.472 -19.535 1.00 91.88 406 ALA A N 1
ATOM 3199 C CA . ALA A 1 406 ? -16.966 8.715 -20.935 1.00 91.88 406 ALA A CA 1
ATOM 3200 C C . ALA A 1 406 ? -16.550 10.110 -21.413 1.00 91.88 406 ALA A C 1
ATOM 3202 O O . ALA A 1 406 ? -16.292 10.298 -22.600 1.00 91.88 406 ALA A O 1
ATOM 3203 N N . GLU A 1 407 ? -16.506 11.079 -20.498 1.00 91.44 407 GLU A N 1
ATOM 3204 C CA . GLU A 1 407 ? -16.055 12.438 -20.777 1.00 91.44 407 GLU A CA 1
ATOM 3205 C C . GLU A 1 407 ? -14.567 12.577 -20.399 1.00 91.44 407 GLU A C 1
ATOM 3207 O O . GLU A 1 407 ? -14.193 12.230 -19.275 1.00 91.44 407 GLU A O 1
ATOM 3212 N N . PRO A 1 408 ? -13.701 13.044 -21.314 1.00 86.44 408 PRO A N 1
ATOM 3213 C CA . PRO A 1 408 ? -12.302 13.319 -21.011 1.00 86.44 408 PRO A CA 1
ATOM 3214 C C . PRO A 1 408 ? -12.141 14.644 -20.249 1.00 86.44 408 PRO A C 1
ATOM 3216 O O . PRO A 1 408 ? -13.039 15.484 -20.213 1.00 86.44 408 PRO A O 1
ATOM 3219 N N . ILE A 1 409 ? -10.956 14.867 -19.684 1.00 82.50 409 ILE A N 1
ATOM 3220 C CA . ILE A 1 409 ? -10.521 16.192 -19.218 1.00 82.50 409 ILE A CA 1
ATOM 3221 C C . ILE A 1 409 ? -9.564 16.834 -20.225 1.00 82.50 409 ILE A C 1
ATOM 3223 O O . ILE A 1 409 ? -8.883 16.145 -20.984 1.00 82.50 409 ILE A O 1
ATOM 3227 N N . THR A 1 410 ? -9.467 18.162 -20.215 1.00 78.56 410 THR A N 1
ATOM 3228 C CA . THR A 1 410 ? -8.575 18.896 -21.123 1.00 78.56 410 THR A CA 1
ATOM 3229 C C . THR A 1 410 ? -7.193 19.135 -20.508 1.00 78.56 410 THR A C 1
ATOM 3231 O O . THR A 1 410 ? -7.092 19.517 -19.343 1.00 78.56 410 THR A O 1
ATOM 3234 N N . VAL A 1 411 ? -6.119 18.972 -21.283 1.00 72.50 411 VAL A N 1
ATOM 3235 C CA . VAL A 1 411 ? -4.732 19.275 -20.899 1.00 72.50 411 VAL A CA 1
ATOM 3236 C C . VAL A 1 411 ? -3.998 20.016 -22.021 1.00 72.50 411 VAL A C 1
ATOM 3238 O O . VAL A 1 411 ? -4.163 19.733 -23.208 1.00 72.50 411 VAL A O 1
ATOM 3241 N N . SER A 1 412 ? -3.157 20.993 -21.673 1.00 71.75 412 SER A N 1
ATOM 3242 C CA . SER A 1 412 ? -2.390 21.741 -22.677 1.00 71.75 412 SER A CA 1
ATOM 3243 C C . SER A 1 412 ? -1.153 20.980 -23.167 1.00 71.75 412 SER A C 1
ATOM 3245 O O . SER A 1 412 ? -0.501 20.260 -22.409 1.00 71.75 412 SER A O 1
ATOM 3247 N N . GLU A 1 413 ? -0.740 21.250 -24.408 1.00 72.56 413 GLU A N 1
ATOM 3248 C CA . GLU A 1 413 ? 0.521 20.754 -24.988 1.00 72.56 413 GLU A CA 1
ATOM 3249 C C . GLU A 1 413 ? 1.727 21.053 -24.078 1.00 72.56 413 GLU A C 1
ATOM 3251 O O . GLU A 1 413 ? 2.606 20.218 -23.884 1.00 72.56 413 GLU A O 1
ATOM 3256 N N . LYS A 1 414 ? 1.747 22.240 -23.452 1.00 70.00 414 LYS A N 1
ATOM 3257 C CA . LYS A 1 414 ? 2.812 22.653 -22.525 1.00 70.00 414 LYS A CA 1
ATOM 3258 C C . LYS A 1 414 ? 2.849 21.792 -21.263 1.00 70.00 414 LYS A C 1
ATOM 3260 O O . LYS A 1 414 ? 3.936 21.505 -20.771 1.00 70.00 414 LYS A O 1
ATOM 3265 N N . GLN A 1 415 ? 1.689 21.396 -20.737 1.00 68.94 415 GLN A N 1
ATOM 3266 C CA . GLN A 1 415 ? 1.599 20.482 -19.596 1.00 68.94 415 GLN A CA 1
ATOM 3267 C C . GLN A 1 415 ? 2.061 19.078 -20.000 1.00 68.94 415 GLN A C 1
ATOM 3269 O O . GLN A 1 415 ? 2.912 18.511 -19.322 1.00 68.94 415 GLN A O 1
ATOM 3274 N N . MET A 1 416 ? 1.612 18.560 -21.146 1.00 74.12 416 MET A N 1
ATOM 3275 C CA . MET A 1 416 ? 2.055 17.249 -21.642 1.00 74.12 416 MET A CA 1
ATOM 3276 C C . MET A 1 416 ? 3.551 17.199 -21.955 1.00 74.12 416 MET A C 1
ATOM 3278 O O . MET A 1 416 ? 4.215 16.204 -21.670 1.00 74.12 416 MET A O 1
ATOM 3282 N N . ALA A 1 417 ? 4.124 18.295 -22.456 1.00 69.88 417 ALA A N 1
ATOM 3283 C CA . ALA A 1 417 ? 5.563 18.408 -22.645 1.00 69.88 417 ALA A CA 1
ATOM 3284 C C . ALA A 1 417 ? 6.341 18.226 -21.330 1.00 69.88 417 ALA A C 1
ATOM 3286 O O . ALA A 1 417 ? 7.438 17.679 -21.364 1.00 69.88 417 ALA A O 1
ATOM 3287 N N . LYS A 1 418 ? 5.786 18.618 -20.171 1.00 74.44 418 LYS A N 1
ATOM 3288 C CA . LYS A 1 418 ? 6.425 18.383 -18.864 1.00 74.44 418 LYS A CA 1
ATOM 3289 C C . LYS A 1 418 ? 6.446 16.907 -18.477 1.00 74.44 418 LYS A C 1
ATOM 3291 O O . LYS A 1 418 ? 7.468 16.461 -17.970 1.00 74.44 418 LYS A O 1
ATOM 3296 N N . PHE A 1 419 ? 5.391 16.146 -18.770 1.00 66.56 419 PHE A N 1
ATOM 3297 C CA . PHE A 1 419 ? 5.393 14.689 -18.570 1.00 66.56 419 PHE A CA 1
ATOM 3298 C C . PHE A 1 419 ? 6.457 14.009 -19.440 1.00 66.56 419 PHE A C 1
ATOM 3300 O O . PHE A 1 419 ? 7.270 13.239 -18.941 1.00 66.56 419 PHE A O 1
ATOM 3307 N N . ARG A 1 420 ? 6.547 14.391 -20.718 1.00 75.62 420 ARG A N 1
ATOM 3308 C CA . ARG A 1 420 ? 7.539 13.853 -21.672 1.00 75.62 420 ARG A CA 1
ATOM 3309 C C . ARG A 1 420 ? 8.994 14.258 -21.371 1.00 75.62 420 ARG A C 1
ATOM 3311 O O . ARG A 1 420 ? 9.920 13.741 -21.989 1.00 75.62 420 ARG A O 1
ATOM 3318 N N . MET A 1 421 ? 9.222 15.200 -20.449 1.00 73.12 421 MET A N 1
ATOM 3319 C CA . MET A 1 421 ? 10.566 15.556 -19.967 1.00 73.12 421 MET A CA 1
ATOM 3320 C C . MET A 1 421 ? 11.076 14.621 -18.866 1.00 73.12 421 MET A C 1
ATOM 3322 O O . MET A 1 421 ? 12.264 14.671 -18.545 1.00 73.12 421 MET A O 1
ATOM 3326 N N . LEU A 1 422 ? 10.203 13.805 -18.272 1.00 69.88 422 LEU A N 1
ATOM 3327 C CA . LEU A 1 422 ? 10.593 12.840 -17.251 1.00 69.88 422 LEU A CA 1
ATOM 3328 C C . LEU A 1 422 ? 11.477 11.752 -17.855 1.00 69.88 422 LEU A C 1
ATOM 3330 O O . LEU A 1 422 ? 11.483 11.538 -19.067 1.00 69.88 422 LEU A O 1
ATOM 3334 N N . LEU A 1 423 ? 12.235 11.068 -17.006 1.00 63.06 423 LEU A N 1
ATOM 3335 C CA . LEU A 1 423 ? 13.181 10.041 -17.422 1.00 63.06 423 LEU A CA 1
ATOM 3336 C C . LEU A 1 423 ? 12.756 8.679 -16.869 1.00 63.06 423 LEU A C 1
ATOM 3338 O O . LEU A 1 423 ? 12.352 8.586 -15.710 1.00 63.06 423 LEU A O 1
ATOM 3342 N N . PHE A 1 424 ? 12.852 7.639 -17.702 1.00 59.59 424 PHE A N 1
ATOM 3343 C CA . PHE A 1 424 ? 12.867 6.245 -17.243 1.00 59.59 424 PHE A CA 1
ATOM 3344 C C . PHE A 1 424 ? 14.173 5.939 -16.500 1.00 59.59 424 PHE A C 1
ATOM 3346 O O . PHE A 1 424 ? 14.179 5.150 -15.562 1.00 59.59 424 PHE A O 1
ATOM 3353 N N . SER A 1 425 ? 15.266 6.559 -16.951 1.00 59.75 425 SER A N 1
ATOM 3354 C CA . SER A 1 425 ? 16.617 6.377 -16.430 1.00 59.75 425 SER A CA 1
ATOM 3355 C C . SER A 1 425 ? 16.824 7.128 -15.114 1.00 59.75 425 SER A C 1
ATOM 3357 O O . SER A 1 425 ? 16.323 8.246 -14.953 1.00 59.75 425 SER A O 1
ATOM 3359 N N . ALA A 1 426 ? 17.615 6.552 -14.210 1.00 53.12 426 ALA A N 1
ATOM 3360 C CA . ALA A 1 426 ? 18.061 7.239 -12.999 1.00 53.12 426 ALA A CA 1
ATOM 3361 C C . ALA A 1 426 ? 18.975 8.444 -13.323 1.00 53.12 426 ALA A C 1
ATOM 3363 O O . ALA A 1 426 ? 19.505 8.554 -14.429 1.00 53.12 426 ALA A O 1
ATOM 3364 N N . GLU A 1 427 ? 19.177 9.356 -12.362 1.00 45.28 427 GLU A N 1
ATOM 3365 C CA . GLU A 1 427 ? 20.024 10.556 -12.541 1.00 45.28 427 GLU A CA 1
ATOM 3366 C C . GLU A 1 427 ? 21.480 10.238 -12.917 1.00 45.28 427 GLU A C 1
ATOM 3368 O O . GLU A 1 427 ? 22.129 11.044 -13.583 1.00 45.28 427 GLU A O 1
ATOM 3373 N N . GLU A 1 428 ? 21.960 9.064 -12.509 1.00 43.81 428 GLU A N 1
ATOM 3374 C CA . GLU A 1 428 ? 23.338 8.592 -12.669 1.00 43.81 428 GLU A CA 1
ATOM 3375 C C . GLU A 1 428 ? 23.577 7.850 -13.995 1.00 43.81 428 GLU A C 1
ATOM 3377 O O . GLU A 1 428 ? 24.722 7.574 -14.339 1.00 43.81 428 GLU A O 1
ATOM 3382 N N . GLU A 1 429 ? 22.525 7.522 -14.757 1.00 49.75 429 GLU A N 1
ATOM 3383 C CA . GLU A 1 429 ? 22.674 6.837 -16.044 1.00 49.75 429 GLU A CA 1
ATOM 3384 C C . GLU A 1 429 ? 23.199 7.799 -17.119 1.00 49.75 429 GLU A C 1
ATOM 3386 O O . GLU A 1 429 ? 22.581 8.821 -17.438 1.00 49.75 429 GLU A O 1
ATOM 3391 N N . GLU A 1 430 ? 24.329 7.426 -17.727 1.00 52.28 430 GLU A N 1
ATOM 3392 C CA . GLU A 1 430 ? 25.017 8.215 -18.756 1.00 52.28 430 GLU A CA 1
ATOM 3393 C C . GLU A 1 430 ? 24.120 8.460 -19.984 1.00 52.28 430 GLU A C 1
ATOM 3395 O O . GLU A 1 430 ? 24.134 9.535 -20.593 1.00 52.28 430 GLU A O 1
ATOM 3400 N N . GLN A 1 431 ? 23.251 7.492 -20.300 1.00 62.34 431 GLN A N 1
ATOM 3401 C CA . GLN A 1 431 ? 22.260 7.601 -21.362 1.00 62.34 431 GLN A CA 1
ATOM 3402 C C . GLN A 1 431 ? 20.867 7.901 -20.800 1.00 62.34 431 GLN A C 1
ATOM 3404 O O . GLN A 1 431 ? 20.115 7.018 -20.393 1.00 62.34 431 GLN A O 1
ATOM 3409 N N . ARG A 1 432 ? 20.483 9.178 -20.848 1.00 70.62 432 ARG A N 1
ATOM 3410 C CA . ARG A 1 432 ? 19.158 9.624 -20.406 1.00 70.62 432 ARG A CA 1
ATOM 3411 C C . ARG A 1 432 ? 18.063 9.131 -21.347 1.00 70.62 432 ARG A C 1
ATOM 3413 O O . ARG A 1 432 ? 17.983 9.576 -22.495 1.00 70.62 432 ARG A O 1
ATOM 3420 N N . LYS A 1 433 ? 17.169 8.276 -20.847 1.00 74.81 433 LYS A N 1
ATOM 3421 C CA . LYS A 1 433 ? 16.001 7.797 -21.599 1.00 74.81 433 LYS A CA 1
ATOM 3422 C C . LYS A 1 433 ? 14.747 8.529 -21.143 1.00 74.81 433 LYS A C 1
ATOM 3424 O O . LYS A 1 433 ? 14.338 8.402 -19.991 1.00 74.81 433 LYS A O 1
ATOM 3429 N N . ARG A 1 434 ? 14.118 9.273 -22.056 1.00 77.81 434 ARG A N 1
ATOM 3430 C CA . ARG A 1 434 ? 12.841 9.946 -21.781 1.00 77.81 434 ARG A CA 1
ATOM 3431 C C . ARG A 1 434 ? 11.745 8.930 -21.492 1.00 77.81 434 ARG A C 1
ATOM 3433 O O . ARG A 1 434 ? 11.664 7.897 -22.153 1.00 77.81 434 ARG A O 1
ATOM 3440 N N . MET A 1 435 ? 10.917 9.246 -20.507 1.00 76.31 435 MET A N 1
ATOM 3441 C CA . MET A 1 435 ? 9.704 8.518 -20.186 1.00 76.31 435 MET A CA 1
ATOM 3442 C C . MET A 1 435 ? 8.645 8.900 -21.214 1.00 76.31 435 MET A C 1
ATOM 3444 O O . MET A 1 435 ? 7.984 9.929 -21.104 1.00 76.31 435 MET A O 1
ATOM 3448 N N . GLU A 1 436 ? 8.549 8.091 -22.259 1.00 79.81 436 GLU A N 1
ATOM 3449 C CA . GLU A 1 436 ? 7.587 8.219 -23.347 1.00 79.81 436 GLU A CA 1
ATOM 3450 C C . GLU A 1 436 ? 7.011 6.833 -23.647 1.00 79.81 436 GLU A C 1
ATOM 3452 O O . GLU A 1 436 ? 7.708 5.827 -23.497 1.00 79.81 436 GLU A O 1
ATOM 3457 N N . ASN A 1 437 ? 5.752 6.786 -24.089 1.00 82.12 437 ASN A N 1
ATOM 3458 C CA . ASN A 1 437 ? 5.051 5.553 -24.456 1.00 82.12 437 ASN A CA 1
ATOM 3459 C C . ASN A 1 437 ? 4.989 4.527 -23.315 1.00 82.12 437 ASN A C 1
ATOM 3461 O O . ASN A 1 437 ? 5.177 3.330 -23.528 1.00 82.12 437 ASN A O 1
ATOM 3465 N N . ASN A 1 438 ? 4.722 4.984 -22.091 1.00 84.38 438 ASN A N 1
ATOM 3466 C CA . ASN A 1 438 ? 4.590 4.116 -20.922 1.00 84.38 438 ASN A CA 1
ATOM 3467 C C . ASN A 1 438 ? 3.193 3.474 -20.828 1.00 84.38 438 ASN A C 1
ATOM 3469 O O . ASN A 1 438 ? 2.621 3.408 -19.745 1.00 84.38 438 ASN A O 1
ATOM 3473 N N . PHE A 1 439 ? 2.643 3.016 -21.955 1.00 83.69 439 PHE A N 1
ATOM 3474 C CA . PHE A 1 439 ? 1.318 2.403 -22.054 1.00 83.69 439 PHE A CA 1
ATOM 3475 C C . PHE A 1 439 ? 1.388 0.974 -22.600 1.00 83.69 439 PHE A C 1
ATOM 3477 O O . PHE A 1 439 ? 2.248 0.618 -23.412 1.00 83.69 439 PHE A O 1
ATOM 3484 N N . ARG A 1 440 ? 0.448 0.138 -22.166 1.00 94.94 440 ARG A N 1
ATOM 3485 C CA . ARG A 1 440 ? 0.220 -1.213 -22.667 1.00 94.94 440 ARG A CA 1
ATOM 3486 C C . ARG A 1 440 ? -0.805 -1.184 -23.813 1.00 94.94 440 ARG A C 1
ATOM 3488 O O . ARG A 1 440 ? -1.836 -0.531 -23.685 1.00 94.94 440 ARG A O 1
ATOM 3495 N N . PRO A 1 441 ? -0.597 -1.930 -24.913 1.00 91.75 441 PRO A N 1
ATOM 3496 C CA . PRO A 1 441 ? -1.606 -2.065 -25.965 1.00 91.75 441 PRO A CA 1
ATOM 3497 C C . PRO A 1 441 ? -2.921 -2.704 -25.470 1.00 91.75 441 PRO A C 1
ATOM 3499 O O . PRO A 1 441 ? -2.875 -3.529 -24.547 1.00 91.75 441 PRO A O 1
ATOM 3502 N N . PRO A 1 442 ? -4.071 -2.433 -26.125 1.00 95.25 442 PRO A N 1
ATOM 3503 C CA . PRO A 1 442 ? -5.333 -3.127 -25.864 1.00 95.25 442 PRO A CA 1
ATOM 3504 C C . PRO A 1 442 ? -5.217 -4.654 -25.926 1.00 95.25 442 PRO A C 1
ATOM 3506 O O . PRO A 1 442 ? -4.584 -5.217 -26.819 1.00 95.25 442 PRO A O 1
ATOM 3509 N N . GLN A 1 443 ? -5.850 -5.326 -24.967 1.00 97.56 443 GLN A N 1
ATOM 3510 C CA . GLN A 1 443 ? -5.862 -6.777 -24.817 1.00 97.56 443 GLN A CA 1
ATOM 3511 C C . GLN A 1 443 ? -7.204 -7.371 -25.280 1.00 97.56 443 GLN A C 1
ATOM 3513 O O . GLN A 1 443 ? -8.225 -6.677 -25.278 1.00 97.56 443 GLN A O 1
ATOM 3518 N N . PRO A 1 444 ? -7.249 -8.664 -25.656 1.00 95.25 444 PRO A N 1
ATOM 3519 C CA . PRO A 1 444 ? -8.479 -9.294 -26.130 1.00 95.25 444 PRO A CA 1
ATOM 3520 C C . PRO A 1 444 ? -9.624 -9.263 -25.102 1.00 95.25 444 PRO A C 1
ATOM 3522 O O . PRO A 1 444 ? -9.441 -9.594 -23.928 1.00 95.25 444 PRO A O 1
ATOM 3525 N N . LEU A 1 445 ? -10.842 -8.945 -25.555 1.00 91.75 445 LEU A N 1
ATOM 3526 C CA . LEU A 1 445 ? -12.024 -8.847 -24.688 1.00 91.75 445 LEU A CA 1
ATOM 3527 C C . LEU A 1 445 ? -12.466 -10.206 -24.106 1.00 91.75 445 LEU A C 1
ATOM 3529 O O . LEU A 1 445 ? -12.972 -10.250 -22.987 1.00 91.75 445 LEU A O 1
ATOM 3533 N N . LYS A 1 446 ? -12.234 -11.315 -24.827 1.00 93.25 446 LYS A N 1
ATOM 3534 C CA . LYS A 1 446 ? -12.500 -12.708 -24.394 1.00 93.25 446 LYS A CA 1
ATOM 3535 C C . LYS A 1 446 ? -13.910 -12.933 -23.814 1.00 93.25 446 LYS A C 1
ATOM 3537 O O . LYS A 1 446 ? -14.074 -13.588 -22.791 1.00 93.25 446 LYS A O 1
ATOM 3542 N N . GLY A 1 447 ? -14.931 -12.383 -24.472 1.00 90.50 447 GLY A N 1
ATOM 3543 C CA . GLY A 1 447 ? -16.336 -12.589 -24.097 1.00 90.50 447 GLY A CA 1
ATOM 3544 C C . GLY A 1 447 ? -16.803 -11.816 -22.859 1.00 90.50 447 GLY A C 1
ATOM 3545 O O . GLY A 1 447 ? -17.935 -12.007 -22.423 1.00 90.50 447 GLY A O 1
ATOM 3546 N N . ARG A 1 448 ? -15.971 -10.934 -22.290 1.00 96.00 448 ARG A N 1
ATOM 3547 C CA . ARG A 1 448 ? -16.404 -10.009 -21.236 1.00 96.00 448 ARG A CA 1
ATOM 3548 C C . ARG A 1 448 ? -17.397 -8.994 -21.795 1.00 96.00 448 ARG A C 1
ATOM 3550 O O . ARG A 1 448 ? -17.202 -8.468 -22.885 1.00 96.00 448 ARG A O 1
ATOM 3557 N N . THR A 1 449 ? -18.412 -8.665 -21.006 1.00 95.25 449 THR A N 1
ATOM 3558 C CA . THR A 1 449 ? -19.364 -7.598 -21.327 1.00 95.25 449 THR A CA 1
ATOM 3559 C C . THR A 1 449 ? -18.901 -6.279 -20.721 1.00 95.25 449 THR A C 1
ATOM 3561 O O . THR A 1 449 ? -18.672 -6.193 -19.513 1.00 95.25 449 THR A O 1
ATOM 3564 N N . VAL A 1 450 ? -18.814 -5.241 -21.550 1.00 97.25 450 VAL A N 1
ATOM 3565 C CA . VAL A 1 450 ? -18.682 -3.858 -21.083 1.00 97.25 450 VAL A CA 1
ATOM 3566 C C . VAL A 1 450 ? -20.081 -3.311 -20.826 1.00 97.25 450 VAL A C 1
ATOM 3568 O O . VAL A 1 450 ? -20.948 -3.382 -21.696 1.00 97.25 450 VAL A O 1
ATOM 3571 N N . ARG A 1 451 ? -20.315 -2.778 -19.627 1.00 97.62 451 ARG A N 1
ATOM 3572 C CA . ARG A 1 451 ? -21.584 -2.134 -19.266 1.00 97.62 451 ARG A CA 1
ATOM 3573 C C . ARG A 1 451 ? -21.435 -0.622 -19.293 1.00 97.62 451 ARG A C 1
ATOM 3575 O O . ARG A 1 451 ? -20.376 -0.122 -18.927 1.00 97.62 451 ARG A O 1
ATOM 3582 N N . ALA A 1 452 ? -22.486 0.094 -19.673 1.00 95.94 452 ALA A N 1
ATOM 3583 C CA . ALA A 1 452 ? -22.524 1.555 -19.676 1.00 95.94 452 ALA A CA 1
ATOM 3584 C C . ALA A 1 452 ? -23.550 2.082 -18.665 1.00 95.94 452 ALA A C 1
ATOM 3586 O O . ALA A 1 452 ? -24.648 1.538 -18.536 1.00 95.94 452 ALA A O 1
ATOM 3587 N N . SER A 1 453 ? -23.213 3.179 -17.983 1.00 95.81 453 SER A N 1
ATOM 3588 C CA . SER A 1 453 ? -24.132 3.903 -17.090 1.00 95.81 453 SER A CA 1
ATOM 3589 C C . SER A 1 453 ? -25.076 4.855 -17.844 1.00 95.81 453 SER A C 1
ATOM 3591 O O . SER A 1 453 ? -25.816 5.624 -17.232 1.00 95.81 453 SER A O 1
ATOM 3593 N N . PHE A 1 454 ? -25.002 4.870 -19.172 1.00 93.38 454 PHE A N 1
ATOM 3594 C CA . PHE A 1 454 ? -25.707 5.779 -20.069 1.00 93.38 454 PHE A CA 1
ATOM 3595 C C . PHE A 1 454 ? -26.077 5.055 -21.365 1.00 93.38 454 PHE A C 1
ATOM 3597 O O . PHE A 1 454 ? -25.554 3.975 -21.639 1.00 93.38 454 PHE A O 1
ATOM 3604 N N . LYS A 1 455 ? -27.001 5.653 -22.118 1.00 85.81 455 LYS A N 1
ATOM 3605 C CA . LYS A 1 455 ? -27.418 5.178 -23.439 1.00 85.81 455 LYS A CA 1
ATOM 3606 C C . LYS A 1 455 ? -26.607 5.823 -24.547 1.00 85.81 455 LYS A C 1
ATOM 3608 O O . LYS A 1 455 ? -26.213 7.000 -24.358 1.00 85.81 455 LYS A O 1
#

Radius of gyration: 24.7 Å; chains: 1; bounding box: 58×45×70 Å

pLDDT: mean 83.29, std 16.66, range [25.38, 98.69]

Organism: Bagarius yarrelli (NCBI:txid175774)

=== Feature glossary ===
Key to the feature types in this record:

— What the protein is —

Primary structure: the covalent order of the twenty standard amino acids along the backbone. Two proteins with the same sequence will (almost always) fold to the same structure; two with 30% identity often share a fold but not the details.

Database cross-references. InterPro integrates a dozen domain/family signature databases into unified entries with residue-range hits. GO terms attach function/process/location labels with evidence codes. CATH codes position the fold in a four-level structural taxonomy. Organism is the NCBI-taxonomy species name.

— Where its atoms are —

The mmCIF block holds the 3D Cartesian coordinates of each backbone atom (N, Cα, C, O) in ångströms. mmCIF is the PDB's canonical archive format — a tagged-loop text representation of the atomic model.

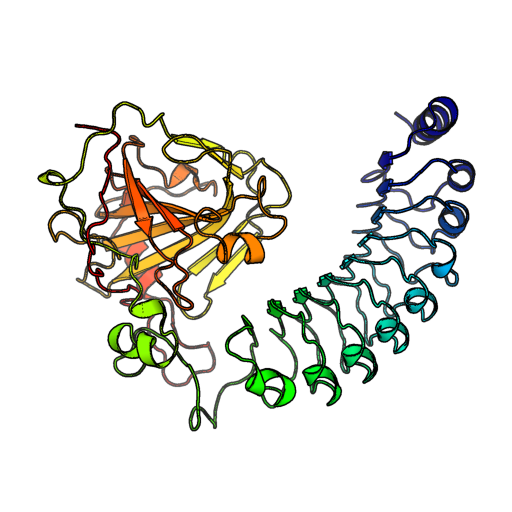Six rendered views show the 3D structure from the faces of a cube — i.e. along ±x, ±y, ±z. Rendering representation is drawn randomly per protein from cartoon (secondary-structure ribbons), sticks (backbone bonds), or molecular surface; coloring is either N→C rainbow (blue at the N-terminus through red at the C-terminus) or one color per chain.

— Local backbone conformation —

DSSP 8-state secondary structure assigns each residue one of H (α-helix), G (3₁₀-helix), I (π-helix), E (extended β-strand), B (isolated β-bridge), T (hydrogen-bonded turn), S (bend), or '-' (coil). The assignment is computed from backbone hydrogen-bond geometry via the Kabsch–Sander algorithm.

P-SEA three-state annotation labels each residue as helix, strand, or coil based purely on the geometry of the Cα trace. It serves as a fallback when the full backbone (and thus DSSP) is unavailable.

The φ/ψ torsion pair specifies the backbone conformation at each residue. φ rotates about the N–Cα bond, ψ about the Cα–C bond. Steric clashes forbid most of the (φ, ψ) plane — the allowed regions (α-helix basin, β-sheet basin, left-handed helix) are the Ramachandran-allowed regions.

— Global shape and packing —

The geometric summary reports three shape descriptors. Rg (radius of gyration) measures how spread out the Cα atoms are about their centre of mass; compact globular proteins have small Rg, elongated or unfolded ones large. Cα contacts (<8 Å, |i−j|>4) count long-range residue pairs in spatial proximity — high for tightly packed folds, near zero for rods or random coil. The bounding-box extents give the protein's footprint along x, y, z in Å.

Accessible surface area quantifies burial. A residue with SASA near zero is packed into the hydrophobic core; one with SASA >100 Å² sits on the surface. Computed here via the Shrake–Rupley numerical algorithm with a 1.4 Å probe.

Plot images: a contact map (which residues are close in 3D, as an N×N binary image), a Ramachandran scatter (backbone torsion angles, revealing secondary-structure composition at a glance), and — for AlphaFold structures — a PAE heatmap (pairwise prediction confidence).

— Structural neighborhood —

The Foldseek 3Di string encodes local tertiary geometry as a 20-letter alphabet — one character per residue — derived from the relative positions of nearby Cα atoms. Unlike the amino-acid sequence, 3Di is a direct function of the 3D structure, so two proteins with the same fold have similar 3Di strings even at low sequence identity.

Nearest PDB neighbors are the top structural matches found by Foldseek when searching this structure against the entire Protein Data Bank. Each hit reports a TM-score (0 to 1; >0.5 almost always implies the same fold) and an E-value. These are *structural* homologs — they may share no detectable sequence similarity.

— Confidence and disorder —

For AlphaFold models, the B-factor field carries pLDDT — the model's own estimate of local accuracy on a 0–100 scale. Regions with pLDDT<50 should be treated as essentially unmodeled; they often correspond to intrinsically disordered segments.

B-factor (Debye–Waller factor) reflects atomic displacement in the crystal lattice. It is an experimental observable (units Å²), not a prediction; low values mean the atom is pinned down, high values mean it moves or is heterogeneous across the crystal.

Predicted aligned error is AlphaFold's pairwise confidence. Unlike pLDDT (per-residue), PAE is per-residue-pair and captures whether two parts of the structure are correctly placed relative to each other. Units are ångströms of expected positional error.